Protein AF-0000000067174745 (afdb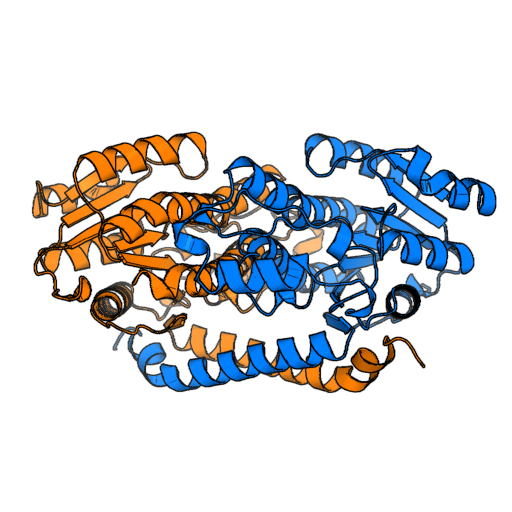_homodimer)

Radius of gyration: 23.48 Å; Cα contacts (8 Å, |Δi|>4): 1191; chains: 2; bounding box: 56×71×50 Å

Organism: Mycolicibacterium smegmatis (strain ATCC 700084 / mc(2)155) (NCBI:txid246196)

Secondary structure (DSSP, 8-state):
---GGG-SS-EEEESSTTSHHHHHHHHHHHHTT-EEEEEESSGGGGHHHHHHHGGGEEEEE--TT-GGGHHHHHHHHHHH---SEEEE-----EES-GGGS-HHHHHHHHIIIIIHHHHHHHHHHHHHHHHT-EEEEEE--GGGT---TT-HHHHHHHHHHHHHHHHHHHHSGGGTEEEEEEEE-SBSSSTGGG-EEPPP-GGGTTSHHHHHHHHHHT--GGG--B-HHHHHHHHHHHTT-SS--SEEEESHHHHHHHHHHHHHHHHHHHHTHHHHHTTB---/---GGG-SS-EEEESSTTSHHHHHHHHHHHHTT-EEEEEESSGGGGHHHHHHHGGGEEEEE--TT-GGGHHHHHHHHHHH---SEEEE-----EES-GGGS-HHHHHHHHIIIIIHHHHHHHHHHHHHHHHT-EEEEEE--GGGT---TT-HHHHHHHHHHHHHHHHHHHHSGGGTEEEEEEEE-SBSSSTGGG-EEPPPPGGGTTSHHHHHHHHHHT--GGG--B-HHHHHHHHHHHTT-SS--SEEEESHHHHHHHHHHHHHHHHHHHHTHHHHHTTB---

Solvent-accessible surface area (backbone atoms only — not comparable to full-atom values): 28075 Å² total; per-residue (Å²): 126,80,54,77,51,66,51,81,62,45,29,34,38,33,32,37,28,64,42,42,53,30,32,38,33,53,49,51,42,45,74,67,58,25,33,37,40,32,22,22,78,48,80,68,63,48,49,69,56,41,71,74,52,41,89,42,49,43,82,41,75,46,54,53,76,38,67,82,51,50,60,62,52,52,51,56,50,51,72,75,36,81,60,41,32,38,33,42,47,41,72,78,48,63,41,37,43,63,71,48,48,50,71,63,57,42,49,43,42,34,30,32,45,24,49,37,45,50,54,54,53,38,68,45,44,60,62,17,47,74,73,60,23,32,38,38,39,37,57,52,27,31,45,31,66,36,56,49,51,24,31,18,53,50,14,16,13,26,12,9,41,49,23,24,47,53,4,46,36,53,47,34,45,89,39,51,32,47,46,28,38,33,18,41,35,56,43,49,39,54,52,76,76,58,50,38,70,47,69,85,52,77,88,40,52,85,35,61,30,28,53,48,49,52,52,57,73,66,55,52,66,84,74,28,50,22,30,38,63,48,46,25,49,53,53,56,54,43,60,54,41,93,76,53,58,55,64,45,51,35,16,57,65,16,48,51,51,35,49,52,38,48,52,50,50,51,52,54,50,62,71,37,47,68,65,7,50,66,23,41,64,77,131,126,80,54,76,53,66,49,80,64,45,30,34,38,33,32,36,28,63,44,40,53,27,33,38,31,54,50,52,43,45,74,68,59,24,33,37,40,32,22,21,79,48,81,68,63,49,49,70,59,40,73,74,51,40,88,41,48,44,83,42,74,46,53,52,77,39,66,83,51,50,59,61,53,52,50,55,51,51,73,74,38,82,62,41,34,38,35,42,48,41,72,79,48,62,40,36,43,63,72,48,48,51,71,64,59,44,49,42,42,32,31,33,45,25,50,37,45,51,52,53,52,37,67,47,43,61,62,16,46,73,72,59,23,31,38,38,37,38,57,52,26,31,45,32,66,36,56,50,50,23,33,20,52,49,13,16,14,26,12,8,42,50,24,24,46,54,4,44,36,55,47,35,45,90,40,52,32,47,46,29,38,35,17,40,34,55,43,46,38,54,53,77,75,59,50,39,69,45,70,85,50,76,86,41,52,84,34,62,29,26,52,48,48,53,52,57,73,67,55,53,65,82,74,28,50,22,29,36,62,48,46,26,49,52,53,56,54,43,61,53,41,94,77,54,59,54,64,45,52,35,15,57,64,15,47,51,50,35,48,52,38,46,52,52,50,49,52,53,50,63,72,36,47,68,66,8,49,65,23,40,64,77,132

InterPro domains:
  IPR002347 Short-chain dehydrogenase/reductase SDR [PF00106] (13-194)
  IPR002347 Short-chain dehydrogenase/reductase SDR [PR00080] (81-92)
  IPR002347 Short-chain dehydrogenase/reductase SDR [PR00080] (134-142)
  IPR002347 Short-chain dehydrogenase/reductase SDR [PR00080] (154-173)
  IPR002347 Short-chain dehydrogenase/reductase SDR [PR00081] (11-28)
  IPR002347 Short-chain dehydrogenase/reductase SDR [PR00081] (81-92)
  IPR002347 Short-chain dehydrogenase/reductase SDR [PR00081] (128-144)
  IPR002347 Short-chain dehydrogenase/reductase SDR [PR00081] (154-173)
  IPR002347 Short-chain dehydrogenase/reductase SDR [PR00081] (175-192)
  IPR036291 NAD(P)-binding domain superfamily [SSF51735] (11-250)
  IPR051911 Short-chain Dehydrogenases/Reductases (SDR) [PTHR43976] (10-280)

Sequence (566 aa):
MTARSDQAVRHWFITGASGGLGHHLAECALRQGDRVTATVRRATALADLCDAYGDRLTVEVLDLAEPHDIAPVIERTLLAGPVDIVVNNAGYVVVGAAEEMTVEQIRDQIDVLLMAPMLITRAFLKPMREQGGGRIIQISSMGGQVAVPTHSAYHAAKWGLEGFTESVSREVAEFGIRLTLVEPGGTRTGFASAMQYTVESEPYRQTAVGQTRRVLENADDTAFAGDPAKIAAVIYDSTRNPDPPLRLTLGDDSYHAIRVGLTERLAALDESRELSASVAFTDMTARSDQAVRHWFITGASGGLGHHLAECALRQGDRVTATVRRATALADLCDAYGDRLTVEVLDLAEPHDIAPVIERTLLAGPVDIVVNNAGYVVVGAAEEMTVEQIRDQIDVLLMAPMLITRAFLKPMREQGGGRIIQISSMGGQVAVPTHSAYHAAKWGLEGFTESVSREVAEFGIRLTLVEPGGTRTGFASAMQYTVESEPYRQTAVGQTRRVLENADDTAFAGDPAKIAAVIYDSTRNPDPPLRLTLGDDSYHAIRVGLTERLAALDESRELSASVAFTD

Foldseek 3Di:
DPQLLPDQEAEEEEEPLLFFLNVLLCVVNLVSPYAYEYEDQDQCSCVVVCVVRPPSYHYHHDDQLDVVRQVVSVVVVPVVHAHAEYELDDAAFEFFAPVLDDPSRLSSRLRNLAVSLLVNVVNNLVSQLVVQEHEYEYEAALLLQDPAGRGVSNSVRRVNNLVSLVVVQVVRVVSLYHYAYEHEYLELTCNLVRHHYGDDDDVCCPPSSVVVVVCSVPDDSVVGDHYSNVVSVVVSVQSSDSDHDRYHYYDPVSVVSNVVSVVVVVVVCVVCVVVVVVPDDDD/DPQLLPDQEAEEEEEPLLFFLNVLLCVVNLVSPYAYEYEDQDQCSCVVVCVVRPPSYHYHHDDQLDVVRQVVSVVVVPVVHAHAEYELDDAAFEFFAPVLDDPSRLSSRLRNLAVSLLVNVVNNLVSQLVVQEHEYEYEAALLLQDPAGRGVSNSVRRVNNLVSLVVVQVVRVVSLYHYAYEHEYLELTCNLVRHHYGDDDDVCCPPSSVVVVVCSVPDDSVVGDHYSNVVSVVVSVQSSDSDHDRYHYHDPVSVVSNVVSVVVVVVVVVVCVVVVVVPDDDD

Structure (mmCIF, N/CA/C/O backbone):
data_AF-0000000067174745-model_v1
#
loop_
_entity.id
_entity.type
_entity.pdbx_description
1 polymer 'Short-chain dehydrogenase/reductase'
#
loop_
_atom_site.group_PDB
_atom_site.id
_atom_site.type_symbol
_atom_site.label_atom_id
_atom_site.label_alt_id
_atom_site.label_comp_id
_atom_site.label_asym_id
_atom_site.label_entity_id
_atom_site.label_seq_id
_atom_site.pdbx_PDB_ins_code
_atom_site.Cartn_x
_atom_site.Cartn_y
_atom_site.Cartn_z
_atom_site.occupancy
_atom_site.B_iso_or_equiv
_atom_site.auth_seq_id
_atom_site.auth_comp_id
_atom_site.auth_asym_id
_atom_site.auth_atom_id
_atom_site.pdbx_PDB_model_num
ATOM 1 N N . MET A 1 1 ? -16.359 31.812 10.977 1 37.66 1 MET A N 1
ATOM 2 C CA . MET A 1 1 ? -15.219 31.219 11.664 1 37.66 1 MET A CA 1
ATOM 3 C C . MET A 1 1 ? -13.992 31.188 10.766 1 37.66 1 MET A C 1
ATOM 5 O O . MET A 1 1 ? -14.07 30.797 9.602 1 37.66 1 MET A O 1
ATOM 9 N N . THR A 1 2 ? -13.062 31.969 11.016 1 46.34 2 THR A N 1
ATOM 10 C CA . THR A 1 2 ? -11.867 32 10.18 1 46.34 2 THR A CA 1
ATOM 11 C C . THR A 1 2 ? -11.383 30.578 9.883 1 46.34 2 THR A C 1
ATOM 13 O O . THR A 1 2 ? -11.305 29.75 10.781 1 46.34 2 THR A O 1
ATOM 16 N N . ALA A 1 3 ? -11.258 30.391 8.695 1 60.31 3 ALA A N 1
ATOM 17 C CA . ALA A 1 3 ? -10.773 29.062 8.297 1 60.31 3 ALA A CA 1
ATOM 18 C C . ALA A 1 3 ? -9.453 28.734 8.984 1 60.31 3 ALA A C 1
ATOM 20 O O . ALA A 1 3 ? -8.641 29.641 9.25 1 60.31 3 ALA A O 1
ATOM 21 N N . ARG A 1 4 ? -9.352 27.734 9.625 1 69.81 4 ARG A N 1
ATOM 22 C CA . ARG A 1 4 ? -8.148 27.266 10.297 1 69.81 4 ARG A CA 1
ATOM 23 C C . ARG A 1 4 ? -6.898 27.625 9.5 1 69.81 4 ARG A C 1
ATOM 25 O O . ARG A 1 4 ? -5.852 27.922 10.07 1 69.81 4 ARG A O 1
ATOM 32 N N . SER A 1 5 ? -7.086 27.75 8.219 1 73.81 5 SER A N 1
ATOM 33 C CA . SER A 1 5 ? -5.98 28.078 7.324 1 73.81 5 SER A CA 1
ATOM 34 C C . SER A 1 5 ? -5.516 29.516 7.52 1 73.81 5 SER A C 1
ATOM 36 O O . SER A 1 5 ? -4.398 29.859 7.145 1 73.81 5 SER A O 1
ATOM 38 N N . ASP A 1 6 ? -6.312 30.234 8.188 1 74.31 6 ASP A N 1
ATOM 39 C CA . ASP A 1 6 ? -6.016 31.656 8.297 1 74.31 6 ASP A CA 1
ATOM 40 C C . ASP A 1 6 ? -5.465 32 9.688 1 74.31 6 ASP A C 1
ATOM 42 O O . ASP A 1 6 ? -5.18 33.156 9.977 1 74.31 6 ASP A O 1
ATOM 46 N N . GLN A 1 7 ? -5.336 30.969 10.422 1 83 7 GLN A N 1
ATOM 47 C CA . GLN A 1 7 ? -4.812 31.234 11.766 1 83 7 GLN A CA 1
ATOM 48 C C . GLN A 1 7 ? -3.41 31.828 11.703 1 83 7 GLN A C 1
ATOM 50 O O . GLN A 1 7 ? -2.586 31.406 10.891 1 83 7 GLN A O 1
ATOM 55 N N . ALA A 1 8 ? -3.182 32.75 12.516 1 85.25 8 ALA A N 1
ATOM 56 C CA . ALA A 1 8 ? -1.903 33.469 12.516 1 85.25 8 ALA A CA 1
ATOM 57 C C . ALA A 1 8 ? -0.772 32.562 12.977 1 85.25 8 ALA A C 1
ATOM 59 O O . ALA A 1 8 ? 0.297 32.531 12.359 1 85.25 8 ALA A O 1
ATOM 60 N N . VAL A 1 9 ? -1.01 31.812 14.039 1 94.75 9 VAL A N 1
ATOM 61 C CA . VAL A 1 9 ? -0.056 30.844 14.578 1 94.75 9 VAL A CA 1
ATOM 62 C C . VAL A 1 9 ? -0.68 29.453 14.594 1 94.75 9 VAL A C 1
ATOM 64 O O . VAL A 1 9 ? -1.768 29.266 15.148 1 94.75 9 VAL A O 1
ATOM 67 N N . ARG A 1 10 ? -0.023 28.625 14 1 96.94 10 ARG A N 1
ATOM 68 C CA . ARG A 1 10 ? -0.522 27.25 13.898 1 96.94 10 ARG A CA 1
ATOM 69 C C . ARG A 1 10 ? 0.447 26.266 14.539 1 96.94 10 ARG A C 1
ATOM 71 O O . ARG A 1 10 ? 1.638 26.547 14.672 1 96.94 10 ARG A O 1
ATOM 78 N N . HIS A 1 11 ? -0.087 25.125 14.961 1 98.06 11 HIS A N 1
ATOM 79 C CA . HIS A 1 11 ? 0.707 24.094 15.602 1 98.06 11 HIS A CA 1
ATOM 80 C C . HIS A 1 11 ? 0.897 22.891 14.68 1 98.06 11 HIS A C 1
ATOM 82 O O . HIS A 1 11 ? -0.079 22.281 14.242 1 98.06 11 HIS A O 1
ATOM 88 N N . TRP A 1 12 ? 2.174 22.578 14.414 1 98.56 12 TRP A N 1
ATOM 89 C CA . TRP A 1 12 ? 2.564 21.469 13.555 1 98.56 12 TRP A CA 1
ATOM 90 C C . TRP A 1 12 ? 3.043 20.281 14.383 1 98.56 12 TRP A C 1
ATOM 92 O O . TRP A 1 12 ? 3.758 20.453 15.375 1 98.56 12 TRP A O 1
ATOM 102 N N . PHE A 1 13 ? 2.611 19.109 14 1 98.81 13 PHE A N 1
ATOM 103 C CA . PHE A 1 13 ? 3.223 17.859 14.422 1 98.81 13 PHE A CA 1
ATOM 104 C C . PHE A 1 13 ? 3.957 17.188 13.258 1 98.81 13 PHE A C 1
ATOM 106 O O . PHE A 1 13 ? 3.348 16.859 12.242 1 98.81 13 PHE A O 1
ATOM 113 N N . ILE A 1 14 ? 5.281 17 13.375 1 98.62 14 ILE A N 1
ATOM 114 C CA . ILE A 1 14 ? 6.098 16.5 12.266 1 98.62 14 ILE A CA 1
ATOM 115 C C . ILE A 1 14 ? 6.895 15.289 12.727 1 98.62 14 ILE A C 1
ATOM 117 O O . ILE A 1 14 ? 7.633 15.352 13.711 1 98.62 14 ILE A O 1
ATOM 121 N N . THR A 1 15 ? 6.746 14.203 11.992 1 97.81 15 THR A N 1
ATOM 122 C CA . THR A 1 15 ? 7.582 13.047 12.289 1 97.81 15 THR A CA 1
ATOM 123 C C . THR A 1 15 ? 8.859 13.07 11.453 1 97.81 15 THR A C 1
ATOM 125 O O . THR A 1 15 ? 8.844 13.523 10.305 1 97.81 15 THR A O 1
ATOM 128 N N . GLY A 1 16 ? 9.945 12.484 12.031 1 94.38 16 GLY A N 1
ATOM 129 C CA . GLY A 1 16 ? 11.203 12.422 11.305 1 94.38 16 GLY A CA 1
ATOM 130 C C . GLY A 1 16 ? 11.789 13.789 11 1 94.38 16 GLY A C 1
ATOM 131 O O . GLY A 1 16 ? 12.148 14.07 9.852 1 94.38 16 GLY A O 1
ATOM 132 N N . ALA A 1 17 ? 11.922 14.625 11.984 1 94.75 17 ALA A N 1
ATOM 133 C CA . ALA A 1 17 ? 12.273 16.031 11.773 1 94.75 17 ALA A CA 1
ATOM 134 C C . ALA A 1 17 ? 13.781 16.219 11.742 1 94.75 17 ALA A C 1
ATOM 136 O O . ALA A 1 17 ? 14.273 17.312 11.453 1 94.75 17 ALA A O 1
ATOM 137 N N . SER A 1 18 ? 14.516 15.195 11.969 1 87.56 18 SER A N 1
ATOM 138 C CA . SER A 1 18 ? 15.969 15.32 12.023 1 87.56 18 SER A CA 1
ATOM 139 C C . SER A 1 18 ? 16.578 15.297 10.633 1 87.56 18 SER A C 1
ATOM 141 O O . SER A 1 18 ? 17.719 15.734 10.438 1 87.56 18 SER A O 1
ATOM 143 N N . GLY A 1 19 ? 15.859 14.758 9.719 1 76.94 19 GLY A N 1
ATOM 144 C CA . GLY A 1 19 ? 16.469 14.547 8.422 1 76.94 19 GLY A CA 1
ATOM 145 C C . GLY A 1 19 ? 15.758 15.266 7.297 1 76.94 19 GLY A C 1
ATOM 146 O O . GLY A 1 19 ? 14.609 15.695 7.453 1 76.94 19 GLY A O 1
ATOM 147 N N . GLY A 1 20 ? 16.531 15.539 6.207 1 82.38 20 GLY A N 1
ATOM 148 C CA . GLY A 1 20 ? 16.219 15.977 4.855 1 82.38 20 GLY A CA 1
ATOM 149 C C . GLY A 1 20 ? 15.047 16.938 4.785 1 82.38 20 GLY A C 1
ATOM 150 O O . GLY A 1 20 ? 15.164 18.094 5.148 1 82.38 20 GLY A O 1
ATOM 151 N N . LEU A 1 21 ? 13.844 16.453 4.484 1 90.81 21 LEU A N 1
ATOM 152 C CA . LEU A 1 21 ? 12.656 17.266 4.23 1 90.81 21 LEU A CA 1
ATOM 153 C C . LEU A 1 21 ? 11.984 17.672 5.535 1 90.81 21 LEU A C 1
ATOM 155 O O . LEU A 1 21 ? 11.484 18.797 5.66 1 90.81 21 LEU A O 1
ATOM 159 N N . GLY A 1 22 ? 12.047 16.812 6.57 1 94.62 22 GLY A N 1
ATOM 160 C CA . GLY A 1 22 ? 11.438 17.109 7.855 1 94.62 22 GLY A CA 1
ATOM 161 C C . GLY A 1 22 ? 12.078 18.281 8.57 1 94.62 22 GLY A C 1
ATOM 162 O O . GLY A 1 22 ? 11.375 19.125 9.148 1 94.62 22 GLY A O 1
ATOM 163 N N . HIS A 1 23 ? 13.359 18.297 8.484 1 95 23 HIS A N 1
ATOM 164 C CA . HIS A 1 23 ? 14.086 19.406 9.102 1 95 23 HIS A CA 1
ATOM 165 C C . HIS A 1 23 ? 13.758 20.719 8.422 1 95 23 HIS A C 1
ATOM 167 O O . HIS A 1 23 ? 13.484 21.719 9.102 1 95 23 HIS A O 1
ATOM 173 N N . HIS A 1 24 ? 13.781 20.734 7.121 1 95.44 24 HIS A N 1
ATOM 174 C CA . HIS A 1 24 ? 13.484 21.938 6.352 1 95.44 24 HIS A CA 1
ATOM 175 C C . HIS A 1 24 ? 12.055 22.406 6.582 1 95.44 24 HIS A C 1
ATOM 177 O O . HIS A 1 24 ? 11.789 23.609 6.66 1 95.44 24 HIS A O 1
ATOM 183 N N . LEU A 1 25 ? 11.172 21.484 6.707 1 97.06 25 LEU A N 1
ATOM 184 C CA . LEU A 1 25 ? 9.766 21.812 6.922 1 97.06 25 LEU A CA 1
ATOM 185 C C . LEU A 1 25 ? 9.555 22.406 8.312 1 97.06 25 LEU A C 1
ATOM 187 O O . LEU A 1 25 ? 8.828 23.391 8.477 1 97.06 25 LEU A O 1
ATOM 191 N N . ALA A 1 26 ? 10.156 21.75 9.328 1 97.75 26 ALA A N 1
ATOM 192 C CA . ALA A 1 26 ? 10.086 22.297 10.68 1 97.75 26 ALA A CA 1
ATOM 193 C C . ALA A 1 26 ? 10.617 23.719 10.727 1 97.75 26 ALA A C 1
ATOM 195 O O . ALA A 1 26 ? 9.977 24.609 11.289 1 97.75 26 ALA A O 1
ATOM 196 N N . GLU A 1 27 ? 11.734 23.938 10.125 1 97.38 27 GLU A N 1
ATOM 197 C CA . GLU A 1 27 ? 12.344 25.266 10.102 1 97.38 27 GLU A CA 1
ATOM 198 C C . GLU A 1 27 ? 11.453 26.266 9.367 1 97.38 27 GLU A C 1
ATOM 200 O O . GLU A 1 27 ? 11.312 27.406 9.805 1 97.38 27 GLU A O 1
ATOM 205 N N . CYS A 1 28 ? 10.93 25.828 8.25 1 97.62 28 CYS A N 1
ATOM 206 C CA . CYS A 1 28 ? 10.047 26.688 7.469 1 97.62 28 CYS A CA 1
ATOM 207 C C . CYS A 1 28 ? 8.859 27.156 8.297 1 97.62 28 CYS A C 1
ATOM 209 O O . CYS A 1 28 ? 8.547 28.344 8.336 1 97.62 28 CYS A O 1
ATOM 211 N N . ALA A 1 29 ? 8.203 26.25 8.992 1 97.94 29 ALA A N 1
ATOM 212 C CA . ALA A 1 29 ? 7.055 26.578 9.836 1 97.94 29 ALA A CA 1
ATOM 213 C C . ALA A 1 29 ? 7.449 27.531 10.961 1 97.94 29 ALA A C 1
ATOM 215 O O . ALA A 1 29 ? 6.746 28.516 11.227 1 97.94 29 ALA A O 1
ATOM 216 N N . LEU A 1 30 ? 8.578 27.281 11.594 1 97.94 30 LEU A N 1
ATOM 217 C CA . LEU A 1 30 ? 9.07 28.094 12.688 1 97.94 30 LEU A CA 1
ATOM 218 C C . LEU A 1 30 ? 9.391 29.516 12.211 1 97.94 30 LEU A C 1
ATOM 220 O O . LEU A 1 30 ? 9.047 30.484 12.875 1 97.94 30 LEU A O 1
ATOM 224 N N . ARG A 1 31 ? 9.992 29.594 11.055 1 97.12 31 ARG A N 1
ATOM 225 C CA . ARG A 1 31 ? 10.344 30.891 10.484 1 97.12 31 ARG A CA 1
ATOM 226 C C . ARG A 1 31 ? 9.094 31.719 10.219 1 97.12 31 ARG A C 1
ATOM 228 O O . ARG A 1 31 ? 9.133 32.938 10.297 1 97.12 31 ARG A O 1
ATOM 235 N N . GLN A 1 32 ? 8 31.094 9.938 1 96.25 32 GLN A N 1
ATOM 236 C CA . GLN A 1 32 ? 6.75 31.781 9.633 1 96.25 32 GLN A CA 1
ATOM 237 C C . GLN A 1 32 ? 5.992 32.125 10.906 1 96.25 32 GLN A C 1
ATOM 239 O O . GLN A 1 32 ? 4.906 32.719 10.844 1 96.25 32 GLN A O 1
ATOM 244 N N . GLY A 1 33 ? 6.508 31.688 12.078 1 96.25 33 GLY A N 1
ATOM 245 C CA . GLY A 1 33 ? 5.914 32.094 13.352 1 96.25 33 GLY A CA 1
ATOM 246 C C . GLY A 1 33 ? 5.062 30.984 13.969 1 96.25 33 GLY A C 1
ATOM 247 O O . GLY A 1 33 ? 4.5 31.172 15.047 1 96.25 33 GLY A O 1
ATOM 248 N N . ASP A 1 34 ? 4.98 29.844 13.312 1 97.56 34 ASP A N 1
ATOM 249 C CA . ASP A 1 34 ? 4.188 28.719 13.82 1 97.56 34 ASP A CA 1
ATOM 250 C C . ASP A 1 34 ? 4.918 28 14.945 1 97.56 34 ASP A C 1
ATOM 252 O O . ASP A 1 34 ? 6.094 28.266 15.203 1 97.56 34 ASP A O 1
ATOM 256 N N . ARG A 1 35 ? 4.195 27.188 15.648 1 97.75 35 ARG A N 1
ATOM 257 C CA . ARG A 1 35 ? 4.746 26.266 16.641 1 97.75 35 ARG A CA 1
ATOM 258 C C . ARG A 1 35 ? 4.906 24.859 16.062 1 97.75 35 ARG A C 1
ATOM 260 O O . ARG A 1 35 ? 4.109 24.438 15.227 1 97.75 35 ARG A O 1
ATOM 267 N N . VAL A 1 36 ? 5.922 24.156 16.562 1 98.38 36 VAL A N 1
ATOM 268 C CA . VAL A 1 36 ? 6.195 22.844 16 1 98.38 36 VAL A CA 1
ATOM 269 C C . VAL A 1 36 ? 6.465 21.844 17.125 1 98.38 36 VAL A C 1
ATOM 271 O O . VAL A 1 36 ? 7.258 22.109 18.031 1 98.38 36 VAL A O 1
ATOM 274 N N . THR A 1 37 ? 5.746 20.781 17.172 1 98.5 37 THR A N 1
ATOM 275 C CA . THR A 1 37 ? 6.176 19.547 17.828 1 98.5 37 THR A CA 1
ATOM 276 C C . THR A 1 37 ? 6.848 18.609 16.844 1 98.5 37 THR A C 1
ATOM 278 O O . THR A 1 37 ? 6.188 18.062 15.953 1 98.5 37 THR A O 1
ATOM 281 N N . ALA A 1 38 ? 8.133 18.438 17.016 1 98.06 38 ALA A N 1
ATOM 282 C CA . ALA A 1 38 ? 8.938 17.625 16.109 1 98.06 38 ALA A CA 1
ATOM 283 C C . ALA A 1 38 ? 9.352 16.312 16.781 1 98.06 38 ALA A C 1
ATOM 285 O O . ALA A 1 38 ? 9.789 16.312 17.938 1 98.06 38 ALA A O 1
ATOM 286 N N . THR A 1 39 ? 9.188 15.234 16.047 1 97.38 39 THR A N 1
ATOM 287 C CA . THR A 1 39 ? 9.641 13.961 16.594 1 97.38 39 THR A CA 1
ATOM 288 C C . THR A 1 39 ? 10.953 13.523 15.953 1 97.38 39 THR A C 1
ATOM 290 O O . THR A 1 39 ? 11.156 13.727 14.758 1 97.38 39 THR A O 1
ATOM 293 N N . VAL A 1 40 ? 11.828 13.016 16.781 1 95.62 40 VAL A N 1
ATOM 294 C CA . VAL A 1 40 ? 13.141 12.539 16.375 1 95.62 40 VAL A CA 1
ATOM 295 C C . VAL A 1 40 ? 13.477 11.25 17.125 1 95.62 40 VAL A C 1
ATOM 297 O O . VAL A 1 40 ? 12.844 10.93 18.141 1 95.62 40 VAL A O 1
ATOM 300 N N . ARG A 1 41 ? 14.469 10.562 16.578 1 89.31 41 ARG A N 1
ATOM 301 C CA . ARG A 1 41 ? 14.93 9.375 17.281 1 89.31 41 ARG A CA 1
ATOM 302 C C . ARG A 1 41 ? 15.906 9.734 18.391 1 89.31 41 ARG A C 1
ATOM 304 O O . ARG A 1 41 ? 16 9.039 19.406 1 89.31 41 ARG A O 1
ATOM 311 N N . ARG A 1 42 ? 16.688 10.852 18.156 1 89 42 ARG A N 1
ATOM 312 C CA . ARG A 1 42 ? 17.641 11.359 19.125 1 89 42 ARG A CA 1
ATOM 313 C C . ARG A 1 42 ? 17.312 12.805 19.516 1 89 42 ARG A C 1
ATOM 315 O O . ARG A 1 42 ? 17.312 13.695 18.656 1 89 42 ARG A O 1
ATOM 322 N N . ALA A 1 43 ? 17.172 12.992 20.703 1 87.44 43 ALA A N 1
ATOM 323 C CA . ALA A 1 43 ? 16.688 14.281 21.188 1 87.44 43 ALA A CA 1
ATOM 324 C C . ALA A 1 43 ? 17.625 15.414 20.766 1 87.44 43 ALA A C 1
ATOM 326 O O . ALA A 1 43 ? 17.172 16.531 20.547 1 87.44 43 ALA A O 1
ATOM 327 N N . THR A 1 44 ? 18.812 15.148 20.562 1 90.69 44 THR A N 1
ATOM 328 C CA . THR A 1 44 ? 19.797 16.188 20.297 1 90.69 44 THR A CA 1
ATOM 329 C C . THR A 1 44 ? 19.859 16.531 18.812 1 90.69 44 THR A C 1
ATOM 331 O O . THR A 1 44 ? 20.531 17.484 18.422 1 90.69 44 THR A O 1
ATOM 334 N N . ALA A 1 45 ? 19.078 15.898 18.047 1 90.94 45 ALA A N 1
ATOM 335 C CA . ALA A 1 45 ? 19.172 16.047 16.594 1 90.94 45 ALA A CA 1
ATOM 336 C C . ALA A 1 45 ? 18.719 17.438 16.156 1 90.94 45 ALA A C 1
ATOM 338 O O . ALA A 1 45 ? 19.094 17.906 15.086 1 90.94 45 ALA A O 1
ATOM 339 N N . LEU A 1 46 ? 17.953 18.156 16.984 1 94.94 46 LEU A N 1
ATOM 340 C CA . LEU A 1 46 ? 17.422 19.453 16.594 1 94.94 46 LEU A CA 1
ATOM 341 C C . LEU A 1 46 ? 17.953 20.562 17.5 1 94.94 46 LEU A C 1
ATOM 343 O O . LEU A 1 46 ? 17.281 21.547 17.734 1 94.94 46 LEU A O 1
ATOM 347 N N . ALA A 1 47 ? 19.141 20.375 18 1 94.12 47 ALA A N 1
ATOM 348 C CA . ALA A 1 47 ? 19.719 21.312 18.953 1 94.12 47 ALA A CA 1
ATOM 349 C C . ALA A 1 47 ? 19.797 22.719 18.344 1 94.12 47 ALA A C 1
ATOM 351 O O . ALA A 1 47 ? 19.531 23.703 19.031 1 94.12 47 ALA A O 1
ATOM 352 N N . ASP A 1 48 ? 20.156 22.797 17.141 1 92.44 48 ASP A N 1
ATOM 353 C CA . ASP A 1 48 ? 20.281 24.078 16.453 1 92.44 48 ASP A CA 1
ATOM 354 C C . ASP A 1 48 ? 18.938 24.797 16.391 1 92.44 48 ASP A C 1
ATOM 356 O O . ASP A 1 48 ? 18.859 26 16.641 1 92.44 48 ASP A O 1
ATOM 360 N N . LEU A 1 49 ? 17.875 24.109 16.031 1 95.19 49 LEU A N 1
ATOM 361 C CA . LEU A 1 49 ? 16.547 24.703 15.961 1 95.19 49 LEU A CA 1
ATOM 362 C C . LEU A 1 49 ? 16.031 25.062 17.359 1 95.19 49 LEU A C 1
ATOM 364 O O . LEU A 1 49 ? 15.344 26.078 17.516 1 95.19 49 LEU A O 1
ATOM 368 N N . CYS A 1 50 ? 16.375 24.266 18.312 1 95.38 50 CYS A N 1
ATOM 369 C CA . CYS A 1 50 ? 15.992 24.562 19.688 1 95.38 50 CYS A CA 1
ATOM 370 C C . CYS A 1 50 ? 16.609 25.875 20.141 1 95.38 50 CYS A C 1
ATOM 372 O O . CYS A 1 50 ? 15.945 26.688 20.781 1 95.38 50 CYS A O 1
ATOM 374 N N . ASP A 1 51 ? 17.812 26.031 19.812 1 96.12 51 ASP A N 1
ATOM 375 C CA . ASP A 1 51 ? 18.531 27.25 20.203 1 96.12 51 ASP A CA 1
ATOM 376 C C . ASP A 1 51 ? 17.922 28.484 19.531 1 96.12 51 ASP A C 1
ATOM 378 O O . ASP A 1 51 ? 17.797 29.531 20.156 1 96.12 51 ASP A O 1
ATOM 382 N N . ALA A 1 52 ? 17.516 28.297 18.359 1 96.38 52 ALA A N 1
ATOM 383 C CA . ALA A 1 52 ? 17.078 29.422 17.531 1 96.38 52 ALA A CA 1
ATOM 384 C C . ALA A 1 52 ? 15.633 29.812 17.875 1 96.38 52 ALA A C 1
ATOM 386 O O . ALA A 1 52 ? 15.273 30.984 17.828 1 96.38 52 ALA A O 1
ATOM 387 N N . TYR A 1 53 ? 14.742 28.797 18.281 1 97.06 53 TYR A N 1
ATOM 388 C CA . TYR A 1 53 ? 13.32 29.109 18.297 1 97.06 53 TYR A CA 1
ATOM 389 C C . TYR A 1 53 ? 12.727 28.844 19.672 1 97.06 53 TYR A C 1
ATOM 391 O O . TYR A 1 53 ? 11.594 29.25 19.953 1 97.06 53 TYR A O 1
ATOM 399 N N . GLY A 1 54 ? 13.422 28.203 20.547 1 95 54 GLY A N 1
ATOM 400 C CA . GLY A 1 54 ? 13.07 28.047 21.953 1 95 54 GLY A CA 1
ATOM 401 C C . GLY A 1 54 ? 11.734 27.359 22.156 1 95 54 GLY A C 1
ATOM 402 O O . GLY A 1 54 ? 11.508 26.281 21.609 1 95 54 GLY A O 1
ATOM 403 N N . ASP A 1 55 ? 10.82 28.047 22.766 1 94.69 55 ASP A N 1
ATOM 404 C CA . ASP A 1 55 ? 9.586 27.469 23.266 1 94.69 55 ASP A CA 1
ATOM 405 C C . ASP A 1 55 ? 8.617 27.172 22.125 1 94.69 55 ASP A C 1
ATOM 407 O O . ASP A 1 55 ? 7.625 26.469 22.312 1 94.69 55 ASP A O 1
ATOM 411 N N . ARG A 1 56 ? 8.922 27.672 20.969 1 97 56 ARG A N 1
ATOM 412 C CA . ARG A 1 56 ? 8.039 27.406 19.844 1 97 56 ARG A CA 1
ATOM 413 C C . ARG A 1 56 ? 8.289 26.016 19.25 1 97 56 ARG A C 1
ATOM 415 O O . ARG A 1 56 ? 7.5 25.531 18.453 1 97 56 ARG A O 1
ATOM 422 N N . LEU A 1 57 ? 9.398 25.438 19.688 1 97.75 57 LEU A N 1
ATOM 423 C CA . LEU A 1 57 ? 9.727 24.078 19.25 1 97.75 57 LEU A CA 1
ATOM 424 C C . LEU A 1 57 ? 9.711 23.109 20.422 1 97.75 57 LEU A C 1
ATOM 426 O O . LEU A 1 57 ? 10.414 23.328 21.422 1 97.75 57 LEU A O 1
ATOM 430 N N . THR A 1 58 ? 8.891 22.094 20.359 1 97.62 58 THR A N 1
ATOM 431 C CA . THR A 1 58 ? 8.914 20.969 21.281 1 97.62 58 THR A CA 1
ATOM 432 C C . THR A 1 58 ? 9.477 19.719 20.578 1 97.62 58 THR A C 1
ATOM 434 O O . THR A 1 58 ? 9.055 19.375 19.484 1 97.62 58 THR A O 1
ATOM 437 N N . VAL A 1 59 ? 10.445 19.094 21.219 1 97.5 59 VAL A N 1
ATOM 438 C CA . VAL A 1 59 ? 11.062 17.906 20.641 1 97.5 59 VAL A CA 1
ATOM 439 C C . VAL A 1 59 ? 10.594 16.672 21.391 1 97.5 59 VAL A C 1
ATOM 441 O O . VAL A 1 59 ? 10.703 16.594 22.625 1 97.5 59 VAL A O 1
ATOM 444 N N . GLU A 1 60 ? 9.992 15.711 20.688 1 97.38 60 GLU A N 1
ATOM 445 C CA . GLU A 1 60 ? 9.555 14.43 21.219 1 97.38 60 GLU A CA 1
ATOM 446 C C . GLU A 1 60 ? 10.383 13.281 20.641 1 97.38 60 GLU A C 1
ATOM 448 O O . GLU A 1 60 ? 10.648 13.242 19.438 1 97.38 60 GLU A O 1
ATOM 453 N N . VAL A 1 61 ? 10.812 12.391 21.5 1 96.81 61 VAL A N 1
ATOM 454 C CA . VAL A 1 61 ? 11.516 11.195 21.047 1 96.81 61 VAL A CA 1
ATOM 455 C C . VAL A 1 61 ? 10.5 10.125 20.656 1 96.81 61 VAL A C 1
ATOM 457 O O . VAL A 1 61 ? 9.664 9.727 21.469 1 96.81 61 VAL A O 1
ATOM 460 N N . LEU A 1 62 ? 10.562 9.688 19.391 1 96 62 LEU A N 1
ATOM 461 C CA . LEU A 1 62 ? 9.625 8.695 18.859 1 96 62 LEU A CA 1
ATOM 462 C C . LEU A 1 62 ? 10.305 7.789 17.844 1 96 62 LEU A C 1
ATOM 464 O O . LEU A 1 62 ? 10.875 8.273 16.859 1 96 62 LEU A O 1
ATOM 468 N N . ASP A 1 63 ? 10.344 6.555 18.156 1 93.75 63 ASP A N 1
ATOM 469 C CA . ASP A 1 63 ? 10.742 5.527 17.203 1 93.75 63 ASP A CA 1
ATOM 470 C C . ASP A 1 63 ? 9.516 4.852 16.578 1 93.75 63 ASP A C 1
ATOM 472 O O . ASP A 1 63 ? 8.82 4.086 17.25 1 93.75 63 ASP A O 1
ATOM 476 N N . LEU A 1 64 ? 9.336 5.078 15.32 1 94.06 64 LEU A N 1
ATOM 477 C CA . LEU A 1 64 ? 8.117 4.625 14.648 1 94.06 64 LEU A CA 1
ATOM 478 C C . LEU A 1 64 ? 8.148 3.119 14.422 1 94.06 64 LEU A C 1
ATOM 480 O O . LEU A 1 64 ? 7.133 2.518 14.07 1 94.06 64 LEU A O 1
ATOM 484 N N . ALA A 1 65 ? 9.289 2.508 14.578 1 90.38 65 ALA A N 1
ATOM 485 C CA . ALA A 1 65 ? 9.359 1.05 14.516 1 90.38 65 ALA A CA 1
ATOM 486 C C . ALA A 1 65 ? 8.773 0.423 15.781 1 90.38 65 ALA A C 1
ATOM 488 O O . ALA A 1 65 ? 8.602 -0.795 15.852 1 90.38 65 ALA A O 1
ATOM 489 N N . GLU A 1 66 ? 8.469 1.293 16.75 1 90.31 66 GLU A N 1
ATOM 490 C CA . GLU A 1 66 ? 7.824 0.88 17.984 1 90.31 66 GLU A CA 1
ATOM 491 C C . GLU A 1 66 ? 6.422 1.465 18.109 1 90.31 66 GLU A C 1
ATOM 493 O O . GLU A 1 66 ? 6.215 2.463 18.797 1 90.31 66 GLU A O 1
ATOM 498 N N . PRO A 1 67 ? 5.492 0.748 17.641 1 87.25 67 PRO A N 1
ATOM 499 C CA . PRO A 1 67 ? 4.137 1.293 17.547 1 87.25 67 PRO A CA 1
ATOM 500 C C . PRO A 1 67 ? 3.578 1.72 18.891 1 87.25 67 PRO A C 1
ATOM 502 O O . PRO A 1 67 ? 2.764 2.643 18.969 1 87.25 67 PRO A O 1
ATOM 505 N N . HIS A 1 68 ? 4 1.075 19.906 1 89.75 68 HIS A N 1
ATOM 506 C CA . HIS A 1 68 ? 3.465 1.358 21.234 1 89.75 68 HIS A CA 1
ATOM 507 C C . HIS A 1 68 ? 3.887 2.744 21.703 1 89.75 68 HIS A C 1
ATOM 509 O O . HIS A 1 68 ? 3.316 3.275 22.672 1 89.75 68 HIS A O 1
ATOM 515 N N . ASP A 1 69 ? 4.883 3.363 21.078 1 92.81 69 ASP A N 1
ATOM 516 C CA . ASP A 1 69 ? 5.395 4.672 21.469 1 92.81 69 ASP A CA 1
ATOM 517 C C . ASP A 1 69 ? 4.574 5.797 20.844 1 92.81 69 ASP A C 1
ATOM 519 O O . ASP A 1 69 ? 4.676 6.953 21.266 1 92.81 69 ASP A O 1
ATOM 523 N N . ILE A 1 70 ? 3.738 5.504 19.922 1 96.44 70 ILE A N 1
ATOM 524 C CA . ILE A 1 70 ? 3.07 6.52 19.109 1 96.44 70 ILE A CA 1
ATOM 525 C C . ILE A 1 70 ? 1.979 7.199 19.938 1 96.44 70 ILE A C 1
ATOM 527 O O . ILE A 1 70 ? 1.953 8.43 20.047 1 96.44 70 ILE A O 1
ATOM 531 N N . ALA A 1 71 ? 1.178 6.441 20.594 1 96.31 71 ALA A N 1
ATOM 532 C CA . ALA A 1 71 ? 0.01 6.969 21.297 1 96.31 71 ALA A CA 1
ATOM 533 C C . ALA A 1 71 ? 0.426 7.918 22.422 1 96.31 71 ALA A C 1
ATOM 535 O O . ALA A 1 71 ? -0.104 9.023 22.531 1 96.31 71 ALA A O 1
ATOM 536 N N . PRO A 1 72 ? 1.419 7.605 23.266 1 97.25 72 PRO A N 1
ATOM 537 C CA . PRO A 1 72 ? 1.835 8.516 24.328 1 97.25 72 PRO A CA 1
ATOM 538 C C . PRO A 1 72 ? 2.357 9.844 23.812 1 97.25 72 PRO A C 1
ATOM 540 O O . PRO A 1 72 ? 2.104 10.891 24.406 1 97.25 72 PRO A O 1
ATOM 543 N N . VAL A 1 73 ? 3.055 9.805 22.719 1 98 73 VAL A N 1
ATOM 544 C CA . VAL A 1 73 ? 3.605 11.031 22.156 1 98 73 VAL A CA 1
ATOM 545 C C . VAL A 1 73 ? 2.475 11.922 21.641 1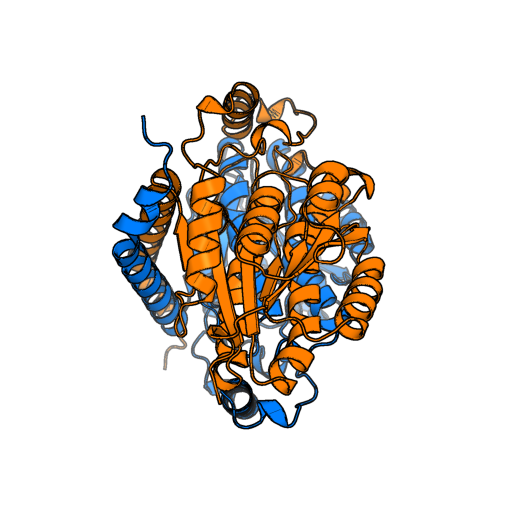 98 73 VAL A C 1
ATOM 547 O O . VAL A 1 73 ? 2.479 13.133 21.859 1 98 73 VAL A O 1
ATOM 550 N N . ILE A 1 74 ? 1.518 11.336 21 1 98.12 74 ILE A N 1
ATOM 551 C CA . ILE A 1 74 ? 0.378 12.086 20.469 1 98.12 74 ILE A CA 1
ATOM 552 C C . ILE A 1 74 ? -0.427 12.672 21.641 1 98.12 74 ILE A C 1
ATOM 554 O O . ILE A 1 74 ? -0.838 13.828 21.594 1 98.12 74 ILE A O 1
ATOM 558 N N . GLU A 1 75 ? -0.597 11.875 22.672 1 97.56 75 GLU A N 1
ATOM 559 C CA . GLU A 1 75 ? -1.324 12.344 23.844 1 97.56 75 GLU A CA 1
ATOM 560 C C . GLU A 1 75 ? -0.635 13.547 24.469 1 97.56 75 GLU A C 1
ATOM 562 O O . GLU A 1 75 ? -1.287 14.539 24.797 1 97.56 75 GLU A O 1
ATOM 567 N N . ARG A 1 76 ? 0.663 13.5 24.656 1 97.69 76 ARG A N 1
ATOM 568 C CA . ARG A 1 76 ? 1.415 14.625 25.203 1 97.69 76 ARG A CA 1
ATOM 569 C C . ARG A 1 76 ? 1.302 15.852 24.312 1 97.69 76 ARG A C 1
ATOM 571 O O . ARG A 1 76 ? 1.188 16.984 24.812 1 97.69 76 ARG A O 1
ATOM 578 N N . THR A 1 77 ? 1.342 15.594 23.016 1 98.25 77 THR A N 1
ATOM 579 C CA . THR A 1 77 ? 1.233 16.688 22.062 1 98.25 77 THR A CA 1
ATOM 580 C C . THR A 1 77 ? -0.12 17.391 22.188 1 98.25 77 THR A C 1
ATOM 582 O O . THR A 1 77 ? -0.19 18.609 22.234 1 98.25 77 THR A O 1
ATOM 585 N N . LEU A 1 78 ? -1.182 16.625 22.312 1 97.69 78 LEU A N 1
ATOM 586 C CA . LEU A 1 78 ? -2.537 17.172 22.359 1 97.69 78 LEU A CA 1
ATOM 587 C C . LEU A 1 78 ? -2.809 17.828 23.703 1 97.69 78 LEU A C 1
ATOM 589 O O . LEU A 1 78 ? -3.58 18.781 23.781 1 97.69 78 LEU A O 1
ATOM 593 N N . LEU A 1 79 ? -2.172 17.328 24.734 1 96.5 79 LEU A N 1
ATOM 594 C CA . LEU A 1 79 ? -2.291 17.969 26.047 1 96.5 79 LEU A CA 1
ATOM 595 C C . LEU A 1 79 ? -1.692 19.359 26.031 1 96.5 79 LEU A C 1
ATOM 597 O O . LEU A 1 79 ? -2.172 20.25 26.734 1 96.5 79 LEU A O 1
ATOM 601 N N . ALA A 1 80 ? -0.673 19.531 25.203 1 95.44 80 ALA A N 1
ATOM 602 C CA . ALA A 1 80 ? -0.021 20.828 25.109 1 95.44 80 ALA A CA 1
ATOM 603 C C . ALA A 1 80 ? -0.882 21.812 24.328 1 95.44 80 ALA A C 1
ATOM 605 O O . ALA A 1 80 ? -0.683 23.031 24.406 1 95.44 80 ALA A O 1
ATOM 606 N N . GLY A 1 81 ? -1.792 21.328 23.484 1 95.25 81 GLY A N 1
ATOM 607 C CA . GLY A 1 81 ? -2.711 22.172 22.734 1 95.25 81 GLY A CA 1
ATOM 608 C C . GLY A 1 81 ? -3.174 21.531 21.438 1 95.25 81 GLY A C 1
ATOM 609 O O . GLY A 1 81 ? -2.648 20.5 21.016 1 95.25 81 GLY A O 1
ATOM 610 N N . PRO A 1 82 ? -4.16 22.156 20.828 1 96.44 82 PRO A N 1
ATOM 611 C CA . PRO A 1 82 ? -4.664 21.625 19.562 1 96.44 82 PRO A CA 1
ATOM 612 C C . PRO A 1 82 ? -3.604 21.625 18.453 1 96.44 82 PRO A C 1
ATOM 614 O O . PRO A 1 82 ? -2.721 22.484 18.453 1 96.44 82 PRO A O 1
ATOM 617 N N . VAL A 1 83 ? -3.686 20.656 17.562 1 98.19 83 VAL A N 1
ATOM 618 C CA . VAL A 1 83 ? -2.762 20.531 16.438 1 98.19 83 VAL A CA 1
ATOM 619 C C . VAL A 1 83 ? -3.49 20.844 15.133 1 98.19 83 VAL A C 1
ATOM 621 O O . VAL A 1 83 ? -4.535 20.25 14.844 1 98.19 83 VAL A O 1
ATOM 624 N N . ASP A 1 84 ? -2.914 21.719 14.336 1 98.06 84 ASP A N 1
ATOM 625 C CA . ASP A 1 84 ? -3.551 22.172 13.109 1 98.06 84 ASP A CA 1
ATOM 626 C C . ASP A 1 84 ? -3.057 21.375 11.898 1 98.06 84 ASP A C 1
ATOM 628 O O . ASP A 1 84 ? -3.797 21.188 10.938 1 98.06 84 ASP A O 1
ATOM 632 N N . ILE A 1 85 ? -1.79 21.031 11.93 1 98.56 85 ILE A N 1
ATOM 633 C CA . ILE A 1 85 ? -1.146 20.375 10.789 1 98.56 85 ILE A CA 1
ATOM 634 C C . ILE A 1 85 ? -0.351 19.156 11.273 1 98.56 85 ILE A C 1
ATOM 636 O O . ILE A 1 85 ? 0.455 19.266 12.203 1 98.56 85 ILE A O 1
ATOM 640 N N . VAL A 1 86 ? -0.574 18.047 10.727 1 98.81 86 VAL A N 1
ATOM 641 C CA . VAL A 1 86 ? 0.189 16.828 10.969 1 98.81 86 VAL A CA 1
ATOM 642 C C . VAL A 1 86 ? 0.962 16.438 9.711 1 98.81 86 VAL A C 1
ATOM 644 O O . VAL A 1 86 ? 0.396 16.391 8.617 1 98.81 86 VAL A O 1
ATOM 647 N N . VAL A 1 87 ? 2.254 16.219 9.852 1 98.75 87 VAL A N 1
ATOM 648 C CA . VAL A 1 87 ? 3.098 15.789 8.742 1 98.75 87 VAL A CA 1
ATOM 649 C C . VAL A 1 87 ? 3.715 14.43 9.055 1 98.75 87 VAL A C 1
ATOM 651 O O . VAL A 1 87 ? 4.582 14.32 9.922 1 98.75 87 VAL A O 1
ATOM 654 N N . ASN A 1 88 ? 3.232 13.461 8.375 1 98.38 88 ASN A N 1
ATOM 655 C CA . ASN A 1 88 ? 3.908 12.164 8.383 1 98.38 88 ASN A CA 1
ATOM 656 C C . ASN A 1 88 ? 5.059 12.133 7.379 1 98.38 88 ASN A C 1
ATOM 658 O O . ASN A 1 88 ? 4.844 11.906 6.184 1 98.38 88 ASN A O 1
ATOM 662 N N . ASN A 1 89 ? 6.273 12.258 7.902 1 96.69 89 ASN A N 1
ATOM 663 C CA . ASN A 1 89 ? 7.434 12.484 7.047 1 96.69 89 ASN A CA 1
ATOM 664 C C . ASN A 1 89 ? 8.5 11.414 7.258 1 96.69 89 ASN A C 1
ATOM 666 O O . ASN A 1 89 ? 9.289 11.133 6.355 1 96.69 89 ASN A O 1
ATOM 670 N N . ALA A 1 90 ? 8.516 10.805 8.43 1 91.81 90 ALA A N 1
ATOM 671 C CA . ALA A 1 90 ? 9.562 9.828 8.75 1 91.81 90 ALA A CA 1
ATOM 672 C C . ALA A 1 90 ? 9.594 8.703 7.727 1 91.81 90 ALA A C 1
ATOM 674 O O . ALA A 1 90 ? 8.539 8.211 7.297 1 91.81 90 ALA A O 1
ATOM 675 N N . GLY A 1 91 ? 10.812 8.367 7.336 1 88.75 91 GLY A N 1
ATOM 676 C CA . GLY A 1 91 ? 10.922 7.273 6.387 1 88.75 91 GLY A CA 1
ATOM 677 C C . GLY A 1 91 ? 12.359 6.941 6.023 1 88.75 91 GLY A C 1
ATOM 678 O O . GLY A 1 91 ? 13.281 7.695 6.355 1 88.75 91 GLY A O 1
ATOM 679 N N . TYR A 1 92 ? 12.547 5.824 5.461 1 90.62 92 TYR A N 1
ATOM 680 C CA . TYR A 1 92 ? 13.812 5.32 4.938 1 90.62 92 TYR A CA 1
ATOM 681 C C . TYR A 1 92 ? 13.578 4.219 3.914 1 90.62 92 TYR A C 1
ATOM 683 O O . TYR A 1 92 ? 12.438 3.881 3.605 1 90.62 92 TYR A O 1
ATOM 691 N N . VAL A 1 93 ? 14.672 3.818 3.332 1 92.31 93 VAL A N 1
ATOM 692 C CA . VAL A 1 93 ? 14.547 2.77 2.326 1 92.31 93 VAL A CA 1
ATOM 693 C C . VAL A 1 93 ? 15.648 1.735 2.51 1 92.31 93 VAL A C 1
ATOM 695 O O . VAL A 1 93 ? 16.781 2.08 2.873 1 92.31 93 VAL A O 1
ATOM 698 N N . VAL A 1 94 ? 15.297 0.501 2.383 1 95.5 94 VAL A N 1
ATOM 699 C CA . VAL A 1 94 ? 16.234 -0.605 2.24 1 95.5 94 VAL A CA 1
ATOM 700 C C . VAL A 1 94 ? 16.297 -1.051 0.781 1 95.5 94 VAL A C 1
ATOM 702 O O . VAL A 1 94 ? 15.281 -1.454 0.208 1 95.5 94 VAL A O 1
ATOM 705 N N . VAL A 1 95 ? 17.484 -0.991 0.229 1 96.56 95 VAL A N 1
ATOM 706 C CA . VAL A 1 95 ? 17.688 -1.286 -1.186 1 96.56 95 VAL A CA 1
ATOM 707 C C . VAL A 1 95 ? 18.125 -2.738 -1.353 1 96.56 95 VAL A C 1
ATOM 709 O O . VAL A 1 95 ? 19.109 -3.17 -0.733 1 96.56 95 VAL A O 1
ATOM 712 N N . GLY A 1 96 ? 17.5 -3.473 -2.164 1 97.75 96 GLY A N 1
ATOM 713 C CA . GLY A 1 96 ? 17.812 -4.859 -2.477 1 97.75 96 GLY A CA 1
ATOM 714 C C . GLY A 1 96 ? 16.609 -5.633 -3.002 1 97.75 96 GLY A C 1
ATOM 715 O O . GLY A 1 96 ? 15.484 -5.133 -2.973 1 97.75 96 GLY A O 1
ATOM 716 N N . ALA A 1 97 ? 16.891 -6.809 -3.523 1 98.56 97 ALA A N 1
ATOM 717 C CA . ALA A 1 97 ? 15.797 -7.672 -3.963 1 98.56 97 ALA A CA 1
ATOM 718 C C . ALA A 1 97 ? 14.914 -8.086 -2.787 1 98.56 97 ALA A C 1
ATOM 720 O O . ALA A 1 97 ? 15.391 -8.195 -1.655 1 98.56 97 ALA A O 1
ATOM 721 N N . ALA A 1 98 ? 13.672 -8.32 -3.084 1 98.62 98 ALA A N 1
ATOM 722 C CA . ALA A 1 98 ? 12.773 -8.852 -2.064 1 98.62 98 ALA A CA 1
ATOM 723 C C . ALA A 1 98 ? 13.336 -10.125 -1.439 1 98.62 98 ALA A C 1
ATOM 725 O O . ALA A 1 98 ? 13.242 -10.32 -0.225 1 98.62 98 ALA A O 1
ATOM 726 N N . GLU A 1 99 ? 13.891 -10.969 -2.236 1 98.38 99 GLU A N 1
ATOM 727 C CA . GLU A 1 99 ? 14.484 -12.219 -1.771 1 98.38 99 GLU A CA 1
ATOM 728 C C . GLU A 1 99 ? 15.641 -11.953 -0.807 1 98.38 99 GLU A C 1
ATOM 730 O O . GLU A 1 99 ? 15.906 -12.766 0.084 1 98.38 99 GLU A O 1
ATOM 735 N N . GLU A 1 100 ? 16.297 -10.812 -0.962 1 98.38 100 GLU A N 1
ATOM 736 C CA . GLU A 1 100 ? 17.469 -10.477 -0.159 1 98.38 100 GLU A CA 1
ATOM 737 C C . GLU A 1 100 ? 17.062 -9.875 1.184 1 98.38 100 GLU A C 1
ATOM 739 O O . GLU A 1 100 ? 17.875 -9.805 2.109 1 98.38 100 GLU A O 1
ATOM 744 N N . MET A 1 101 ? 15.898 -9.398 1.307 1 98 101 MET A N 1
ATOM 745 C CA . MET A 1 101 ? 15.461 -8.719 2.523 1 98 101 MET A CA 1
ATOM 746 C C . MET A 1 101 ? 15.086 -9.734 3.602 1 98 101 MET A C 1
ATOM 748 O O . MET A 1 101 ? 14.461 -10.75 3.311 1 98 101 MET A O 1
ATOM 752 N N . THR A 1 102 ? 15.531 -9.445 4.84 1 96.81 102 THR A N 1
ATOM 753 C CA . THR A 1 102 ? 15.039 -10.242 5.965 1 96.81 102 THR A CA 1
ATOM 754 C C . THR A 1 102 ? 13.586 -9.906 6.266 1 96.81 102 THR A C 1
ATOM 756 O O . THR A 1 102 ? 13.086 -8.852 5.875 1 96.81 102 THR A O 1
ATOM 759 N N . VAL A 1 103 ? 12.922 -10.805 6.941 1 96.31 103 VAL A N 1
ATOM 760 C CA . VAL A 1 103 ? 11.539 -10.562 7.352 1 96.31 103 VAL A CA 1
ATOM 761 C C . VAL A 1 103 ? 11.469 -9.305 8.219 1 96.31 103 VAL A C 1
ATOM 763 O O . VAL A 1 103 ? 10.531 -8.516 8.094 1 96.31 103 VAL A O 1
ATOM 766 N N . GLU A 1 104 ? 12.43 -9.117 9.016 1 95.81 104 GLU A N 1
ATOM 767 C CA . GLU A 1 104 ? 12.477 -7.949 9.891 1 95.81 104 GLU A CA 1
ATOM 768 C C . GLU A 1 104 ? 12.602 -6.656 9.094 1 95.81 104 GLU A C 1
ATOM 770 O O . GLU A 1 104 ? 11.953 -5.656 9.414 1 95.81 104 GLU A O 1
ATOM 775 N N . GLN A 1 105 ? 13.445 -6.652 8.094 1 96.56 105 GLN A N 1
ATOM 776 C CA . GLN A 1 105 ? 13.609 -5.477 7.238 1 96.56 105 GLN A CA 1
ATOM 777 C C . GLN A 1 105 ? 12.297 -5.113 6.551 1 96.56 105 GLN A C 1
ATOM 779 O O . GLN A 1 105 ? 11.961 -3.934 6.434 1 96.56 105 GLN A O 1
ATOM 784 N N . ILE A 1 106 ? 11.594 -6.117 6.094 1 97.38 106 ILE A N 1
ATOM 785 C CA . ILE A 1 106 ? 10.312 -5.906 5.438 1 97.38 106 ILE A CA 1
ATOM 786 C C . ILE A 1 106 ? 9.305 -5.344 6.438 1 97.38 106 ILE A C 1
ATOM 788 O O . ILE A 1 106 ? 8.672 -4.316 6.184 1 97.38 106 ILE A O 1
ATOM 792 N N . ARG A 1 107 ? 9.211 -5.957 7.586 1 95.75 107 ARG A N 1
ATOM 793 C CA . ARG A 1 107 ? 8.258 -5.547 8.617 1 95.75 107 ARG A CA 1
ATOM 794 C C . ARG A 1 107 ? 8.555 -4.129 9.094 1 95.75 107 ARG A C 1
ATOM 796 O O . ARG A 1 107 ? 7.637 -3.322 9.266 1 95.75 107 ARG A O 1
ATOM 803 N N . ASP A 1 108 ? 9.789 -3.852 9.305 1 95.94 108 ASP A N 1
ATOM 804 C CA . ASP A 1 108 ? 10.18 -2.535 9.797 1 95.94 108 ASP A CA 1
ATOM 805 C C . ASP A 1 108 ? 9.805 -1.441 8.805 1 95.94 108 ASP A C 1
ATOM 807 O O . ASP A 1 108 ? 9.336 -0.368 9.195 1 95.94 108 ASP A O 1
ATOM 811 N N . GLN A 1 109 ? 10.031 -1.683 7.551 1 97.06 109 GLN A N 1
ATOM 812 C CA . GLN A 1 109 ? 9.68 -0.69 6.543 1 97.06 109 GLN A CA 1
ATOM 813 C C . GLN A 1 109 ? 8.172 -0.456 6.508 1 97.06 109 GLN A C 1
ATOM 815 O O . GLN A 1 109 ? 7.715 0.686 6.41 1 97.06 109 GLN A O 1
ATOM 820 N N . ILE A 1 110 ? 7.395 -1.533 6.598 1 97.5 110 ILE A N 1
ATOM 821 C CA . ILE A 1 110 ? 5.941 -1.405 6.574 1 97.5 110 ILE A CA 1
ATOM 822 C C . ILE A 1 110 ? 5.465 -0.677 7.828 1 97.5 110 ILE A C 1
ATOM 824 O O . ILE A 1 110 ? 4.57 0.167 7.766 1 97.5 110 ILE A O 1
ATOM 828 N N . ASP A 1 111 ? 6.066 -0.971 8.922 1 96.62 111 ASP A N 1
ATOM 829 C CA . ASP A 1 111 ? 5.688 -0.34 10.18 1 96.62 111 ASP A CA 1
ATOM 830 C C . ASP A 1 111 ? 5.973 1.16 10.156 1 96.62 111 ASP A C 1
ATOM 832 O O . ASP A 1 111 ? 5.117 1.968 10.516 1 96.62 111 ASP A O 1
ATOM 836 N N . VAL A 1 112 ? 7.098 1.517 9.672 1 96.56 112 VAL A N 1
ATOM 837 C CA . VAL A 1 112 ? 7.555 2.9 9.742 1 96.56 112 VAL A CA 1
ATOM 838 C C . VAL A 1 112 ? 6.891 3.723 8.641 1 96.56 112 VAL A C 1
ATOM 840 O O . VAL A 1 112 ? 6.449 4.848 8.875 1 96.56 112 VAL A O 1
ATOM 843 N N . LEU A 1 113 ? 6.77 3.131 7.461 1 97.38 113 LEU A N 1
ATOM 844 C CA . LEU A 1 113 ? 6.398 3.918 6.289 1 97.38 113 LEU A CA 1
ATOM 845 C C . LEU A 1 113 ? 4.891 3.873 6.059 1 97.38 113 LEU A C 1
ATOM 847 O O . LEU A 1 113 ? 4.344 4.703 5.332 1 97.38 113 LEU A O 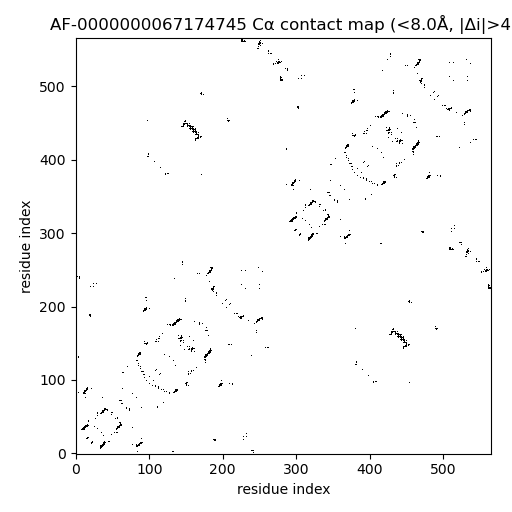1
ATOM 851 N N . LEU A 1 114 ? 4.242 2.906 6.66 1 98.25 114 LEU A N 1
ATOM 852 C CA . LEU A 1 114 ? 2.822 2.75 6.375 1 98.25 114 LEU A CA 1
ATOM 853 C C . LEU A 1 114 ? 2.01 2.703 7.664 1 98.25 114 LEU A C 1
ATOM 855 O O . LEU A 1 114 ? 1.187 3.586 7.918 1 98.25 114 LEU A O 1
ATOM 859 N N . MET A 1 115 ? 2.312 1.778 8.547 1 97.81 115 MET A N 1
ATOM 860 C CA . MET A 1 115 ? 1.513 1.581 9.75 1 97.81 115 MET A CA 1
ATOM 861 C C . MET A 1 115 ? 1.545 2.824 10.633 1 97.81 115 MET A C 1
ATOM 863 O O . MET A 1 115 ? 0.501 3.293 11.086 1 97.81 115 MET A O 1
ATOM 867 N N . ALA A 1 116 ? 2.709 3.34 10.852 1 98.06 116 ALA A N 1
ATOM 868 C CA . ALA A 1 116 ? 2.855 4.488 11.742 1 98.06 116 ALA A CA 1
ATOM 869 C C . ALA A 1 116 ? 2.076 5.691 11.219 1 98.06 116 ALA A C 1
ATOM 871 O O . ALA A 1 116 ? 1.248 6.262 11.93 1 98.06 116 ALA A O 1
ATOM 872 N N . PRO A 1 117 ? 2.268 6.051 9.938 1 98.31 117 PRO A N 1
ATOM 873 C CA . PRO A 1 117 ? 1.472 7.18 9.453 1 98.31 117 PRO A CA 1
ATOM 874 C C . PRO A 1 117 ? -0.031 6.914 9.523 1 98.31 117 PRO A C 1
ATOM 876 O O . PRO A 1 117 ? -0.813 7.844 9.742 1 98.31 117 PRO A O 1
ATOM 879 N N . MET A 1 118 ? -0.461 5.688 9.32 1 98.5 118 MET A N 1
ATOM 880 C CA . MET A 1 118 ? -1.881 5.359 9.422 1 98.5 118 MET A CA 1
ATOM 881 C C . MET A 1 118 ? -2.391 5.578 10.836 1 98.5 118 MET A C 1
ATOM 883 O O . MET A 1 118 ? -3.445 6.184 11.039 1 98.5 118 MET A O 1
ATOM 887 N N . LEU A 1 119 ? -1.642 5.105 11.789 1 98.06 119 LEU A N 1
ATOM 888 C CA . LEU A 1 119 ? -2.051 5.199 13.188 1 98.06 119 LEU A CA 1
ATOM 889 C C . LEU A 1 119 ? -2.012 6.648 13.672 1 98.06 119 LEU A C 1
ATOM 891 O O . LEU A 1 119 ? -2.896 7.082 14.414 1 98.06 119 LEU A O 1
ATOM 895 N N . ILE A 1 120 ? -0.985 7.371 13.258 1 98.69 120 ILE A N 1
ATOM 896 C CA . ILE A 1 120 ? -0.875 8.781 13.633 1 98.69 120 ILE A CA 1
ATOM 897 C C . ILE A 1 120 ? -2.037 9.562 13.023 1 98.69 120 ILE A C 1
ATOM 899 O O . ILE A 1 120 ? -2.693 10.344 13.719 1 98.69 120 ILE A O 1
ATOM 903 N N . THR A 1 121 ? -2.297 9.336 11.734 1 98.75 121 THR A N 1
ATOM 904 C CA . THR A 1 121 ? -3.42 9.984 11.062 1 98.75 121 THR A CA 1
ATOM 905 C C . THR A 1 121 ? -4.727 9.703 11.805 1 98.75 121 THR A C 1
ATOM 907 O O . THR A 1 121 ? -5.465 10.625 12.148 1 98.75 121 THR A O 1
ATOM 910 N N . ARG A 1 122 ? -4.969 8.453 12.086 1 98.44 122 ARG A N 1
ATOM 911 C CA . ARG A 1 122 ? -6.18 8.047 12.789 1 98.44 122 ARG A CA 1
ATOM 912 C C . ARG A 1 122 ? -6.312 8.781 14.117 1 98.44 122 ARG A C 1
ATOM 914 O O . ARG A 1 122 ? -7.398 9.242 14.477 1 98.44 122 ARG A O 1
ATOM 921 N N . ALA A 1 123 ? -5.266 8.898 14.852 1 98.06 123 ALA A N 1
ATOM 922 C CA . ALA A 1 123 ? -5.27 9.453 16.203 1 98.06 123 ALA A CA 1
ATOM 923 C C . ALA A 1 123 ? -5.621 10.938 16.188 1 98.06 123 ALA A C 1
ATOM 925 O O . ALA A 1 123 ? -6.152 11.461 17.172 1 98.06 123 ALA A O 1
ATOM 926 N N . PHE A 1 124 ? -5.359 11.625 15.094 1 98.69 124 PHE A N 1
ATOM 927 C CA . PHE A 1 124 ? -5.57 13.07 15.055 1 98.69 124 PHE A CA 1
ATOM 928 C C . PHE A 1 124 ? -6.934 13.398 14.461 1 98.69 124 PHE A C 1
ATOM 930 O O . PHE A 1 124 ? -7.359 14.562 14.484 1 98.69 124 PHE A O 1
ATOM 937 N N . LEU A 1 125 ? -7.695 12.391 13.945 1 98.62 125 LEU A N 1
ATOM 938 C CA . LEU A 1 125 ? -8.945 12.664 13.25 1 98.62 125 LEU A CA 1
ATOM 939 C C . LEU A 1 125 ? -9.992 13.227 14.219 1 98.62 125 LEU A C 1
ATOM 941 O O . LEU A 1 125 ? -10.594 14.273 13.945 1 98.62 125 LEU A O 1
ATOM 945 N N . LYS A 1 126 ? -10.141 12.602 15.32 1 98.31 126 LYS A N 1
ATOM 946 C CA . LYS A 1 126 ? -11.164 13.062 16.25 1 98.31 126 LYS A CA 1
ATOM 947 C C . LYS A 1 126 ? -10.836 14.453 16.797 1 98.31 126 LYS A C 1
ATOM 949 O O . LYS A 1 126 ? -11.672 15.359 16.734 1 98.31 126 LYS A O 1
ATOM 954 N N . PRO A 1 127 ? -9.594 14.688 17.312 1 98.31 127 PRO A N 1
ATOM 955 C CA . PRO A 1 127 ? -9.266 16.031 17.781 1 98.31 127 PRO A CA 1
ATOM 956 C C . PRO A 1 127 ? -9.461 17.094 16.688 1 98.31 127 PRO A C 1
ATOM 958 O O . PRO A 1 127 ? -9.969 18.188 16.984 1 98.31 127 PRO A O 1
ATOM 961 N N . MET A 1 128 ? -9.109 16.797 15.461 1 98.06 128 MET A N 1
ATOM 962 C CA . MET A 1 128 ? -9.25 17.75 14.367 1 98.06 128 MET A CA 1
ATOM 963 C C . MET A 1 128 ? -10.719 17.984 14.031 1 98.06 128 MET A C 1
ATOM 965 O O . MET A 1 128 ? -11.125 19.109 13.766 1 98.06 128 MET A O 1
ATOM 969 N N . ARG A 1 129 ? -11.469 16.891 14.031 1 97.69 129 ARG A N 1
ATOM 970 C CA . ARG A 1 129 ? -12.906 17.031 13.805 1 97.69 129 ARG A CA 1
ATOM 971 C C . ARG A 1 129 ? -13.547 17.922 14.867 1 97.69 129 ARG A C 1
ATOM 973 O O . ARG A 1 129 ? -14.336 18.812 14.547 1 97.69 129 ARG A O 1
ATOM 980 N N . GLU A 1 130 ? -13.133 17.719 16.078 1 97.12 130 GLU A N 1
ATOM 981 C CA . GLU A 1 130 ? -13.734 18.453 17.188 1 97.12 130 GLU A CA 1
ATOM 982 C C . GLU A 1 130 ? -13.328 19.922 17.188 1 97.12 130 GLU A C 1
ATOM 984 O O . GLU A 1 130 ? -14.094 20.781 17.625 1 97.12 130 GLU A O 1
ATOM 989 N N . GLN A 1 131 ? -12.188 20.234 16.641 1 95.56 131 GLN A N 1
ATOM 990 C CA . GLN A 1 131 ? -11.75 21.625 16.625 1 95.56 131 GLN A CA 1
ATOM 991 C C . GLN A 1 131 ? -12.195 22.328 15.344 1 95.56 131 GLN A C 1
ATOM 993 O O . GLN A 1 131 ? -11.898 23.5 15.133 1 95.56 131 GLN A O 1
ATOM 998 N N . GLY A 1 132 ? -12.812 21.562 14.43 1 95 132 GLY A N 1
ATOM 999 C CA . GLY A 1 132 ? -13.43 22.172 13.266 1 95 132 GLY A CA 1
ATOM 1000 C C . GLY A 1 132 ? -12.594 22.047 12.008 1 95 132 GLY A C 1
ATOM 1001 O O . GLY A 1 132 ? -12.844 22.734 11.016 1 95 132 GLY A O 1
ATOM 1002 N N . GLY A 1 133 ? -11.523 21.219 12.094 1 96.38 133 GLY A N 1
ATOM 1003 C CA . GLY A 1 133 ? -10.734 21 10.898 1 96.38 133 GLY A CA 1
ATOM 1004 C C . GLY A 1 133 ? -9.266 20.734 11.188 1 96.38 133 GLY A C 1
ATOM 1005 O O . GLY A 1 133 ? -8.859 20.688 12.352 1 96.38 133 GLY A O 1
ATOM 1006 N N . GLY A 1 134 ? -8.516 20.547 10.078 1 97.31 134 GLY A N 1
ATOM 1007 C CA . GLY A 1 134 ? -7.09 20.297 10.148 1 97.31 134 GLY A CA 1
ATOM 1008 C C . GLY A 1 134 ? -6.492 19.875 8.82 1 97.31 134 GLY A C 1
ATOM 1009 O O . GLY A 1 134 ? -7.215 19.703 7.84 1 97.31 134 GLY A O 1
ATOM 1010 N N . ARG A 1 135 ? -5.148 19.859 8.805 1 98.19 135 ARG A N 1
ATOM 1011 C CA . ARG A 1 135 ? -4.391 19.453 7.629 1 98.19 135 ARG A CA 1
ATOM 1012 C C . ARG A 1 135 ? -3.482 18.266 7.953 1 98.19 135 ARG A C 1
ATOM 1014 O O . ARG A 1 135 ? -2.814 18.25 8.992 1 98.19 135 ARG A O 1
ATOM 1021 N N . ILE A 1 136 ? -3.564 17.281 7.129 1 98.69 136 ILE A N 1
ATOM 1022 C CA . ILE A 1 136 ? -2.66 16.141 7.254 1 98.69 136 ILE A CA 1
ATOM 1023 C C . ILE A 1 136 ? -1.848 15.984 5.973 1 98.69 136 ILE A C 1
ATOM 1025 O O . ILE A 1 136 ? -2.414 15.875 4.879 1 98.69 136 ILE A O 1
ATOM 1029 N N . ILE A 1 137 ? -0.561 16.047 6.117 1 98.75 137 ILE A N 1
ATOM 1030 C CA . ILE A 1 137 ? 0.375 15.906 5.008 1 98.75 137 ILE A CA 1
ATOM 1031 C C . ILE A 1 137 ? 1.092 14.562 5.105 1 98.75 137 ILE A C 1
ATOM 1033 O O . ILE A 1 137 ? 1.695 14.25 6.133 1 98.75 137 ILE A O 1
ATOM 1037 N N . GLN A 1 138 ? 0.951 13.75 4.078 1 98.5 138 GLN A N 1
ATOM 1038 C CA . GLN A 1 138 ? 1.678 12.492 3.941 1 98.5 138 GLN A CA 1
ATOM 1039 C C . GLN A 1 138 ? 2.848 12.633 2.971 1 98.5 138 GLN A C 1
ATOM 1041 O O . GLN A 1 138 ? 2.648 12.938 1.793 1 98.5 138 GLN A O 1
ATOM 1046 N N . ILE A 1 139 ? 4.023 12.422 3.463 1 97 139 ILE A N 1
ATOM 1047 C CA . ILE A 1 139 ? 5.16 12.422 2.549 1 97 139 ILE A CA 1
ATOM 1048 C C . ILE A 1 139 ? 5.285 11.055 1.884 1 97 139 ILE A C 1
ATOM 1050 O O . ILE A 1 139 ? 5.84 10.117 2.471 1 97 139 ILE A O 1
ATOM 1054 N N . SER A 1 140 ? 4.801 11.031 0.736 1 95.62 140 SER A N 1
ATOM 1055 C CA . SER A 1 140 ? 4.938 9.859 -0.118 1 95.62 140 SER A CA 1
ATOM 1056 C C . SER A 1 140 ? 6.184 9.953 -0.992 1 95.62 140 SER A C 1
ATOM 1058 O O . SER A 1 140 ? 7.289 10.148 -0.485 1 95.62 140 SER A O 1
ATOM 1060 N N . SER A 1 141 ? 6.113 9.641 -2.215 1 89.5 141 SER A N 1
ATOM 1061 C CA . SER A 1 141 ? 7.184 9.625 -3.209 1 89.5 141 SER A CA 1
ATOM 1062 C C . SER A 1 141 ? 6.629 9.398 -4.613 1 89.5 141 SER A C 1
ATOM 1064 O O . SER A 1 141 ? 5.473 9.008 -4.773 1 89.5 141 SER A O 1
ATOM 1066 N N . MET A 1 142 ? 7.461 9.797 -5.578 1 86.44 142 MET A N 1
ATOM 1067 C CA . MET A 1 142 ? 7.145 9.242 -6.887 1 86.44 142 MET A CA 1
ATOM 1068 C C . MET A 1 142 ? 7.012 7.723 -6.82 1 86.44 142 MET A C 1
ATOM 1070 O O . MET A 1 142 ? 6.219 7.129 -7.551 1 86.44 142 MET A O 1
ATOM 1074 N N . GLY A 1 143 ? 7.672 7.137 -5.871 1 90.12 143 GLY A N 1
ATOM 1075 C CA . GLY A 1 143 ? 7.637 5.703 -5.637 1 90.12 143 GLY A CA 1
ATOM 1076 C C . GLY A 1 143 ? 6.324 5.227 -5.043 1 90.12 143 GLY A C 1
ATOM 1077 O O . GLY A 1 143 ? 6.164 4.039 -4.75 1 90.12 143 GLY A O 1
ATOM 1078 N N . GLY A 1 144 ? 5.43 6.051 -4.848 1 92.62 144 GLY A N 1
ATOM 1079 C CA . GLY A 1 144 ? 4.07 5.707 -4.453 1 92.62 144 GLY A CA 1
ATOM 1080 C C . GLY A 1 144 ? 3.139 5.516 -5.633 1 92.62 144 GLY A C 1
ATOM 1081 O O . GLY A 1 144 ? 1.984 5.117 -5.461 1 92.62 144 GLY A O 1
ATOM 1082 N N . GLN A 1 145 ? 3.709 5.777 -6.863 1 91 145 GLN A N 1
ATOM 1083 C CA . GLN A 1 145 ? 2.902 5.691 -8.078 1 91 145 GLN A CA 1
ATOM 1084 C C . GLN A 1 145 ? 3.592 4.84 -9.141 1 91 145 GLN A C 1
ATOM 1086 O O . GLN A 1 145 ? 2.949 4.371 -10.078 1 91 145 GLN A O 1
ATOM 1091 N N . VAL A 1 146 ? 4.895 4.707 -8.992 1 92.44 146 VAL A N 1
ATOM 1092 C CA . VAL A 1 146 ? 5.691 3.865 -9.875 1 92.44 146 VAL A CA 1
ATOM 1093 C C . VAL A 1 146 ? 6.641 3.002 -9.047 1 92.44 146 VAL A C 1
ATOM 1095 O O . VAL A 1 146 ? 7.086 3.408 -7.969 1 92.44 146 VAL A O 1
ATOM 1098 N N . ALA A 1 147 ? 6.949 1.828 -9.57 1 94.44 147 ALA A N 1
ATOM 1099 C CA . ALA A 1 147 ? 7.805 0.928 -8.805 1 94.44 147 ALA A CA 1
ATOM 1100 C C . ALA A 1 147 ? 9.031 0.521 -9.609 1 94.44 147 ALA A C 1
ATOM 1102 O O . ALA A 1 147 ? 8.945 0.287 -10.812 1 94.44 147 ALA A O 1
ATOM 1103 N N . VAL A 1 148 ? 10.156 0.498 -8.977 1 93.75 148 VAL A N 1
ATOM 1104 C CA . VAL A 1 148 ? 11.422 0.067 -9.562 1 93.75 148 VAL A CA 1
ATOM 1105 C C . VAL A 1 148 ? 11.945 -1.162 -8.828 1 93.75 148 VAL A C 1
ATOM 1107 O O . VAL A 1 148 ? 11.555 -1.423 -7.688 1 93.75 148 VAL A O 1
ATOM 1110 N N . PRO A 1 149 ? 12.812 -1.857 -9.508 1 96.62 149 PRO A N 1
ATOM 1111 C CA . PRO A 1 149 ? 13.406 -2.965 -8.758 1 96.62 149 PRO A CA 1
ATOM 1112 C C . PRO A 1 149 ? 14.242 -2.492 -7.57 1 96.62 149 PRO A C 1
ATOM 1114 O O . PRO A 1 149 ? 14.742 -1.363 -7.57 1 96.62 149 PRO A O 1
ATOM 1117 N N . THR A 1 150 ? 14.352 -3.273 -6.488 1 96.25 150 THR A N 1
ATOM 1118 C CA . THR A 1 150 ? 15.195 -3.107 -5.309 1 96.25 150 THR A CA 1
ATOM 1119 C C . THR A 1 150 ? 14.438 -2.381 -4.203 1 96.25 150 THR A C 1
ATOM 1121 O O . THR A 1 150 ? 14.953 -2.215 -3.096 1 96.25 150 THR A O 1
ATOM 1124 N N . HIS A 1 151 ? 13.211 -1.9 -4.461 1 97.06 151 HIS A N 1
ATOM 1125 C CA . HIS A 1 151 ? 12.508 -1.087 -3.477 1 97.06 151 HIS A CA 1
ATOM 1126 C C . HIS A 1 151 ? 11.148 -1.693 -3.133 1 97.06 151 HIS A C 1
ATOM 1128 O O . HIS A 1 151 ? 10.195 -0.968 -2.836 1 97.06 151 HIS A O 1
ATOM 1134 N N . SER A 1 152 ? 11.055 -2.98 -3.221 1 98.25 152 SER A N 1
ATOM 1135 C CA . SER A 1 152 ? 9.766 -3.664 -3.176 1 98.25 152 SER A CA 1
ATOM 1136 C C . SER A 1 152 ? 8.992 -3.299 -1.916 1 98.25 152 SER A C 1
ATOM 1138 O O . SER A 1 152 ? 7.844 -2.861 -1.994 1 98.25 152 SER A O 1
ATOM 1140 N N . ALA A 1 153 ? 9.609 -3.424 -0.707 1 98.12 153 ALA A N 1
ATOM 1141 C CA . ALA A 1 153 ? 8.922 -3.125 0.546 1 98.12 153 ALA A CA 1
ATOM 1142 C C . ALA A 1 153 ? 8.617 -1.632 0.665 1 98.12 153 ALA A C 1
ATOM 1144 O O . ALA A 1 153 ? 7.578 -1.242 1.193 1 98.12 153 ALA A O 1
ATOM 1145 N N . TYR A 1 154 ? 9.484 -0.816 0.184 1 97.56 154 TYR A N 1
ATOM 1146 C CA . TYR A 1 154 ? 9.281 0.628 0.153 1 97.56 154 TYR A CA 1
ATOM 1147 C C . TYR A 1 154 ? 8.062 0.991 -0.686 1 97.56 154 TYR A C 1
ATOM 1149 O O . TYR A 1 154 ? 7.215 1.776 -0.254 1 97.56 154 TYR A O 1
ATOM 1157 N N . HIS A 1 155 ? 7.992 0.415 -1.891 1 98.25 155 HIS A N 1
ATOM 1158 C CA . HIS A 1 155 ? 6.859 0.667 -2.771 1 98.25 155 HIS A CA 1
ATOM 1159 C C . HIS A 1 155 ? 5.559 0.164 -2.154 1 98.25 155 HIS A C 1
ATOM 1161 O O . HIS A 1 155 ? 4.516 0.813 -2.273 1 98.25 155 HIS A O 1
ATOM 1167 N N . ALA A 1 156 ? 5.629 -0.996 -1.507 1 98.69 156 ALA A N 1
ATOM 1168 C CA . ALA A 1 156 ? 4.445 -1.489 -0.806 1 98.69 156 ALA A CA 1
ATOM 1169 C C . ALA A 1 156 ? 3.918 -0.448 0.177 1 98.69 156 ALA A C 1
ATOM 1171 O O . ALA A 1 156 ? 2.721 -0.153 0.194 1 98.69 156 ALA A O 1
ATOM 1172 N N . ALA A 1 157 ? 4.793 0.104 0.899 1 98.31 157 ALA A N 1
ATOM 1173 C CA . ALA A 1 157 ? 4.414 1.054 1.942 1 98.31 157 ALA A CA 1
ATOM 1174 C C . ALA A 1 157 ? 3.9 2.357 1.336 1 98.31 157 ALA A C 1
ATOM 1176 O O . ALA A 1 157 ? 2.852 2.867 1.737 1 98.31 157 ALA A O 1
ATOM 1177 N N . LYS A 1 158 ? 4.625 2.9 0.372 1 98.38 158 LYS A N 1
ATOM 1178 C CA . LYS A 1 158 ? 4.273 4.207 -0.178 1 98.38 158 LYS A CA 1
ATOM 1179 C C . LYS A 1 158 ? 3.002 4.125 -1.018 1 98.38 158 LYS A C 1
ATOM 1181 O O . LYS A 1 158 ? 2.17 5.035 -0.98 1 98.38 158 LYS A O 1
ATOM 1186 N N . TRP A 1 159 ? 2.84 3.045 -1.799 1 98.5 159 TRP A N 1
ATOM 1187 C CA . TRP A 1 159 ? 1.573 2.834 -2.49 1 98.5 159 TRP A CA 1
ATOM 1188 C C . TRP A 1 159 ? 0.429 2.668 -1.496 1 98.5 159 TRP A C 1
ATOM 1190 O O . TRP A 1 159 ? -0.652 3.23 -1.685 1 98.5 159 TRP A O 1
ATOM 1200 N N . GLY A 1 160 ? 0.72 1.865 -0.48 1 98.69 160 GLY A N 1
ATOM 1201 C CA . GLY A 1 160 ? -0.277 1.708 0.566 1 98.69 160 GLY A CA 1
ATOM 1202 C C . GLY A 1 160 ? -0.701 3.025 1.189 1 98.69 160 GLY A C 1
ATOM 1203 O O . GLY A 1 160 ? -1.891 3.254 1.42 1 98.69 160 GLY A O 1
ATOM 1204 N N . LEU A 1 161 ? 0.273 3.867 1.416 1 98.62 161 LEU A N 1
ATOM 1205 C CA . LEU A 1 161 ? -0.001 5.184 1.985 1 98.62 161 LEU A CA 1
ATOM 1206 C C . LEU A 1 161 ? -0.886 6.004 1.054 1 98.62 161 LEU A C 1
ATOM 1208 O O . LEU A 1 161 ? -1.774 6.727 1.512 1 98.62 161 LEU A O 1
ATOM 1212 N N . GLU A 1 162 ? -0.669 5.898 -0.238 1 98.44 162 GLU A N 1
ATOM 1213 C CA . GLU A 1 162 ? -1.489 6.598 -1.222 1 98.44 162 GLU A CA 1
ATOM 1214 C C . GLU A 1 162 ? -2.939 6.125 -1.167 1 98.44 162 GLU A C 1
ATOM 1216 O O . GLU A 1 162 ? -3.861 6.941 -1.104 1 98.44 162 GLU A O 1
ATOM 1221 N N . GLY A 1 163 ? -3.135 4.832 -1.148 1 98.5 163 GLY A N 1
ATOM 1222 C CA . GLY A 1 163 ? -4.48 4.285 -1.085 1 98.5 163 GLY A CA 1
ATOM 1223 C C . GLY A 1 163 ? -5.215 4.652 0.19 1 98.5 163 GLY A C 1
ATOM 1224 O O . GLY A 1 163 ? -6.383 5.043 0.148 1 98.5 163 GLY A O 1
ATOM 1225 N N . PHE A 1 164 ? -4.496 4.57 1.312 1 98.81 164 PHE A N 1
ATOM 1226 C CA . PHE A 1 164 ? -5.043 4.953 2.609 1 98.81 164 PHE A CA 1
ATOM 1227 C C . PHE A 1 164 ? -5.504 6.406 2.592 1 98.81 164 PHE A C 1
ATOM 1229 O O . PHE A 1 164 ? -6.625 6.715 3.002 1 98.81 164 PHE A O 1
ATOM 1236 N N . THR A 1 165 ? -4.672 7.219 2.064 1 98.75 165 THR A N 1
ATOM 1237 C CA . THR A 1 165 ? -4.891 8.656 2.111 1 98.75 165 THR A CA 1
ATOM 1238 C C . THR A 1 165 ? -6.047 9.062 1.203 1 98.75 165 THR A C 1
ATOM 1240 O O . THR A 1 165 ? -6.871 9.898 1.572 1 98.75 165 THR A O 1
ATOM 1243 N N . GLU A 1 166 ? -6.098 8.484 0.042 1 98.12 166 GLU A N 1
ATOM 1244 C CA . GLU A 1 166 ? -7.207 8.766 -0.867 1 98.12 166 GLU A CA 1
ATOM 1245 C C . GLU A 1 166 ? -8.547 8.406 -0.233 1 98.12 166 GLU A C 1
ATOM 1247 O O . GLU A 1 166 ? -9.516 9.156 -0.347 1 98.12 166 GLU A O 1
ATOM 1252 N N . SER A 1 167 ? -8.594 7.301 0.448 1 98.44 167 SER A N 1
ATOM 1253 C CA . SER A 1 167 ? -9.82 6.859 1.111 1 98.44 167 SER A CA 1
ATOM 1254 C C . SER A 1 167 ? -10.18 7.785 2.268 1 98.44 167 SER A C 1
ATOM 1256 O O . SER A 1 167 ? -11.289 8.328 2.312 1 98.44 167 SER A O 1
ATOM 1258 N N . VAL A 1 168 ? -9.266 8.086 3.105 1 98.75 168 VAL A N 1
ATOM 1259 C CA . VAL A 1 168 ? -9.508 8.875 4.312 1 98.75 168 VAL A CA 1
ATOM 1260 C C . VAL A 1 168 ? -9.891 10.305 3.928 1 98.75 168 VAL A C 1
ATOM 1262 O O . VAL A 1 168 ? -10.734 10.922 4.578 1 98.75 168 VAL A O 1
ATOM 1265 N N . SER A 1 169 ? -9.242 10.836 2.893 1 98.56 169 SER A N 1
ATOM 1266 C CA . SER A 1 169 ? -9.555 12.195 2.463 1 98.56 169 SER A CA 1
ATOM 1267 C C . SER A 1 169 ? -11.039 12.352 2.139 1 98.56 169 SER A C 1
ATOM 1269 O O . SER A 1 169 ? -11.625 13.398 2.396 1 98.56 169 SER A O 1
ATOM 1271 N N . ARG A 1 170 ? -11.617 11.312 1.623 1 97.62 170 ARG A N 1
ATOM 1272 C CA . ARG A 1 170 ? -13.039 11.328 1.289 1 97.62 170 ARG A CA 1
ATOM 1273 C C . ARG A 1 170 ? -13.898 11.156 2.537 1 97.62 170 ARG A C 1
ATOM 1275 O O . ARG A 1 170 ? -15 11.703 2.621 1 97.62 170 ARG A O 1
ATOM 1282 N N . GLU A 1 171 ? -13.383 10.469 3.512 1 98.44 171 GLU A N 1
ATOM 1283 C CA . GLU A 1 171 ? -14.133 10.195 4.734 1 98.44 171 GLU A CA 1
ATOM 1284 C C . GLU A 1 171 ? -14.312 11.461 5.57 1 98.44 171 GLU A C 1
ATOM 1286 O O . GLU A 1 171 ? -15.336 11.633 6.23 1 98.44 171 GLU A O 1
ATOM 1291 N N . VAL A 1 172 ? -13.312 12.367 5.488 1 98.31 172 VAL A N 1
ATOM 1292 C CA . VAL A 1 172 ? -13.266 13.398 6.516 1 98.31 172 VAL A CA 1
ATOM 1293 C C . VAL A 1 172 ? -13.469 14.773 5.879 1 98.31 172 VAL A C 1
ATOM 1295 O O . VAL A 1 172 ? -13.336 15.805 6.551 1 98.31 172 VAL A O 1
ATOM 1298 N N . ALA A 1 173 ? -13.781 14.781 4.602 1 96.62 173 ALA A N 1
ATOM 1299 C CA . ALA A 1 173 ? -13.891 16.031 3.854 1 96.62 173 ALA A CA 1
ATOM 1300 C C . ALA A 1 173 ? -14.922 16.953 4.496 1 96.62 173 ALA A C 1
ATOM 1302 O O . ALA A 1 173 ? -14.703 18.172 4.574 1 96.62 173 ALA A O 1
ATOM 1303 N N . GLU A 1 174 ? -15.961 16.438 5.031 1 96.06 174 GLU A N 1
ATOM 1304 C CA . GLU A 1 174 ? -17.062 17.234 5.562 1 96.06 174 GLU A CA 1
ATOM 1305 C C . GLU A 1 174 ? -16.703 17.844 6.914 1 96.06 174 GLU A C 1
ATOM 1307 O O . GLU A 1 174 ? -17.406 18.734 7.406 1 96.06 174 GLU A O 1
ATOM 1312 N N . PHE A 1 175 ? -15.633 17.422 7.48 1 97.06 175 PHE A N 1
ATOM 1313 C CA . PHE A 1 175 ? -15.227 17.922 8.789 1 97.06 175 PHE A CA 1
ATOM 1314 C C . PHE A 1 175 ? -14.203 19.047 8.641 1 97.06 175 PHE A C 1
ATOM 1316 O O . PHE A 1 175 ? -13.648 19.516 9.641 1 97.06 175 PHE A O 1
ATOM 1323 N N . GLY A 1 176 ? -13.906 19.391 7.359 1 96.06 176 GLY A N 1
ATOM 1324 C CA . GLY A 1 176 ? -12.898 20.422 7.145 1 96.06 176 GLY A CA 1
ATOM 1325 C C . GLY A 1 176 ? -11.477 19.922 7.297 1 96.06 176 GLY A C 1
ATOM 1326 O O . GLY A 1 176 ? -10.539 20.719 7.426 1 96.06 176 GLY A O 1
ATOM 1327 N N . ILE A 1 177 ? -11.305 18.609 7.379 1 97.81 177 ILE A N 1
ATOM 1328 C CA . ILE A 1 177 ? -9.984 18 7.414 1 97.81 177 ILE A CA 1
ATOM 1329 C C . ILE A 1 177 ? -9.539 17.656 5.992 1 97.81 177 ILE A C 1
ATOM 1331 O O . ILE A 1 177 ? -10.258 16.984 5.254 1 97.81 177 ILE A O 1
ATOM 1335 N N . ARG A 1 178 ? -8.406 18.203 5.582 1 98.12 178 ARG A N 1
ATOM 1336 C CA . ARG A 1 178 ? -7.895 17.969 4.234 1 98.12 178 ARG A CA 1
ATOM 1337 C C . ARG A 1 178 ? -6.57 17.219 4.27 1 98.12 178 ARG A C 1
ATOM 1339 O O . ARG A 1 178 ? -5.715 17.5 5.117 1 98.12 178 ARG A O 1
ATOM 1346 N N . LEU A 1 179 ? -6.43 16.25 3.449 1 98.56 179 LEU A N 1
ATOM 1347 C CA . LEU A 1 179 ? -5.191 15.492 3.322 1 98.56 179 LEU A CA 1
ATOM 1348 C C . LEU A 1 179 ? -4.492 15.805 2.004 1 98.56 179 LEU A C 1
ATOM 1350 O O . LEU A 1 179 ? -5.152 16.047 0.991 1 98.56 179 LEU A O 1
ATOM 1354 N N . THR A 1 180 ? -3.16 15.812 2.031 1 98.38 180 THR A N 1
ATOM 1355 C CA . THR A 1 180 ? -2.334 15.961 0.838 1 98.38 180 THR A CA 1
ATOM 1356 C C . THR A 1 180 ? -1.218 14.914 0.819 1 98.38 180 THR A C 1
ATOM 1358 O O . THR A 1 180 ? -0.565 14.68 1.838 1 98.38 180 THR A O 1
ATOM 1361 N N . LEU A 1 181 ? -1.133 14.242 -0.289 1 98.31 181 LEU A N 1
ATOM 1362 C CA . LEU A 1 181 ? 0.011 13.398 -0.606 1 98.31 181 LEU A CA 1
ATOM 1363 C C . LEU A 1 181 ? 1.099 14.195 -1.317 1 98.31 181 LEU A C 1
ATOM 1365 O O . LEU A 1 181 ? 0.865 14.75 -2.396 1 98.31 181 LEU A O 1
ATOM 1369 N N . VAL A 1 182 ? 2.252 14.305 -0.678 1 97.69 182 VAL A N 1
ATOM 1370 C CA . VAL A 1 182 ? 3.402 14.906 -1.344 1 97.69 182 VAL A CA 1
ATOM 1371 C C . VAL A 1 182 ? 4.234 13.812 -2.02 1 97.69 182 VAL A C 1
ATOM 1373 O O . VAL A 1 182 ? 4.625 12.836 -1.379 1 97.69 182 VAL A O 1
ATOM 1376 N N . GLU A 1 183 ? 4.465 13.984 -3.277 1 96.94 183 GLU A N 1
ATOM 1377 C CA . GLU A 1 183 ? 5.191 13 -4.07 1 96.94 183 GLU A CA 1
ATOM 1378 C C . GLU A 1 183 ? 6.477 13.586 -4.645 1 96.94 183 GLU A C 1
ATOM 1380 O O . GLU A 1 183 ? 6.547 13.906 -5.832 1 96.94 183 GLU A O 1
ATOM 1385 N N . PRO A 1 184 ? 7.492 13.617 -3.83 1 93.19 184 PRO A N 1
ATOM 1386 C CA . PRO A 1 184 ? 8.766 14.156 -4.309 1 93.19 184 PRO A CA 1
ATOM 1387 C C . PRO A 1 184 ? 9.539 13.164 -5.168 1 93.19 184 PRO A C 1
ATOM 1389 O O . PRO A 1 184 ? 9.375 11.945 -5.02 1 93.19 184 PRO A O 1
ATOM 1392 N N . GLY A 1 185 ? 10.352 13.695 -6.086 1 89.62 185 GLY A N 1
ATOM 1393 C CA . GLY A 1 185 ? 11.383 12.914 -6.758 1 89.62 185 GLY A CA 1
ATOM 1394 C C . GLY A 1 185 ? 12.711 12.922 -6.023 1 89.62 185 GLY A C 1
ATOM 1395 O O . GLY A 1 185 ? 12.742 12.906 -4.793 1 89.62 185 GLY A O 1
ATOM 1396 N N . GLY A 1 186 ? 13.789 12.734 -6.812 1 80.44 186 GLY A N 1
ATOM 1397 C CA . GLY A 1 186 ? 15.109 12.844 -6.219 1 80.44 186 GLY A CA 1
ATOM 1398 C C . GLY A 1 186 ? 15.367 14.195 -5.578 1 80.44 186 GLY A C 1
ATOM 1399 O O . GLY A 1 186 ? 15.43 15.211 -6.27 1 80.44 186 GLY A O 1
ATOM 1400 N N . THR A 1 187 ? 15.398 14.18 -4.258 1 76.75 187 THR A N 1
ATOM 1401 C CA . THR A 1 187 ? 15.617 15.391 -3.469 1 76.75 187 THR A CA 1
ATOM 1402 C C . THR A 1 187 ? 16.938 15.305 -2.709 1 76.75 187 THR A C 1
ATOM 1404 O O . THR A 1 187 ? 17.297 14.25 -2.184 1 76.75 187 THR A O 1
ATOM 1407 N N . ARG A 1 188 ? 17.594 16.359 -2.795 1 72.69 188 ARG A N 1
ATOM 1408 C CA . ARG A 1 188 ? 18.875 16.375 -2.105 1 72.69 188 ARG A CA 1
ATOM 1409 C C . ARG A 1 188 ? 18.688 16.484 -0.597 1 72.69 188 ARG A C 1
ATOM 1411 O O . ARG A 1 188 ? 18.781 17.578 -0.036 1 72.69 188 ARG A O 1
ATOM 1418 N N . THR A 1 189 ? 18.281 15.469 0.053 1 69.62 189 THR A N 1
ATOM 1419 C CA . THR A 1 189 ? 18 15.438 1.485 1 69.62 189 THR A CA 1
ATOM 1420 C C . THR A 1 189 ? 19.016 14.547 2.209 1 69.62 189 THR A C 1
ATOM 1422 O O . THR A 1 189 ? 18.938 14.375 3.426 1 69.62 189 THR A O 1
ATOM 1425 N N . GLY A 1 190 ? 19.953 14.117 1.46 1 64.75 190 GLY A N 1
ATOM 1426 C CA . GLY A 1 190 ? 20.812 13.078 2.025 1 64.75 190 GLY A CA 1
ATOM 1427 C C . GLY A 1 190 ? 20.156 11.711 2.025 1 64.75 190 GLY A C 1
ATOM 1428 O O . GLY A 1 190 ? 20.688 10.758 2.609 1 64.75 190 GLY A O 1
ATOM 1429 N N . PHE A 1 191 ? 19.031 11.703 1.406 1 64.75 191 PHE A N 1
ATOM 1430 C CA . PHE A 1 191 ? 18.266 10.469 1.348 1 64.75 191 PHE A CA 1
ATOM 1431 C C . PHE A 1 191 ? 19.094 9.344 0.738 1 64.75 191 PHE A C 1
ATOM 1433 O O . PHE A 1 191 ? 19.094 8.219 1.244 1 64.75 191 PHE A O 1
ATOM 1440 N N . ALA A 1 192 ? 19.859 9.734 -0.142 1 62.94 192 ALA A N 1
ATOM 1441 C CA . ALA A 1 192 ? 20.688 8.734 -0.811 1 62.94 192 ALA A CA 1
ATOM 1442 C C . ALA A 1 192 ? 21.75 8.195 0.133 1 62.94 192 ALA A C 1
ATOM 1444 O O . ALA A 1 192 ? 22.047 6.996 0.118 1 62.94 192 ALA A O 1
ATOM 1445 N N . SER A 1 193 ? 22.125 9.117 0.937 1 63.91 193 SER A N 1
ATOM 1446 C CA . SER A 1 193 ? 23.188 8.703 1.848 1 63.91 193 SER A CA 1
ATOM 1447 C C . SER A 1 193 ? 22.625 7.891 3.01 1 63.91 193 SER A C 1
ATOM 1449 O O . SER A 1 193 ? 23.375 7.191 3.697 1 63.91 193 SER A O 1
ATOM 1451 N N . ALA A 1 194 ? 21.359 7.98 3.064 1 73.06 194 ALA A N 1
ATOM 1452 C CA . ALA A 1 194 ? 20.766 7.312 4.215 1 73.06 194 ALA A CA 1
ATOM 1453 C C . ALA A 1 194 ? 20.141 5.98 3.814 1 73.06 194 ALA A C 1
ATOM 1455 O O . ALA A 1 194 ? 19.578 5.27 4.652 1 73.06 194 ALA A O 1
ATOM 1456 N N . MET A 1 195 ? 20.422 5.652 2.629 1 84.81 195 MET A N 1
ATOM 1457 C CA . MET A 1 195 ? 19.859 4.387 2.162 1 84.81 195 MET A CA 1
ATOM 1458 C C . MET A 1 195 ? 20.562 3.205 2.82 1 84.81 195 MET A C 1
ATOM 1460 O O . MET A 1 195 ? 21.781 3.223 2.99 1 84.81 195 MET A O 1
ATOM 1464 N N . GLN A 1 196 ? 19.766 2.287 3.225 1 92.69 196 GLN A N 1
ATOM 1465 C CA . GLN A 1 196 ? 20.281 1.007 3.695 1 92.69 196 GLN A CA 1
ATOM 1466 C C . GLN A 1 196 ? 20.266 -0.039 2.586 1 92.69 196 GLN A C 1
ATOM 1468 O O . GLN A 1 196 ? 19.438 0.033 1.678 1 92.69 196 GLN A O 1
ATOM 1473 N N . TYR A 1 197 ? 21.234 -0.923 2.664 1 95.5 197 TYR A N 1
ATOM 1474 C CA . TYR A 1 197 ? 21.312 -1.941 1.623 1 95.5 197 TYR A CA 1
ATOM 1475 C C . TYR A 1 197 ? 21.234 -3.342 2.221 1 95.5 197 TYR A C 1
ATOM 1477 O O . TYR A 1 197 ? 21.766 -3.592 3.305 1 95.5 197 TYR A O 1
ATOM 1485 N N . THR A 1 198 ? 20.625 -4.223 1.474 1 97.38 198 THR A N 1
ATOM 1486 C CA . THR A 1 198 ? 20.703 -5.641 1.809 1 97.38 198 THR A CA 1
ATOM 1487 C C . THR A 1 198 ? 22.078 -6.203 1.458 1 97.38 198 THR A C 1
ATOM 1489 O O . THR A 1 198 ? 22.859 -5.547 0.772 1 97.38 198 THR A O 1
ATOM 1492 N N . VAL A 1 199 ? 22.312 -7.41 2.023 1 96.44 199 VAL A N 1
ATOM 1493 C CA . VAL A 1 199 ? 23.469 -8.148 1.557 1 96.44 199 VAL A CA 1
ATOM 1494 C C . VAL A 1 199 ? 23.234 -8.664 0.14 1 96.44 199 VAL A C 1
ATOM 1496 O O . VAL A 1 199 ? 22.25 -9.367 -0.111 1 96.44 199 VAL A O 1
ATOM 1499 N N . GLU A 1 200 ? 24.109 -8.305 -0.708 1 96.31 200 GLU A N 1
ATOM 1500 C CA . GLU A 1 200 ? 23.953 -8.695 -2.109 1 96.31 200 GLU A CA 1
ATOM 1501 C C . GLU A 1 200 ? 24.062 -10.203 -2.279 1 96.31 200 GLU A C 1
ATOM 1503 O O . GLU A 1 200 ? 24.953 -10.836 -1.712 1 96.31 200 GLU A O 1
ATOM 1508 N N . SER A 1 201 ? 23.156 -10.773 -3.045 1 97.06 201 SER A N 1
ATOM 1509 C CA . SER A 1 201 ? 23.234 -12.195 -3.365 1 97.06 201 SER A CA 1
ATOM 1510 C C . SER A 1 201 ? 23.734 -12.422 -4.789 1 97.06 201 SER A C 1
ATOM 1512 O O . SER A 1 201 ? 23.469 -11.609 -5.68 1 97.06 201 SER A O 1
ATOM 1514 N N . GLU A 1 202 ? 24.344 -13.5 -5.027 1 97.25 202 GLU A N 1
ATOM 1515 C CA . GLU A 1 202 ? 25 -13.797 -6.297 1 97.25 202 GLU A CA 1
ATOM 1516 C C . GLU A 1 202 ? 23.984 -13.836 -7.441 1 97.25 202 GLU A C 1
ATOM 1518 O O . GLU A 1 202 ? 24.219 -13.25 -8.5 1 97.25 202 GLU A O 1
ATOM 1523 N N . PRO A 1 203 ? 22.891 -14.43 -7.242 1 97.81 203 PRO A N 1
ATOM 1524 C CA . PRO A 1 203 ? 21.969 -14.555 -8.383 1 97.81 203 PRO A CA 1
ATOM 1525 C C . PRO A 1 203 ? 21.484 -13.203 -8.891 1 97.81 203 PRO A C 1
ATOM 1527 O O . PRO A 1 203 ? 21.141 -13.07 -10.07 1 97.81 203 PRO A O 1
ATOM 1530 N N . TYR A 1 204 ? 21.484 -12.195 -8.078 1 98 204 TYR A N 1
ATOM 1531 C CA . TYR A 1 204 ? 20.875 -10.93 -8.453 1 98 204 TYR A CA 1
ATOM 1532 C C . TYR A 1 204 ? 21.922 -9.945 -8.961 1 98 204 TYR A C 1
ATOM 1534 O O . TYR A 1 204 ? 21.578 -8.867 -9.453 1 98 204 TYR A O 1
ATOM 1542 N N . ARG A 1 205 ? 23.156 -10.266 -8.891 1 96.75 205 ARG A N 1
ATOM 1543 C CA . ARG A 1 205 ? 24.25 -9.352 -9.18 1 96.75 205 ARG A CA 1
ATOM 1544 C C . ARG A 1 205 ? 24.188 -8.859 -10.617 1 96.75 205 ARG A C 1
ATOM 1546 O O . ARG A 1 205 ? 24.531 -7.707 -10.898 1 96.75 205 ARG A O 1
ATOM 1553 N N . GLN A 1 206 ? 23.734 -9.711 -11.531 1 96 206 GLN A N 1
ATOM 1554 C CA . GLN A 1 206 ? 23.75 -9.336 -12.938 1 96 206 GLN A CA 1
ATOM 1555 C C . GLN A 1 206 ? 22.344 -9.094 -13.469 1 96 206 GLN A C 1
ATOM 1557 O O . GLN A 1 206 ? 22.109 -9.109 -14.68 1 96 206 GLN A O 1
ATOM 1562 N N . THR A 1 207 ? 21.453 -8.938 -12.617 1 96.88 207 THR A N 1
ATOM 1563 C CA . THR A 1 207 ? 20.062 -8.664 -12.969 1 96.88 207 THR A CA 1
ATOM 1564 C C . THR A 1 207 ? 19.75 -7.176 -12.836 1 96.88 207 THR A C 1
ATOM 1566 O O . THR A 1 207 ? 20.641 -6.375 -12.547 1 96.88 207 THR A O 1
ATOM 1569 N N . ALA A 1 208 ? 18.516 -6.84 -13.102 1 96.56 208 ALA A N 1
ATOM 1570 C CA . ALA A 1 208 ? 18.062 -5.469 -12.914 1 96.56 208 ALA A CA 1
ATOM 1571 C C . ALA A 1 208 ? 18.328 -4.984 -11.492 1 96.56 208 ALA A C 1
ATOM 1573 O O . ALA A 1 208 ? 18.609 -3.803 -11.273 1 96.56 208 ALA A O 1
ATOM 1574 N N . VAL A 1 209 ? 18.312 -5.914 -10.547 1 97.62 209 VAL A N 1
ATOM 1575 C CA . VAL A 1 209 ? 18.578 -5.582 -9.148 1 97.62 209 VAL A CA 1
ATOM 1576 C C . VAL A 1 209 ? 20.016 -5.102 -8.984 1 97.62 209 VAL A C 1
ATOM 1578 O O . VAL A 1 209 ? 20.266 -4.035 -8.422 1 97.62 209 VAL A O 1
ATOM 1581 N N . GLY A 1 210 ? 20.922 -5.922 -9.5 1 96.94 210 GLY A N 1
ATOM 1582 C CA . GLY A 1 210 ? 22.328 -5.551 -9.398 1 96.94 210 GLY A CA 1
ATOM 1583 C C . GLY A 1 210 ? 22.656 -4.25 -10.109 1 96.94 210 GLY A C 1
ATOM 1584 O O . GLY A 1 210 ? 23.438 -3.439 -9.602 1 96.94 210 GLY A O 1
ATOM 1585 N N . GLN A 1 211 ? 22.078 -4.059 -11.242 1 96.12 211 GLN A N 1
ATOM 1586 C CA . GLN A 1 211 ? 22.297 -2.836 -12.008 1 96.12 211 GLN A CA 1
ATOM 1587 C C . GLN A 1 211 ? 21.781 -1.613 -11.242 1 96.12 211 GLN A C 1
ATOM 1589 O O . GLN A 1 211 ? 22.5 -0.608 -11.133 1 96.12 211 GLN A O 1
ATOM 1594 N N . THR A 1 212 ? 20.625 -1.691 -10.727 1 94.75 212 THR A N 1
ATOM 1595 C CA . THR A 1 212 ? 20.031 -0.59 -9.969 1 94.75 212 THR A CA 1
ATOM 1596 C C . THR A 1 212 ? 20.859 -0.292 -8.727 1 94.75 212 THR A C 1
ATOM 1598 O O . THR A 1 212 ? 21.125 0.871 -8.406 1 94.75 212 THR A O 1
ATOM 1601 N N . ARG A 1 213 ? 21.219 -1.33 -8.062 1 94.25 213 ARG A N 1
ATOM 1602 C CA . ARG A 1 213 ? 22.031 -1.197 -6.863 1 94.25 213 ARG A CA 1
ATOM 1603 C C . ARG A 1 213 ? 23.312 -0.425 -7.156 1 94.25 213 ARG A C 1
ATOM 1605 O O . ARG A 1 213 ? 23.672 0.497 -6.422 1 94.25 213 ARG A O 1
ATOM 1612 N N . ARG A 1 214 ? 23.984 -0.734 -8.203 1 93.38 214 ARG A N 1
ATOM 1613 C CA . ARG A 1 214 ? 25.25 -0.096 -8.562 1 93.38 214 ARG A CA 1
ATOM 1614 C C . ARG A 1 214 ? 25.047 1.375 -8.906 1 93.38 214 ARG A C 1
ATOM 1616 O O . ARG A 1 214 ? 25.859 2.223 -8.555 1 93.38 214 ARG A O 1
ATOM 1623 N N . VAL A 1 215 ? 24 1.612 -9.555 1 89.81 215 VAL A N 1
ATOM 1624 C CA . VAL A 1 215 ? 23.688 2.998 -9.883 1 89.81 215 VAL A CA 1
ATOM 1625 C C . VAL A 1 215 ? 23.469 3.803 -8.602 1 89.81 215 VAL A C 1
ATOM 1627 O O . VAL A 1 215 ? 24.016 4.902 -8.461 1 89.81 215 VAL A O 1
ATOM 1630 N N . LEU A 1 216 ? 22.75 3.266 -7.711 1 88.75 216 LEU A N 1
ATOM 1631 C CA . LEU A 1 216 ? 22.422 3.961 -6.473 1 88.75 216 LEU A CA 1
ATOM 1632 C C . LEU A 1 216 ? 23.656 4.117 -5.59 1 88.75 216 LEU A C 1
ATOM 1634 O O . LEU A 1 216 ? 23.844 5.156 -4.957 1 88.75 216 LEU A O 1
ATOM 1638 N N . GLU A 1 217 ? 24.438 3.1 -5.551 1 87.25 217 GLU A N 1
ATOM 1639 C CA . GLU A 1 217 ? 25.641 3.123 -4.738 1 87.25 217 GLU A CA 1
ATOM 1640 C C . GLU A 1 217 ? 26.625 4.184 -5.234 1 87.25 217 GLU A C 1
ATOM 1642 O O . GLU A 1 217 ? 27.422 4.719 -4.453 1 87.25 217 GLU A O 1
ATOM 1647 N N . ASN A 1 218 ? 26.484 4.492 -6.484 1 84.44 218 ASN A N 1
ATOM 1648 C CA . ASN A 1 218 ? 27.422 5.441 -7.078 1 84.44 218 ASN A CA 1
ATOM 1649 C C . ASN A 1 218 ? 26.797 6.824 -7.238 1 84.44 218 ASN A C 1
ATOM 1651 O O . ASN A 1 218 ? 27.438 7.742 -7.758 1 84.44 218 ASN A O 1
ATOM 1655 N N . ALA A 1 219 ? 25.594 6.793 -6.809 1 77.94 219 ALA A N 1
ATOM 1656 C CA . ALA A 1 219 ? 24.906 8.07 -6.953 1 77.94 219 ALA A CA 1
ATOM 1657 C C . ALA A 1 219 ? 25.406 9.086 -5.93 1 77.94 219 ALA A C 1
ATOM 1659 O O . ALA A 1 219 ? 25.719 8.727 -4.793 1 77.94 219 ALA A O 1
ATOM 1660 N N . ASP A 1 220 ? 25.672 10.352 -6.43 1 74.06 220 ASP A N 1
ATOM 1661 C CA . ASP A 1 220 ? 26 11.477 -5.566 1 74.06 220 ASP A CA 1
ATOM 1662 C C . ASP A 1 220 ? 24.812 12.414 -5.406 1 74.06 220 ASP A C 1
ATOM 1664 O O . ASP A 1 220 ? 23.906 12.438 -6.246 1 74.06 220 ASP A O 1
ATOM 1668 N N . ASP A 1 221 ? 24.719 13.039 -4.332 1 68.69 221 ASP A N 1
ATOM 1669 C CA . ASP A 1 221 ? 23.609 13.938 -4.012 1 68.69 221 ASP A CA 1
ATOM 1670 C C . ASP A 1 221 ? 23.375 14.945 -5.133 1 68.69 221 ASP A C 1
ATOM 1672 O O . ASP A 1 221 ? 22.266 15.453 -5.301 1 68.69 221 ASP A O 1
ATOM 1676 N N . THR A 1 222 ? 24.359 15.188 -5.867 1 70.12 222 THR A N 1
ATOM 1677 C CA . THR A 1 222 ? 24.25 16.172 -6.941 1 70.12 222 THR A CA 1
ATOM 1678 C C . THR A 1 222 ? 23.391 15.633 -8.086 1 70.12 222 THR A C 1
ATOM 1680 O O . THR A 1 222 ? 22.953 16.391 -8.945 1 70.12 222 THR A O 1
ATOM 1683 N N . ALA A 1 223 ? 23.078 14.383 -7.895 1 67.19 223 ALA A N 1
ATOM 1684 C CA . ALA A 1 223 ? 22.25 13.75 -8.914 1 67.19 223 ALA A CA 1
ATOM 1685 C C . ALA A 1 223 ? 20.766 14.07 -8.703 1 67.19 223 ALA A C 1
ATOM 1687 O O . ALA A 1 223 ? 19.953 13.898 -9.609 1 67.19 223 ALA A O 1
ATOM 1688 N N . PHE A 1 224 ? 20.5 14.617 -7.574 1 76.94 224 PHE A N 1
ATOM 1689 C CA . PHE A 1 224 ? 19.109 14.922 -7.273 1 76.94 224 PHE A CA 1
ATOM 1690 C C . PHE A 1 224 ? 18.812 16.406 -7.5 1 76.94 224 PHE A C 1
ATOM 1692 O O . PHE A 1 224 ? 19.562 17.266 -7.035 1 76.94 224 PHE A O 1
ATOM 1699 N N . ALA A 1 225 ? 17.75 16.594 -8.109 1 79.06 225 ALA A N 1
ATOM 1700 C CA . ALA A 1 225 ? 17.453 17.953 -8.578 1 79.06 225 ALA A CA 1
ATOM 1701 C C . ALA A 1 225 ? 16.547 18.688 -7.609 1 79.06 225 ALA A C 1
ATOM 1703 O O . ALA A 1 225 ? 16.438 19.922 -7.648 1 79.06 225 ALA A O 1
ATOM 1704 N N . GLY A 1 226 ? 15.984 18.031 -6.734 1 87.56 226 GLY A N 1
ATOM 1705 C CA . GLY A 1 226 ? 15 18.672 -5.871 1 87.56 226 GLY A CA 1
ATOM 1706 C C . GLY A 1 226 ? 15.625 19.422 -4.715 1 87.56 226 GLY A C 1
ATOM 1707 O O . GLY A 1 226 ? 16.484 18.891 -4.012 1 87.56 226 GLY A O 1
ATOM 1708 N N . ASP A 1 227 ? 15.219 20.703 -4.523 1 91.44 227 ASP A N 1
ATOM 1709 C CA . ASP A 1 227 ? 15.633 21.531 -3.4 1 91.44 227 ASP A CA 1
ATOM 1710 C C . ASP A 1 227 ? 14.703 21.344 -2.203 1 91.44 227 ASP A C 1
ATOM 1712 O O . ASP A 1 227 ? 13.539 21.734 -2.246 1 91.44 227 ASP A O 1
ATOM 1716 N N . PRO A 1 228 ? 15.219 20.766 -1.183 1 92.56 228 PRO A N 1
ATOM 1717 C CA . PRO A 1 228 ? 14.344 20.5 -0.04 1 92.56 228 PRO A CA 1
ATOM 1718 C C . PRO A 1 228 ? 13.734 21.766 0.549 1 92.56 228 PRO A C 1
ATOM 1720 O O . PRO A 1 228 ? 12.609 21.734 1.062 1 92.56 228 PRO A O 1
ATOM 1723 N N . ALA A 1 229 ? 14.422 22.875 0.451 1 93.81 229 ALA A N 1
ATOM 1724 C CA . ALA A 1 229 ? 13.891 24.125 0.963 1 93.81 229 ALA A CA 1
ATOM 1725 C C . ALA A 1 229 ? 12.695 24.594 0.137 1 93.81 229 ALA A C 1
ATOM 1727 O O . ALA A 1 229 ? 11.703 25.094 0.686 1 93.81 229 ALA A O 1
ATOM 1728 N N . LYS A 1 230 ? 12.805 24.484 -1.159 1 95.06 230 LYS A N 1
ATOM 1729 C CA . LYS A 1 230 ? 11.695 24.859 -2.031 1 95.06 230 LYS A CA 1
ATOM 1730 C C . LYS A 1 230 ? 10.508 23.922 -1.838 1 95.06 230 LYS A C 1
ATOM 1732 O O . LYS A 1 230 ? 9.359 24.359 -1.839 1 95.06 230 LYS A O 1
ATOM 1737 N N . ILE A 1 231 ? 10.812 22.672 -1.663 1 95.5 231 ILE A N 1
ATOM 1738 C CA . ILE A 1 231 ? 9.758 21.688 -1.431 1 95.5 231 ILE A CA 1
ATOM 1739 C C . ILE A 1 231 ? 9.039 22 -0.121 1 95.5 231 ILE A C 1
ATOM 1741 O O . ILE A 1 231 ? 7.809 22.016 -0.067 1 95.5 231 ILE A O 1
ATOM 1745 N N . ALA A 1 232 ? 9.805 22.312 0.887 1 96.94 232 ALA A N 1
ATOM 1746 C CA . ALA A 1 232 ? 9.227 22.672 2.178 1 96.94 232 ALA A CA 1
ATOM 1747 C C . ALA A 1 232 ? 8.328 23.906 2.047 1 96.94 232 ALA A C 1
ATOM 1749 O O . ALA A 1 232 ? 7.238 23.938 2.625 1 96.94 232 ALA A O 1
ATOM 1750 N N . ALA A 1 233 ? 8.75 24.875 1.261 1 97 233 ALA A N 1
ATOM 1751 C CA . ALA A 1 233 ? 7.98 26.109 1.068 1 97 233 ALA A CA 1
ATOM 1752 C C . ALA A 1 233 ? 6.66 25.812 0.359 1 97 233 ALA A C 1
ATOM 1754 O O . ALA A 1 233 ? 5.621 26.375 0.721 1 97 233 ALA A O 1
ATOM 1755 N N . VAL A 1 234 ? 6.719 24.969 -0.664 1 97.12 234 VAL A N 1
ATOM 1756 C CA . VAL A 1 234 ? 5.516 24.609 -1.409 1 97.12 234 VAL A CA 1
ATOM 1757 C C . VAL A 1 234 ? 4.543 23.859 -0.497 1 97.12 234 VAL A C 1
ATOM 1759 O O . VAL A 1 234 ? 3.334 24.109 -0.542 1 97.12 234 VAL A O 1
ATOM 1762 N N . ILE A 1 235 ? 5.062 22.969 0.337 1 97.56 235 ILE A N 1
ATOM 1763 C CA . ILE A 1 235 ? 4.227 22.234 1.281 1 97.56 235 ILE A CA 1
ATOM 1764 C C . ILE A 1 235 ? 3.582 23.203 2.266 1 97.56 235 ILE A C 1
ATOM 1766 O O . ILE A 1 235 ? 2.369 23.172 2.488 1 97.56 235 ILE A O 1
ATOM 1770 N N . TYR A 1 236 ? 4.371 24.125 2.834 1 97.75 236 TYR A N 1
ATOM 1771 C CA . TYR A 1 236 ? 3.854 25.109 3.766 1 97.75 236 TYR A CA 1
ATOM 1772 C C . TYR A 1 236 ? 2.738 25.938 3.123 1 97.75 236 TYR A C 1
ATOM 1774 O O . TYR A 1 236 ? 1.662 26.094 3.703 1 97.75 236 TYR A O 1
ATOM 1782 N N . ASP A 1 237 ? 2.98 26.391 1.879 1 96.62 237 ASP A N 1
ATOM 1783 C CA . ASP A 1 237 ? 2.008 27.203 1.168 1 96.62 237 ASP A CA 1
ATOM 1784 C C . ASP A 1 237 ? 0.714 26.438 0.919 1 96.62 237 ASP A C 1
ATOM 1786 O O . ASP A 1 237 ? -0.376 27.016 0.961 1 96.62 237 ASP A O 1
ATOM 1790 N N . SER A 1 238 ? 0.843 25.156 0.664 1 96.31 238 SER A N 1
ATOM 1791 C CA . SER A 1 238 ? -0.339 24.344 0.406 1 96.31 238 SER A CA 1
ATOM 1792 C C . SER A 1 238 ? -1.251 24.297 1.627 1 96.31 238 SER A C 1
ATOM 1794 O O . SER A 1 238 ? -2.461 24.109 1.496 1 96.31 238 SER A O 1
ATOM 1796 N N . THR A 1 239 ? -0.692 24.422 2.842 1 96.62 239 THR A N 1
ATOM 1797 C CA . THR A 1 239 ? -1.489 24.344 4.062 1 96.62 239 THR A CA 1
ATOM 1798 C C . THR A 1 239 ? -2.35 25.578 4.238 1 96.62 239 THR A C 1
ATOM 1800 O O . THR A 1 239 ? -3.291 25.594 5.035 1 96.62 239 THR A O 1
ATOM 1803 N N . ARG A 1 240 ? -2.057 26.641 3.496 1 95.06 240 ARG A N 1
ATOM 1804 C CA . ARG A 1 240 ? -2.828 27.875 3.549 1 95.06 240 ARG A CA 1
ATOM 1805 C C . ARG A 1 240 ? -3.932 27.875 2.498 1 95.06 240 ARG A C 1
ATOM 1807 O O . ARG A 1 240 ? -4.789 28.766 2.496 1 95.06 240 ARG A O 1
ATOM 1814 N N . ASN A 1 241 ? -3.877 26.891 1.578 1 93.69 241 ASN A N 1
ATOM 1815 C CA . ASN A 1 241 ? -4.926 26.719 0.581 1 93.69 241 ASN A CA 1
ATOM 1816 C C . ASN A 1 241 ? -6.152 26.031 1.175 1 93.69 241 ASN A C 1
ATOM 1818 O O . ASN A 1 241 ? -6.074 24.891 1.631 1 93.69 241 ASN A O 1
ATOM 1822 N N . PRO A 1 242 ? -7.305 26.688 1.165 1 91.5 242 PRO A N 1
ATOM 1823 C CA . PRO A 1 242 ? -8.508 26.078 1.735 1 91.5 242 PRO A CA 1
ATOM 1824 C C . PRO A 1 242 ? -8.969 24.844 0.963 1 91.5 242 PRO A C 1
ATOM 1826 O O . PRO A 1 242 ? -9.727 24.016 1.491 1 91.5 242 PRO A O 1
ATOM 1829 N N . ASP A 1 243 ? -8.531 24.75 -0.269 1 92.62 243 ASP A N 1
ATOM 1830 C CA . ASP A 1 243 ? -8.859 23.594 -1.104 1 92.62 243 ASP A CA 1
ATOM 1831 C C . ASP A 1 243 ? -7.609 23.047 -1.788 1 92.62 243 ASP A C 1
ATOM 1833 O O . ASP A 1 243 ? -7.488 23.109 -3.014 1 92.62 243 ASP A O 1
ATOM 1837 N N . PRO A 1 244 ? -6.727 22.422 -0.988 1 95.31 244 PRO A N 1
ATOM 1838 C CA . PRO A 1 244 ? -5.469 21.922 -1.544 1 95.31 244 PRO A CA 1
ATOM 1839 C C . PRO A 1 244 ? -5.652 20.672 -2.393 1 95.31 244 PRO A C 1
ATOM 1841 O O . PRO A 1 244 ? -6.648 19.953 -2.238 1 95.31 244 PRO A O 1
ATOM 1844 N N . PRO A 1 245 ? -4.746 20.484 -3.309 1 95.81 245 PRO A N 1
ATOM 1845 C CA . PRO A 1 245 ? -4.816 19.234 -4.078 1 95.81 245 PRO A CA 1
ATOM 1846 C C . PRO A 1 245 ? -4.527 18 -3.23 1 95.81 245 PRO A C 1
ATOM 1848 O O . PRO A 1 245 ? -3.771 18.078 -2.258 1 95.81 245 PRO A O 1
ATOM 1851 N N . LEU A 1 246 ? -5.094 16.891 -3.627 1 97.25 246 LEU A N 1
ATOM 1852 C CA . LEU A 1 246 ? -4.828 15.625 -2.939 1 97.25 246 LEU A CA 1
ATOM 1853 C C . LEU A 1 246 ? -3.381 15.188 -3.143 1 97.25 246 LEU A C 1
ATOM 1855 O O . LEU A 1 246 ? -2.768 14.617 -2.24 1 97.25 246 LEU A O 1
ATOM 1859 N N . ARG A 1 247 ? -2.877 15.461 -4.328 1 97.5 247 ARG A N 1
ATOM 1860 C CA . ARG A 1 247 ? -1.504 15.078 -4.641 1 97.5 247 ARG A CA 1
ATOM 1861 C C . ARG A 1 247 ? -0.685 16.281 -5.082 1 97.5 247 ARG A C 1
ATOM 1863 O O . ARG A 1 247 ? -1.146 17.094 -5.895 1 97.5 247 ARG A O 1
ATOM 1870 N N . LEU A 1 248 ? 0.417 16.438 -4.484 1 96.69 248 LEU A N 1
ATOM 1871 C CA . LEU A 1 248 ? 1.443 17.406 -4.855 1 96.69 248 LEU A CA 1
ATOM 1872 C C . LEU A 1 248 ? 2.693 16.703 -5.375 1 96.69 248 LEU A C 1
ATOM 1874 O O . LEU A 1 248 ? 3.555 16.297 -4.59 1 96.69 248 LEU A O 1
ATOM 1878 N N . THR A 1 249 ? 2.738 16.578 -6.684 1 96.69 249 THR A N 1
ATOM 1879 C CA . THR A 1 249 ? 3.914 16 -7.324 1 96.69 249 THR A CA 1
ATOM 1880 C C . THR A 1 249 ? 5.016 17.047 -7.473 1 96.69 249 THR A C 1
ATOM 1882 O O . THR A 1 249 ? 4.82 18.078 -8.125 1 96.69 249 THR A O 1
ATOM 1885 N N . LEU A 1 250 ? 6.133 16.781 -6.859 1 95.88 250 LEU A N 1
ATOM 1886 C CA . LEU A 1 250 ? 7.168 17.812 -6.797 1 95.88 250 LEU A CA 1
ATOM 1887 C C . LEU A 1 250 ? 8.477 17.297 -7.379 1 95.88 250 LEU A C 1
ATOM 1889 O O . LEU A 1 250 ? 9.117 16.406 -6.797 1 95.88 250 LEU A O 1
ATOM 1893 N N . GLY A 1 251 ? 8.93 17.875 -8.43 1 94.19 251 GLY A N 1
ATOM 1894 C CA . GLY A 1 251 ? 10.117 17.5 -9.18 1 94.19 251 GLY A CA 1
ATOM 1895 C C . GLY A 1 251 ? 9.812 17.094 -10.609 1 94.19 251 GLY A C 1
ATOM 1896 O O . GLY A 1 251 ? 8.836 16.406 -10.875 1 94.19 251 GLY A O 1
ATOM 1897 N N . ASP A 1 252 ? 10.695 17.5 -11.539 1 92.38 252 ASP A N 1
ATOM 1898 C CA . ASP A 1 252 ? 10.523 17.141 -12.945 1 92.38 252 ASP A CA 1
ATOM 1899 C C . ASP A 1 252 ? 10.617 15.633 -13.141 1 92.38 252 ASP A C 1
ATOM 1901 O O . ASP A 1 252 ? 9.852 15.055 -13.922 1 92.38 252 ASP A O 1
ATOM 1905 N N . ASP A 1 253 ? 11.492 15.117 -12.469 1 91.5 253 ASP A N 1
ATOM 1906 C CA . ASP A 1 253 ? 11.664 13.672 -12.57 1 91.5 253 ASP A CA 1
ATOM 1907 C C . ASP A 1 253 ? 10.43 12.93 -12.055 1 91.5 253 ASP A C 1
ATOM 1909 O O . ASP A 1 253 ? 9.984 11.961 -12.664 1 91.5 253 ASP A O 1
ATOM 1913 N N . SER A 1 254 ? 9.914 13.422 -10.945 1 94.31 254 SER A N 1
ATOM 1914 C CA . SER A 1 254 ? 8.703 12.82 -10.391 1 94.31 254 SER A CA 1
ATOM 1915 C C . SER A 1 254 ? 7.531 12.945 -11.352 1 94.31 254 SER A C 1
ATOM 1917 O O . SER A 1 254 ? 6.809 11.969 -11.586 1 94.31 254 SER A O 1
ATOM 1919 N N . TYR A 1 255 ? 7.324 14.117 -11.914 1 95.81 255 TYR A N 1
ATOM 1920 C CA . TYR A 1 255 ? 6.254 14.336 -12.875 1 95.81 255 TYR A CA 1
ATOM 1921 C C . TYR A 1 255 ? 6.355 13.352 -14.039 1 95.81 255 TYR A C 1
ATOM 1923 O O . TYR A 1 255 ? 5.379 12.688 -14.383 1 95.81 255 TYR A O 1
ATOM 1931 N N . HIS A 1 256 ? 7.512 13.242 -14.602 1 95.69 256 HIS A N 1
ATOM 1932 C CA . HIS A 1 256 ? 7.691 12.414 -15.789 1 95.69 256 HIS A CA 1
ATOM 1933 C C . HIS A 1 256 ? 7.523 10.938 -15.461 1 95.69 256 HIS A C 1
ATOM 1935 O O . HIS A 1 256 ? 6.875 10.195 -16.203 1 95.69 256 HIS A O 1
ATOM 1941 N N . ALA A 1 257 ? 8.125 10.547 -14.367 1 95.25 257 ALA A N 1
ATOM 1942 C CA . ALA A 1 257 ? 8.039 9.141 -13.977 1 95.25 257 ALA A CA 1
ATOM 1943 C C . ALA A 1 257 ? 6.59 8.727 -13.719 1 95.25 257 ALA A C 1
ATOM 1945 O O . ALA A 1 257 ? 6.145 7.676 -14.18 1 95.25 257 ALA A O 1
ATOM 1946 N N . ILE A 1 258 ? 5.852 9.547 -12.984 1 97.31 258 ILE A N 1
ATOM 1947 C CA . ILE A 1 258 ? 4.465 9.242 -12.648 1 97.31 258 ILE A CA 1
ATOM 1948 C C . ILE A 1 258 ? 3.609 9.273 -13.914 1 97.31 258 ILE A C 1
ATOM 1950 O O . ILE A 1 258 ? 2.746 8.414 -14.109 1 97.31 258 ILE A O 1
ATOM 1954 N N . ARG A 1 259 ? 3.854 10.242 -14.758 1 97.56 259 ARG A N 1
ATOM 1955 C CA . ARG A 1 259 ? 3.076 10.344 -15.992 1 97.56 259 ARG A CA 1
ATOM 1956 C C . ARG A 1 259 ? 3.264 9.102 -16.859 1 97.56 259 ARG A C 1
ATOM 1958 O O . ARG A 1 259 ? 2.295 8.562 -17.391 1 97.56 259 ARG A O 1
ATOM 1965 N N . VAL A 1 260 ? 4.492 8.695 -16.984 1 97.19 260 VAL A N 1
ATOM 1966 C CA . VAL A 1 260 ? 4.785 7.492 -17.766 1 97.19 260 VAL A CA 1
ATOM 1967 C C . VAL A 1 260 ? 4.082 6.289 -17.125 1 97.19 260 VAL A C 1
ATOM 1969 O O . VAL A 1 260 ? 3.441 5.504 -17.828 1 97.19 260 VAL A O 1
ATOM 1972 N N . GLY A 1 261 ? 4.184 6.164 -15.836 1 96.62 261 GLY A N 1
ATOM 1973 C CA . GLY A 1 261 ? 3.535 5.062 -15.141 1 96.62 261 GLY A CA 1
ATOM 1974 C C . GLY A 1 261 ? 2.033 5.027 -15.352 1 96.62 261 GLY A C 1
ATOM 1975 O O . GLY A 1 261 ? 1.472 3.975 -15.664 1 96.62 261 GLY A O 1
ATOM 1976 N N . LEU A 1 262 ? 1.378 6.156 -15.219 1 97.44 262 LEU A N 1
ATOM 1977 C CA . LEU A 1 262 ? -0.071 6.246 -15.367 1 97.44 262 LEU A CA 1
ATOM 1978 C C . LEU A 1 262 ? -0.49 5.969 -16.812 1 97.44 262 LEU A C 1
ATOM 1980 O O . LEU A 1 262 ? -1.48 5.273 -17.047 1 97.44 262 LEU A O 1
ATOM 1984 N N . THR A 1 263 ? 0.251 6.496 -17.781 1 97.81 263 THR A N 1
ATOM 1985 C CA . THR A 1 263 ? -0.097 6.324 -19.188 1 97.81 263 THR A CA 1
ATOM 1986 C C . THR A 1 263 ? 0.07 4.871 -19.609 1 97.81 263 THR A C 1
ATOM 1988 O O . THR A 1 263 ? -0.761 4.332 -20.344 1 97.81 263 THR A O 1
ATOM 1991 N N . GLU A 1 264 ? 1.139 4.254 -19.125 1 96.94 264 GLU A N 1
ATOM 1992 C CA . GLU A 1 264 ? 1.364 2.852 -19.453 1 96.94 264 GLU A CA 1
ATOM 1993 C C . GLU A 1 264 ? 0.293 1.959 -18.828 1 96.94 264 GLU A C 1
ATOM 1995 O O . GLU A 1 264 ? -0.157 0.996 -19.453 1 96.94 264 GLU A O 1
ATOM 2000 N N . ARG A 1 265 ? -0.084 2.248 -17.641 1 96.81 265 ARG A N 1
ATOM 2001 C CA . ARG A 1 265 ? -1.128 1.472 -16.984 1 96.81 265 ARG A CA 1
ATOM 2002 C C . ARG A 1 265 ? -2.467 1.637 -17.688 1 96.81 265 ARG A C 1
ATOM 2004 O O . ARG A 1 265 ? -3.221 0.672 -17.844 1 96.81 265 ARG A O 1
ATOM 2011 N N . LEU A 1 266 ? -2.734 2.881 -18.094 1 97.38 266 LEU A N 1
ATOM 2012 C CA . LEU A 1 266 ? -3.973 3.15 -18.828 1 97.38 266 LEU A CA 1
ATOM 2013 C C . LEU A 1 266 ? -3.998 2.4 -20.156 1 97.38 266 LEU A C 1
ATOM 2015 O O . LEU A 1 266 ? -5.023 1.828 -20.531 1 97.38 266 LEU A O 1
ATOM 2019 N N . ALA A 1 267 ? -2.875 2.398 -20.828 1 97.25 267 ALA A N 1
ATOM 2020 C CA . ALA A 1 267 ? -2.785 1.691 -22.109 1 97.25 267 ALA A CA 1
ATOM 2021 C C . ALA A 1 267 ? -3.004 0.193 -21.922 1 97.25 267 ALA A C 1
ATOM 2023 O O . ALA A 1 267 ? -3.75 -0.431 -22.688 1 97.25 267 ALA A O 1
ATOM 2024 N N . ALA A 1 268 ? -2.385 -0.375 -20.938 1 96.25 268 ALA A N 1
ATOM 2025 C CA . ALA A 1 268 ? -2.531 -1.8 -20.656 1 96.25 268 ALA A CA 1
ATOM 2026 C C . ALA A 1 268 ? -3.971 -2.137 -20.266 1 96.25 268 ALA A C 1
ATOM 2028 O O . ALA A 1 268 ? -4.5 -3.176 -20.672 1 96.25 268 ALA A O 1
ATOM 2029 N N . LEU A 1 269 ? -4.582 -1.279 -19.484 1 96.94 269 LEU A N 1
ATOM 2030 C CA . LEU A 1 269 ? -5.977 -1.449 -19.078 1 96.94 269 LEU A CA 1
ATOM 2031 C C . LEU A 1 269 ? -6.887 -1.472 -20.312 1 96.94 269 LEU A C 1
ATOM 2033 O O . LEU A 1 269 ? -7.746 -2.348 -20.422 1 96.94 269 LEU A O 1
ATOM 2037 N N . ASP A 1 270 ? -6.688 -0.535 -21.172 1 96.56 270 ASP A N 1
ATOM 2038 C CA . ASP A 1 270 ? -7.543 -0.418 -22.344 1 96.56 270 ASP A CA 1
ATOM 2039 C C . ASP A 1 270 ? -7.387 -1.631 -23.266 1 96.56 270 ASP A C 1
ATOM 2041 O O . ASP A 1 270 ? -8.352 -2.068 -23.891 1 96.56 270 ASP A O 1
ATOM 2045 N N . GLU A 1 271 ? -6.211 -2.195 -23.281 1 93.88 271 GLU A N 1
ATOM 2046 C CA . GLU A 1 271 ? -5.957 -3.387 -24.078 1 93.88 271 GLU A CA 1
ATOM 2047 C C . GLU A 1 271 ? -6.691 -4.602 -23.516 1 93.88 271 GLU A C 1
ATOM 2049 O O . GLU A 1 271 ? -6.973 -5.559 -24.25 1 93.88 271 GLU A O 1
ATOM 2054 N N . SER A 1 272 ? -7.023 -4.551 -22.266 1 91.5 272 SER A N 1
ATOM 2055 C CA . SER A 1 272 ? -7.602 -5.711 -21.594 1 91.5 272 SER A CA 1
ATOM 2056 C C . SER A 1 272 ? -9.117 -5.594 -21.5 1 91.5 272 SER A C 1
ATOM 2058 O O . SER A 1 272 ? -9.766 -6.414 -20.844 1 91.5 272 SER A O 1
ATOM 2060 N N . ARG A 1 273 ? -9.75 -4.672 -22.125 1 93.44 273 ARG A N 1
ATOM 2061 C CA . ARG A 1 273 ? -11.156 -4.328 -21.938 1 93.44 273 ARG A CA 1
ATOM 2062 C C . ARG A 1 273 ? -12.055 -5.527 -22.234 1 93.44 273 ARG A C 1
ATOM 2064 O O . ARG A 1 273 ? -12.953 -5.84 -21.453 1 93.44 273 ARG A O 1
ATOM 2071 N N . GLU A 1 274 ? -11.789 -6.203 -23.344 1 91.88 274 GLU A N 1
ATOM 2072 C CA . GLU A 1 274 ? -12.633 -7.332 -23.734 1 91.88 274 GLU A CA 1
ATOM 2073 C C . GLU A 1 274 ? -12.547 -8.461 -22.703 1 91.88 274 GLU A C 1
ATOM 2075 O O . GLU A 1 274 ? -13.562 -9.055 -22.344 1 91.88 274 GLU A O 1
ATOM 2080 N N . LEU A 1 275 ? -11.367 -8.742 -22.312 1 92.81 275 LEU A N 1
ATOM 2081 C CA . LEU A 1 275 ? -11.172 -9.781 -21.312 1 92.81 275 LEU A CA 1
ATOM 2082 C C . LEU A 1 275 ? -11.883 -9.406 -20 1 92.81 275 LEU A C 1
ATOM 2084 O O . LEU A 1 275 ? -12.508 -10.258 -19.375 1 92.81 275 LEU A O 1
ATOM 2088 N N . SER A 1 276 ? -11.773 -8.18 -19.609 1 91.56 276 SER A N 1
ATOM 2089 C CA . SER A 1 276 ? -12.414 -7.707 -18.391 1 91.56 276 SER A CA 1
ATOM 2090 C C . SER A 1 276 ? -13.922 -7.93 -18.438 1 91.56 276 SER A C 1
ATOM 2092 O O . SER A 1 276 ? -14.531 -8.32 -17.438 1 91.56 276 SER A O 1
ATOM 2094 N N . ALA A 1 277 ? -14.477 -7.738 -19.547 1 90.31 277 ALA A N 1
ATOM 2095 C CA . ALA A 1 277 ? -15.922 -7.844 -19.719 1 90.31 277 ALA A CA 1
ATOM 2096 C C . ALA A 1 277 ? -16.359 -9.305 -19.797 1 90.31 277 ALA A C 1
ATOM 2098 O O . ALA A 1 277 ? -17.531 -9.625 -19.562 1 90.31 277 ALA A O 1
ATOM 2099 N N . SER A 1 278 ? -15.453 -10.18 -20.062 1 90.56 278 SER A N 1
ATOM 2100 C CA . SER A 1 278 ? -15.781 -11.562 -20.391 1 90.56 278 SER A CA 1
ATOM 2101 C C . SER A 1 278 ? -16.141 -12.359 -19.141 1 90.56 278 SER A C 1
ATOM 2103 O O . SER A 1 278 ? -16.672 -13.461 -19.234 1 90.56 278 SER A O 1
ATOM 2105 N N . VAL A 1 279 ? -15.992 -11.766 -17.953 1 90.88 279 VAL A N 1
ATOM 2106 C CA . VAL A 1 279 ? -16.125 -12.578 -16.734 1 90.88 279 VAL A CA 1
ATOM 2107 C C . VAL A 1 279 ? -17.469 -12.289 -16.062 1 90.88 279 VAL A C 1
ATOM 2109 O O . VAL A 1 279 ? -17.719 -12.758 -14.953 1 90.88 279 VAL A O 1
ATOM 2112 N N . ALA A 1 280 ? -18.281 -11.531 -16.688 1 87.19 280 ALA A N 1
ATOM 2113 C CA . ALA A 1 280 ? -19.609 -11.266 -16.156 1 87.19 280 ALA A CA 1
ATOM 2114 C C . ALA A 1 280 ? -20.531 -12.477 -16.312 1 87.19 280 ALA A C 1
ATOM 2116 O O . ALA A 1 280 ? -20.328 -13.305 -17.203 1 87.19 280 ALA A O 1
ATOM 2117 N N . PHE A 1 281 ? -21.453 -12.625 -15.328 1 85.69 281 PHE A N 1
ATOM 2118 C CA . PHE A 1 281 ? -22.5 -13.633 -15.531 1 85.69 281 PHE A CA 1
ATOM 2119 C C . PHE A 1 281 ? -23.203 -13.414 -16.859 1 85.69 281 PHE A C 1
ATOM 2121 O O . PHE A 1 281 ? -23.453 -12.273 -17.25 1 85.69 281 PHE A O 1
ATOM 2128 N N . THR A 1 282 ? -23.312 -14.484 -17.609 1 75.5 282 THR A N 1
ATOM 2129 C CA . THR A 1 282 ? -24.094 -14.422 -18.844 1 75.5 282 THR A CA 1
ATOM 2130 C C . THR A 1 282 ? -25.562 -14.734 -18.578 1 75.5 282 THR A C 1
ATOM 2132 O O . THR A 1 282 ? -25.875 -15.633 -17.797 1 75.5 282 THR A O 1
ATOM 2135 N N . ASP A 1 283 ? -26.5 -13.719 -18.734 1 56.09 283 ASP A N 1
ATOM 2136 C CA . ASP A 1 283 ? -27.922 -14.023 -18.719 1 56.09 283 ASP A CA 1
ATOM 2137 C C . ASP A 1 283 ? -28.234 -15.266 -19.562 1 56.09 283 ASP A C 1
ATOM 2139 O O . ASP A 1 283 ? -27.562 -15.523 -20.547 1 56.09 283 ASP A O 1
ATOM 2143 N N . MET B 1 1 ? 14.242 -26.75 -22.641 1 38.25 1 MET B N 1
ATOM 2144 C CA . MET B 1 1 ? 13.57 -27.031 -21.375 1 38.25 1 MET B CA 1
ATOM 2145 C C . MET B 1 1 ? 12.117 -26.594 -21.422 1 38.25 1 MET B C 1
ATOM 2147 O O . MET B 1 1 ? 11.812 -25.469 -21.844 1 38.25 1 MET B O 1
ATOM 2151 N N . THR B 1 2 ? 11.211 -27.438 -21.5 1 47.56 2 THR B N 1
ATOM 2152 C CA . THR B 1 2 ? 9.797 -27.078 -21.562 1 47.56 2 THR B CA 1
ATOM 2153 C C . THR B 1 2 ? 9.469 -26 -20.547 1 47.56 2 THR B C 1
ATOM 2155 O O . THR B 1 2 ? 9.898 -26.078 -19.391 1 47.56 2 THR B O 1
ATOM 2158 N N . ALA B 1 3 ? 8.953 -25.062 -21.094 1 61.97 3 ALA B N 1
ATOM 2159 C CA . ALA B 1 3 ? 8.57 -23.969 -20.188 1 61.97 3 ALA B CA 1
ATOM 2160 C C . ALA B 1 3 ? 7.66 -24.469 -19.078 1 61.97 3 ALA B C 1
ATOM 2162 O O . ALA B 1 3 ? 6.871 -25.406 -19.281 1 61.97 3 ALA B O 1
ATOM 2163 N N . ARG B 1 4 ? 7.957 -24.281 -17.922 1 70.44 4 ARG B N 1
ATOM 2164 C CA . ARG B 1 4 ? 7.172 -24.656 -16.75 1 70.44 4 ARG B CA 1
ATOM 2165 C C . ARG B 1 4 ? 5.68 -24.531 -17.031 1 70.44 4 ARG B C 1
ATOM 2167 O O . ARG B 1 4 ? 4.883 -25.328 -16.516 1 70.44 4 ARG B O 1
ATOM 2174 N N . SER B 1 5 ? 5.359 -23.656 -17.938 1 73.62 5 SER B N 1
ATOM 2175 C CA . SER B 1 5 ? 3.965 -23.422 -18.297 1 73.62 5 SER B CA 1
ATOM 2176 C C . SER B 1 5 ? 3.381 -24.609 -19.047 1 73.62 5 SER B C 1
ATOM 2178 O O . SER B 1 5 ? 2.16 -24.766 -19.125 1 73.62 5 SER B O 1
ATOM 2180 N N . ASP B 1 6 ? 4.238 -25.453 -19.453 1 75.12 6 ASP B N 1
ATOM 2181 C CA . ASP B 1 6 ? 3.777 -26.547 -20.297 1 75.12 6 ASP B CA 1
ATOM 2182 C C . ASP B 1 6 ? 3.73 -27.859 -19.531 1 75.12 6 ASP B C 1
ATOM 2184 O O . ASP B 1 6 ? 3.408 -28.906 -20.094 1 75.12 6 ASP B O 1
ATOM 2188 N N . GLN B 1 7 ? 4.031 -27.719 -18.297 1 83.5 7 GLN B N 1
ATOM 2189 C CA . GLN B 1 7 ? 4.008 -28.938 -17.5 1 83.5 7 GLN B CA 1
ATOM 2190 C C . GLN B 1 7 ? 2.605 -29.547 -17.453 1 83.5 7 GLN B C 1
ATOM 2192 O O . GLN B 1 7 ? 1.614 -28.812 -17.344 1 83.5 7 GLN B O 1
ATOM 2197 N N . ALA B 1 8 ? 2.545 -30.812 -17.578 1 85.62 8 ALA B N 1
ATOM 2198 C CA . ALA B 1 8 ? 1.262 -31.5 -17.625 1 85.62 8 ALA B CA 1
ATOM 2199 C C . ALA B 1 8 ? 0.536 -31.406 -16.281 1 85.62 8 ALA B C 1
ATOM 2201 O O . ALA B 1 8 ? -0.664 -31.125 -16.234 1 85.62 8 ALA B O 1
ATOM 2202 N N . VAL B 1 9 ? 1.25 -31.625 -15.203 1 94.75 9 VAL B N 1
ATOM 2203 C CA . VAL B 1 9 ? 0.724 -31.516 -13.844 1 94.75 9 VAL B CA 1
ATOM 2204 C C . VAL B 1 9 ? 1.527 -30.484 -13.055 1 94.75 9 VAL B C 1
ATOM 2206 O O . VAL B 1 9 ? 2.756 -30.562 -12.984 1 94.75 9 VAL B O 1
ATOM 2209 N N . ARG B 1 10 ? 0.845 -29.594 -12.562 1 96.94 10 ARG B N 1
ATOM 2210 C CA . ARG B 1 10 ? 1.488 -28.516 -11.82 1 96.94 10 ARG B CA 1
ATOM 2211 C C . ARG B 1 10 ? 1.003 -28.484 -10.375 1 96.94 10 ARG B C 1
ATOM 2213 O O . ARG B 1 10 ? -0.08 -28.984 -10.062 1 96.94 10 ARG B O 1
ATOM 2220 N N . HIS B 1 11 ? 1.834 -27.922 -9.508 1 98 11 HIS B N 1
ATOM 2221 C CA . HIS B 1 11 ? 1.518 -27.812 -8.086 1 98 11 HIS B CA 1
ATOM 2222 C C . HIS B 1 11 ? 1.2 -26.375 -7.699 1 98 11 HIS B C 1
ATOM 2224 O O . HIS B 1 11 ? 2.031 -25.484 -7.875 1 98 11 HIS B O 1
ATOM 2230 N N . TRP B 1 12 ? -0.02 -26.203 -7.172 1 98.56 12 TRP B N 1
ATOM 2231 C CA . TRP B 1 12 ? -0.511 -24.891 -6.738 1 98.56 12 TRP B CA 1
ATOM 2232 C C . TRP B 1 12 ? -0.449 -24.766 -5.219 1 98.56 12 TRP B C 1
ATOM 2234 O O . TRP B 1 12 ? -0.765 -25.719 -4.496 1 98.56 12 TRP B O 1
ATOM 2244 N N . PHE B 1 13 ? 0.003 -23.625 -4.754 1 98.81 13 PHE B N 1
ATOM 2245 C CA . PHE B 1 13 ? -0.194 -23.188 -3.379 1 98.81 13 PHE B CA 1
ATOM 2246 C C . PHE B 1 13 ? -1.184 -22.016 -3.316 1 98.81 13 PHE B C 1
ATOM 2248 O O . PHE B 1 13 ? -0.945 -20.969 -3.9 1 98.81 13 PHE B O 1
ATOM 2255 N N . ILE B 1 14 ? -2.326 -22.203 -2.637 1 98.62 14 ILE B N 1
ATOM 2256 C CA . ILE B 1 14 ? -3.395 -21.203 -2.629 1 98.62 14 ILE B CA 1
ATOM 2257 C C . ILE B 1 14 ? -3.76 -20.844 -1.189 1 98.62 14 ILE B C 1
ATOM 2259 O O . ILE B 1 14 ? -4.082 -21.719 -0.389 1 98.62 14 ILE B O 1
ATOM 2263 N N . THR B 1 15 ? -3.713 -19.562 -0.887 1 97.81 15 THR B N 1
ATOM 2264 C CA . THR B 1 15 ? -4.18 -19.141 0.429 1 97.81 15 THR B CA 1
ATOM 2265 C C . THR B 1 15 ? -5.656 -18.766 0.385 1 97.81 15 THR B C 1
ATOM 2267 O O . THR B 1 15 ? -6.141 -18.25 -0.624 1 97.81 15 THR B O 1
ATOM 2270 N N . GLY B 1 16 ? -6.344 -18.969 1.537 1 94.5 16 GLY B N 1
ATOM 2271 C CA . GLY B 1 16 ? -7.75 -18.609 1.621 1 94.5 16 GLY B CA 1
ATOM 2272 C C . GLY B 1 16 ? -8.617 -19.406 0.665 1 94.5 16 GLY B C 1
ATOM 2273 O O . GLY B 1 16 ? -9.414 -18.828 -0.081 1 94.5 16 GLY B O 1
ATOM 2274 N N . ALA B 1 17 ? -8.523 -20.703 0.707 1 94.88 17 ALA B N 1
ATOM 2275 C CA . ALA B 1 17 ? -9.156 -21.562 -0.304 1 94.88 17 ALA B CA 1
ATOM 2276 C C . ALA B 1 17 ? -10.586 -21.922 0.095 1 94.88 17 ALA B C 1
ATOM 2278 O O . ALA B 1 17 ? -11.312 -22.547 -0.682 1 94.88 17 ALA B O 1
ATOM 2279 N N . SER B 1 18 ? -10.992 -21.531 1.232 1 87.69 18 SER B N 1
ATOM 2280 C CA . SER B 1 18 ? -12.328 -21.906 1.701 1 87.69 18 SER B CA 1
ATOM 2281 C C . SER B 1 18 ? -13.398 -20.984 1.114 1 87.69 18 SER B C 1
ATOM 2283 O O . SER B 1 18 ? -14.578 -21.328 1.089 1 87.69 18 SER B O 1
ATOM 2285 N N . GLY B 1 19 ? -12.984 -19.828 0.723 1 77.12 19 GLY B N 1
ATOM 2286 C CA . GLY B 1 19 ? -13.984 -18.859 0.331 1 77.12 19 GLY B CA 1
ATOM 2287 C C . GLY B 1 19 ? -13.867 -18.422 -1.118 1 77.12 19 GLY B C 1
ATOM 2288 O O . GLY B 1 19 ? -12.844 -18.672 -1.763 1 77.12 19 GLY B O 1
ATOM 2289 N N . GLY B 1 20 ? -15.008 -17.922 -1.686 1 82.5 20 GLY B N 1
ATOM 2290 C CA . GLY B 1 20 ? -15.305 -17.203 -2.912 1 82.5 20 GLY B CA 1
ATOM 2291 C C . GLY B 1 20 ? -14.406 -17.594 -4.07 1 82.5 20 GLY B C 1
ATOM 2292 O O . GLY B 1 20 ? -14.562 -18.672 -4.652 1 82.5 20 GLY B O 1
ATOM 2293 N N . LEU B 1 21 ? -13.336 -16.859 -4.336 1 90.88 21 LEU B N 1
ATOM 2294 C CA . LEU B 1 21 ? -12.469 -17.016 -5.5 1 90.88 21 LEU B CA 1
ATOM 2295 C C . LEU B 1 21 ? -11.438 -18.125 -5.266 1 90.88 21 LEU B C 1
ATOM 2297 O O . LEU B 1 21 ? -11.125 -18.875 -6.184 1 90.88 21 LEU B O 1
ATOM 2301 N N . GLY B 1 22 ? -10.977 -18.297 -4.02 1 94.75 22 GLY B N 1
ATOM 2302 C CA . GLY B 1 22 ? -10 -19.328 -3.689 1 94.75 22 GLY B CA 1
ATOM 2303 C C . GLY B 1 22 ? -10.516 -20.734 -3.889 1 94.75 22 GLY B C 1
ATOM 2304 O O . GLY B 1 22 ? -9.805 -21.594 -4.398 1 94.75 22 GLY B O 1
ATOM 2305 N N . HIS B 1 23 ? -11.727 -20.906 -3.48 1 95.06 23 HIS B N 1
ATOM 2306 C CA . HIS B 1 23 ? -12.352 -22.203 -3.645 1 95.06 23 HIS B CA 1
ATOM 2307 C C . HIS B 1 23 ? -12.516 -22.562 -5.121 1 95.06 23 HIS B C 1
ATOM 2309 O O . HIS B 1 23 ? -12.18 -23.672 -5.539 1 95.06 23 HIS B O 1
ATOM 2315 N N . HIS B 1 24 ? -13.008 -21.625 -5.879 1 95.56 24 HIS B N 1
ATOM 2316 C CA . HIS B 1 24 ? -13.219 -21.828 -7.309 1 95.56 24 HIS B CA 1
ATOM 2317 C C . HIS B 1 24 ? -11.898 -22.078 -8.031 1 95.56 24 HIS B C 1
ATOM 2319 O O . HIS B 1 24 ? -11.828 -22.891 -8.953 1 95.56 24 HIS B O 1
ATOM 2325 N N . LEU B 1 25 ? -10.891 -21.391 -7.621 1 97.12 25 LEU B N 1
ATOM 2326 C CA . LEU B 1 25 ? -9.586 -21.547 -8.25 1 97.12 25 LEU B CA 1
ATOM 2327 C C . LEU B 1 25 ? -8.984 -22.906 -7.934 1 97.12 25 LEU B C 1
ATOM 2329 O O . LEU B 1 25 ? -8.43 -23.562 -8.812 1 97.12 25 LEU B O 1
ATOM 2333 N N . ALA B 1 26 ? -9.055 -23.297 -6.648 1 97.81 26 ALA B N 1
ATOM 2334 C CA . ALA B 1 26 ? -8.586 -24.641 -6.266 1 97.81 26 ALA B CA 1
ATOM 2335 C C . ALA B 1 26 ? -9.289 -25.719 -7.074 1 97.81 26 ALA B C 1
ATOM 2337 O O . ALA B 1 26 ? -8.641 -26.609 -7.621 1 97.81 26 ALA B O 1
ATOM 2338 N N . GLU B 1 27 ? -10.562 -25.594 -7.168 1 97.38 27 GLU B N 1
ATOM 2339 C CA . GLU B 1 27 ? -11.344 -26.578 -7.914 1 97.38 27 GLU B CA 1
ATOM 2340 C C . GLU B 1 27 ? -10.969 -26.578 -9.391 1 97.38 27 GLU B C 1
ATOM 2342 O O . GLU B 1 27 ? -10.867 -27.641 -10.016 1 97.38 27 GLU B O 1
ATOM 2347 N N . CYS B 1 28 ? -10.828 -25.406 -9.945 1 97.69 28 CYS B N 1
ATOM 2348 C CA . CYS B 1 28 ? -10.453 -25.266 -11.344 1 97.69 28 CYS B CA 1
ATOM 2349 C C . CYS B 1 28 ? -9.133 -25.984 -11.625 1 97.69 28 CYS B C 1
ATOM 2351 O O . CYS B 1 28 ? -9.039 -26.766 -12.57 1 97.69 28 CYS B O 1
ATOM 2353 N N . ALA B 1 29 ? -8.125 -25.766 -10.805 1 98 29 ALA B N 1
ATOM 2354 C CA . ALA B 1 29 ? -6.824 -26.406 -10.961 1 98 29 ALA B CA 1
ATOM 2355 C C . ALA B 1 29 ? -6.93 -27.922 -10.844 1 98 29 ALA B C 1
ATOM 2357 O O . ALA B 1 29 ? -6.355 -28.656 -11.648 1 98 29 ALA B O 1
ATOM 2358 N N . LEU B 1 30 ? -7.691 -28.375 -9.875 1 97.94 30 LEU B N 1
ATOM 2359 C CA . LEU B 1 30 ? -7.867 -29.812 -9.641 1 97.94 30 LEU B CA 1
ATOM 2360 C C . LEU B 1 30 ? -8.57 -30.469 -10.82 1 97.94 30 LEU B C 1
ATOM 2362 O O . LEU B 1 30 ? -8.18 -31.562 -11.258 1 97.94 30 LEU B O 1
ATOM 2366 N N . ARG B 1 31 ? -9.562 -29.797 -11.336 1 97.19 31 ARG B N 1
ATOM 2367 C CA . ARG B 1 31 ? -10.305 -30.312 -12.477 1 97.19 31 ARG B CA 1
ATOM 2368 C C . ARG B 1 31 ? -9.398 -30.484 -13.688 1 97.19 31 ARG B C 1
ATOM 2370 O O . ARG B 1 31 ? -9.609 -31.375 -14.516 1 97.19 31 ARG B O 1
ATOM 2377 N N . GLN B 1 32 ? -8.398 -29.688 -13.805 1 96.31 32 GLN B N 1
ATOM 2378 C CA . GLN B 1 32 ? -7.477 -29.703 -14.938 1 96.31 32 GLN B CA 1
ATOM 2379 C C . GLN B 1 32 ? -6.375 -30.75 -14.727 1 96.31 32 GLN B C 1
ATOM 2381 O O . GLN B 1 32 ? -5.496 -30.906 -15.57 1 96.31 32 GLN B O 1
ATOM 2386 N N . GLY B 1 33 ? -6.34 -31.375 -13.516 1 96.25 33 GLY B N 1
ATOM 2387 C CA . GLY B 1 33 ? -5.395 -32.469 -13.266 1 96.25 33 GLY B CA 1
ATOM 2388 C C . GLY B 1 33 ? -4.211 -32.031 -12.422 1 96.25 33 GLY B C 1
ATOM 2389 O O . GLY B 1 33 ? -3.328 -32.844 -12.125 1 96.25 33 GLY B O 1
ATOM 2390 N N . ASP B 1 34 ? -4.191 -30.766 -12.016 1 97.56 34 ASP B N 1
ATOM 2391 C CA . ASP B 1 34 ? -3.098 -30.25 -11.211 1 97.56 34 ASP B CA 1
ATOM 2392 C C . ASP B 1 34 ? -3.232 -30.688 -9.75 1 97.56 34 ASP B C 1
ATOM 2394 O O . ASP B 1 34 ? -4.258 -31.25 -9.359 1 97.56 34 ASP B O 1
ATOM 2398 N N . ARG B 1 35 ? -2.17 -30.516 -9.016 1 97.75 35 ARG B N 1
ATOM 2399 C CA . ARG B 1 35 ? -2.162 -30.703 -7.566 1 97.75 35 ARG B CA 1
ATOM 2400 C C . ARG B 1 35 ? -2.293 -29.375 -6.844 1 97.75 35 ARG B C 1
ATOM 2402 O O . ARG B 1 35 ? -1.797 -28.344 -7.324 1 97.75 35 ARG B O 1
ATOM 2409 N N . VAL B 1 36 ? -2.922 -29.422 -5.66 1 98.38 36 VAL B N 1
ATOM 2410 C CA . VAL B 1 36 ? -3.164 -28.172 -4.949 1 98.38 36 VAL B CA 1
ATOM 2411 C C . VAL B 1 36 ? -2.836 -28.359 -3.469 1 98.38 36 VAL B C 1
ATOM 2413 O O . VAL B 1 36 ? -3.273 -29.312 -2.84 1 98.38 36 VAL B O 1
ATOM 2416 N N . THR B 1 37 ? -1.977 -27.547 -2.936 1 98.5 37 THR B N 1
ATOM 2417 C CA . THR B 1 37 ? -1.925 -27.266 -1.505 1 98.5 37 THR B CA 1
ATOM 2418 C C . THR B 1 37 ? -2.748 -26.031 -1.164 1 98.5 37 THR B C 1
ATOM 2420 O O . THR B 1 37 ? -2.383 -24.922 -1.535 1 98.5 37 THR B O 1
ATOM 2423 N N . ALA B 1 38 ? -3.838 -26.266 -0.476 1 98.06 38 ALA B N 1
ATOM 2424 C CA . ALA B 1 38 ? -4.77 -25.188 -0.122 1 98.06 38 ALA B CA 1
ATOM 2425 C C . ALA B 1 38 ? -4.695 -24.875 1.368 1 98.06 38 ALA B C 1
ATOM 2427 O O . ALA B 1 38 ? -4.676 -25.781 2.205 1 98.06 38 ALA B O 1
ATOM 2428 N N . THR B 1 39 ? -4.637 -23.578 1.659 1 97.44 39 THR B N 1
ATOM 2429 C CA . THR B 1 39 ? -4.641 -23.203 3.066 1 97.44 39 THR B CA 1
ATOM 2430 C C . THR B 1 39 ? -6.008 -22.656 3.48 1 97.44 39 THR B C 1
ATOM 2432 O O . THR B 1 39 ? -6.672 -21.969 2.701 1 97.44 39 THR B O 1
ATOM 2435 N N . VAL B 1 40 ? -6.43 -23.047 4.656 1 95.75 40 VAL B N 1
ATOM 2436 C CA . VAL B 1 40 ? -7.703 -22.656 5.242 1 95.75 40 VAL B CA 1
ATOM 2437 C C . VAL B 1 40 ? -7.523 -22.391 6.734 1 95.75 40 VAL B C 1
ATOM 2439 O O . VAL B 1 40 ? -6.52 -22.781 7.328 1 95.75 40 VAL B O 1
ATOM 2442 N N . ARG B 1 41 ? -8.523 -21.688 7.246 1 89.25 41 ARG B N 1
ATOM 2443 C CA . ARG B 1 41 ? -8.484 -21.469 8.688 1 89.25 41 ARG B CA 1
ATOM 2444 C C . ARG B 1 41 ? -9.031 -22.688 9.438 1 89.25 41 ARG B C 1
ATOM 2446 O O . ARG B 1 41 ? -8.625 -22.953 10.57 1 89.25 41 ARG B O 1
ATOM 2453 N N . ARG B 1 42 ? -10 -23.391 8.781 1 89 42 ARG B N 1
ATOM 2454 C CA . ARG B 1 42 ? -10.594 -24.609 9.344 1 89 42 ARG B CA 1
ATOM 2455 C C . ARG B 1 42 ? -10.391 -25.797 8.414 1 89 42 ARG B C 1
ATOM 2457 O O . ARG B 1 42 ? -10.836 -25.781 7.27 1 89 42 ARG B O 1
ATOM 2464 N N . ALA B 1 43 ? -9.867 -26.75 8.938 1 87.62 43 ALA B N 1
ATOM 2465 C CA . ALA B 1 43 ? -9.453 -27.906 8.141 1 87.62 43 ALA B CA 1
ATOM 2466 C C . ALA B 1 43 ? -10.633 -28.516 7.406 1 87.62 43 ALA B C 1
ATOM 2468 O O . ALA B 1 43 ? -10.484 -29.047 6.297 1 87.62 43 ALA B O 1
ATOM 2469 N N . THR B 1 44 ? -11.766 -28.391 7.895 1 91.06 44 THR B N 1
ATOM 2470 C CA . THR B 1 44 ? -12.93 -29.078 7.352 1 91.06 44 THR B CA 1
ATOM 2471 C C . THR B 1 44 ? -13.578 -28.25 6.246 1 91.06 44 THR B C 1
ATOM 2473 O O . THR B 1 44 ? -14.516 -28.703 5.586 1 91.06 44 THR B O 1
ATOM 2476 N N . ALA B 1 45 ? -13.062 -27.141 5.984 1 91.12 45 ALA B N 1
ATOM 2477 C CA . ALA B 1 45 ? -13.695 -26.203 5.059 1 91.12 45 ALA B CA 1
ATOM 2478 C C . ALA B 1 45 ? -13.68 -26.75 3.635 1 91.12 45 ALA B C 1
ATOM 2480 O O . ALA B 1 45 ? -14.5 -26.359 2.801 1 91.12 45 ALA B O 1
ATOM 2481 N N . LEU B 1 46 ? -12.797 -27.703 3.328 1 95.06 46 LEU B N 1
ATOM 2482 C CA . LEU B 1 46 ? -12.664 -28.203 1.964 1 95.06 46 LEU B CA 1
ATOM 2483 C C . LEU B 1 46 ? -13 -29.688 1.896 1 95.06 46 LEU B C 1
ATOM 2485 O O . LEU B 1 46 ? -12.453 -30.422 1.068 1 95.06 46 LEU B O 1
ATOM 2489 N N . ALA B 1 47 ? -13.859 -30.125 2.762 1 94.31 47 ALA B N 1
ATOM 2490 C CA . ALA B 1 47 ? -14.195 -31.547 2.854 1 94.31 47 ALA B CA 1
ATOM 2491 C C . ALA B 1 47 ? -14.719 -32.062 1.521 1 94.31 47 ALA B C 1
ATOM 2493 O O . ALA B 1 47 ? -14.383 -33.188 1.111 1 94.31 47 ALA B O 1
ATOM 2494 N N . ASP B 1 48 ? -15.5 -31.312 0.885 1 92.62 48 ASP B N 1
ATOM 2495 C CA . ASP B 1 48 ? -16.078 -31.719 -0.394 1 92.62 48 ASP B CA 1
ATOM 2496 C C . ASP B 1 48 ? -14.992 -31.922 -1.445 1 92.62 48 ASP B C 1
ATOM 2498 O O . ASP B 1 48 ? -15.031 -32.906 -2.199 1 92.62 48 ASP B O 1
ATOM 2502 N N . LEU B 1 49 ? -14.047 -31.016 -1.555 1 95.19 49 LEU B N 1
ATOM 2503 C CA . LEU B 1 49 ? -12.961 -31.141 -2.516 1 95.19 49 LEU B CA 1
ATOM 2504 C C . LEU B 1 49 ? -12.039 -32.312 -2.146 1 95.19 49 LEU B C 1
ATOM 2506 O O . LEU B 1 49 ? -11.516 -33 -3.027 1 95.19 49 LEU B O 1
ATOM 2510 N N . CYS B 1 50 ? -11.859 -32.5 -0.882 1 95.38 50 CYS B N 1
ATOM 2511 C CA . CYS B 1 50 ? -11.055 -33.625 -0.428 1 95.38 50 CYS B CA 1
ATOM 2512 C C . CYS B 1 50 ? -11.664 -34.938 -0.874 1 95.38 50 CYS B C 1
ATOM 2514 O O . CYS B 1 50 ? -10.953 -35.844 -1.34 1 95.38 50 CYS B O 1
ATOM 2516 N N . ASP B 1 51 ? -12.914 -35.031 -0.737 1 96.19 51 ASP B N 1
ATOM 2517 C CA . ASP B 1 51 ? -13.625 -36.25 -1.127 1 96.19 51 ASP B CA 1
ATOM 2518 C C . ASP B 1 51 ? -13.523 -36.469 -2.631 1 96.19 51 ASP B C 1
ATOM 2520 O O . ASP B 1 51 ? -13.352 -37.625 -3.074 1 96.19 51 ASP B O 1
ATOM 2524 N N . ALA B 1 52 ? -13.555 -35.438 -3.336 1 96.44 52 ALA B N 1
ATOM 2525 C CA . ALA B 1 52 ? -13.625 -35.531 -4.793 1 96.44 52 ALA B CA 1
ATOM 2526 C C . ALA B 1 52 ? -12.25 -35.812 -5.395 1 96.44 52 ALA B C 1
ATOM 2528 O O . ALA B 1 52 ? -12.133 -36.5 -6.41 1 96.44 52 ALA B O 1
ATOM 2529 N N . TYR B 1 53 ? -11.125 -35.25 -4.762 1 97.19 53 TYR B N 1
ATOM 2530 C CA . TYR B 1 53 ? -9.867 -35.25 -5.492 1 97.19 53 TYR B CA 1
ATOM 2531 C C . TYR B 1 53 ? -8.773 -35.969 -4.711 1 97.19 53 TYR B C 1
ATOM 2533 O O . TYR B 1 53 ? -7.699 -36.25 -5.246 1 97.19 53 TYR B O 1
ATOM 2541 N N . GLY B 1 54 ? -8.984 -36.25 -3.471 1 95 54 GLY B N 1
ATOM 2542 C CA . GLY B 1 54 ? -8.117 -37.125 -2.664 1 95 54 GLY B CA 1
ATOM 2543 C C . GLY B 1 54 ? -6.711 -36.562 -2.525 1 95 54 GLY B C 1
ATOM 2544 O O . GLY B 1 54 ? -6.523 -35.406 -2.158 1 95 54 GLY B O 1
ATOM 2545 N N . ASP B 1 55 ? -5.762 -37.344 -2.996 1 94.81 55 ASP B N 1
ATOM 2546 C CA . ASP B 1 55 ? -4.348 -37.094 -2.734 1 94.81 55 ASP B CA 1
ATOM 2547 C C . ASP B 1 55 ? -3.838 -35.906 -3.549 1 94.81 55 ASP B C 1
ATOM 2549 O O . ASP B 1 55 ? -2.744 -35.375 -3.297 1 94.81 55 ASP B O 1
ATOM 2553 N N . ARG B 1 56 ? -4.621 -35.469 -4.488 1 97 56 ARG B N 1
ATOM 2554 C CA . ARG B 1 56 ? -4.188 -34.312 -5.293 1 97 56 ARG B CA 1
ATOM 2555 C C . ARG B 1 56 ? -4.406 -33 -4.551 1 97 56 ARG B C 1
ATOM 2557 O O . ARG B 1 56 ? -3.895 -31.969 -4.961 1 97 56 ARG B O 1
ATOM 2564 N N . LEU B 1 57 ? -5.168 -33.094 -3.471 1 97.81 57 LEU B N 1
ATOM 2565 C CA . LEU B 1 57 ? -5.402 -31.922 -2.635 1 97.81 57 LEU B CA 1
ATOM 2566 C C . LEU B 1 57 ? -4.801 -32.125 -1.247 1 97.81 57 LEU B C 1
ATOM 2568 O O . LEU B 1 57 ? -5.121 -33.094 -0.556 1 97.81 57 LEU B O 1
ATOM 2572 N N . THR B 1 58 ? -3.902 -31.266 -0.852 1 97.69 58 THR B N 1
ATOM 2573 C CA . THR B 1 58 ? -3.402 -31.156 0.515 1 97.69 58 THR B CA 1
ATOM 2574 C C . THR B 1 58 ? -3.969 -29.922 1.203 1 97.69 58 THR B C 1
ATOM 2576 O O . THR B 1 58 ? -3.928 -28.828 0.648 1 97.69 58 THR B O 1
ATOM 2579 N N . VAL B 1 59 ? -4.523 -30.109 2.383 1 97.56 59 VAL B N 1
ATOM 2580 C CA . VAL B 1 59 ? -5.105 -29 3.125 1 97.56 59 VAL B CA 1
ATOM 2581 C C . VAL B 1 59 ? -4.195 -28.625 4.293 1 97.56 59 VAL B C 1
ATOM 2583 O O . VAL B 1 59 ? -3.838 -29.484 5.105 1 97.56 59 VAL B O 1
ATOM 2586 N N . GLU B 1 60 ? -3.746 -27.375 4.344 1 97.38 60 GLU B N 1
ATOM 2587 C CA . GLU B 1 60 ? -2.939 -26.828 5.426 1 97.38 60 GLU B CA 1
ATOM 2588 C C . GLU B 1 60 ? -3.719 -25.766 6.215 1 97.38 60 GLU B C 1
ATOM 2590 O O . GLU B 1 60 ? -4.395 -24.922 5.625 1 97.38 60 GLU B O 1
ATOM 2595 N N . VAL B 1 61 ? -3.662 -25.859 7.516 1 96.75 61 VAL B N 1
ATOM 2596 C CA . VAL B 1 61 ? -4.273 -24.844 8.359 1 96.75 61 VAL B CA 1
ATOM 2597 C C . VAL B 1 61 ? -3.309 -23.656 8.531 1 96.75 61 VAL B C 1
ATOM 2599 O O . VAL B 1 61 ? -2.176 -23.844 8.984 1 96.75 61 VAL B O 1
ATOM 2602 N N . LEU B 1 62 ? -3.76 -22.469 8.117 1 96 62 LEU B N 1
ATOM 2603 C CA . LEU B 1 62 ? -2.932 -21.266 8.172 1 96 62 LEU B CA 1
ATOM 2604 C C . LEU B 1 62 ? -3.779 -20.047 8.484 1 96 62 LEU B C 1
ATOM 2606 O O . LEU B 1 62 ? -4.75 -19.75 7.773 1 96 62 LEU B O 1
ATOM 2610 N N . ASP B 1 63 ? -3.477 -19.438 9.562 1 93.62 63 ASP B N 1
ATOM 2611 C CA . ASP B 1 63 ? -4.02 -18.125 9.891 1 93.62 63 ASP B CA 1
ATOM 2612 C C . ASP B 1 63 ? -3.014 -17.016 9.562 1 93.62 63 ASP B C 1
ATOM 2614 O O . ASP B 1 63 ? -2.002 -16.875 10.258 1 93.62 63 ASP B O 1
ATOM 2618 N N . LEU B 1 64 ? -3.352 -16.234 8.594 1 94 64 LEU B N 1
ATOM 2619 C CA . LEU B 1 64 ? -2.408 -15.242 8.078 1 94 64 LEU B CA 1
ATOM 2620 C C . LEU B 1 64 ? -2.266 -14.07 9.047 1 94 64 LEU B C 1
ATOM 2622 O O . LEU B 1 64 ? -1.353 -13.258 8.906 1 94 64 LEU B O 1
ATOM 2626 N N . ALA B 1 65 ? -3.152 -13.961 9.992 1 90.19 65 ALA B N 1
ATOM 2627 C CA . ALA B 1 65 ? -2.996 -12.945 11.039 1 90.19 65 ALA B CA 1
ATOM 2628 C C . ALA B 1 65 ? -1.903 -13.344 12.023 1 90.19 65 ALA B C 1
ATOM 2630 O O . ALA B 1 65 ? -1.519 -12.547 12.883 1 90.19 65 ALA B O 1
ATOM 2631 N N . GLU B 1 66 ? -1.415 -14.57 11.852 1 90.19 66 GLU B N 1
ATOM 2632 C CA . GLU B 1 66 ? -0.309 -15.086 12.648 1 90.19 66 GLU B CA 1
ATOM 2633 C C . GLU B 1 66 ? 0.927 -15.336 11.789 1 90.19 66 GLU B C 1
ATOM 2635 O O . GLU B 1 66 ? 1.201 -16.469 11.406 1 90.19 66 GLU B O 1
ATOM 2640 N N . PRO B 1 67 ? 1.714 -14.359 11.688 1 87.12 67 PRO B N 1
ATOM 2641 C CA . PRO B 1 67 ? 2.834 -14.438 10.75 1 87.12 67 PRO B CA 1
ATOM 2642 C C . PRO B 1 67 ? 3.766 -15.609 11.031 1 87.12 67 PRO B C 1
ATOM 2644 O O . PRO B 1 67 ? 4.387 -16.156 10.117 1 87.12 67 PRO B O 1
ATOM 2647 N N . HIS B 1 68 ? 3.865 -15.969 12.242 1 89.56 68 HIS B N 1
ATOM 2648 C CA . HIS B 1 68 ? 4.785 -17.031 12.625 1 89.56 68 HIS B CA 1
ATOM 2649 C C . HIS B 1 68 ? 4.344 -18.375 12.062 1 89.56 68 HIS B C 1
ATOM 2651 O O . HIS B 1 68 ? 5.121 -19.328 12.031 1 89.56 68 HIS B O 1
ATOM 2657 N N . ASP B 1 69 ? 3.105 -18.5 11.594 1 92.69 69 ASP B N 1
ATOM 2658 C CA . ASP B 1 69 ? 2.559 -19.75 11.07 1 92.69 69 ASP B CA 1
ATOM 2659 C C . ASP B 1 69 ? 2.896 -19.906 9.586 1 92.69 69 ASP B C 1
ATOM 2661 O O . ASP B 1 69 ? 2.762 -21 9.031 1 92.69 69 ASP B O 1
ATOM 2665 N N . ILE B 1 70 ? 3.369 -18.906 8.945 1 96.38 70 ILE B N 1
ATOM 2666 C CA . ILE B 1 70 ? 3.52 -18.906 7.496 1 96.38 70 ILE B CA 1
ATOM 2667 C C . ILE B 1 70 ? 4.707 -19.766 7.094 1 96.38 70 ILE B C 1
ATOM 2669 O O . ILE B 1 70 ? 4.57 -20.672 6.266 1 96.38 70 ILE B O 1
ATOM 2673 N N . ALA B 1 71 ? 5.809 -19.594 7.746 1 96.19 71 ALA B N 1
ATOM 2674 C CA . ALA B 1 71 ? 7.051 -20.266 7.348 1 96.19 71 ALA B CA 1
ATOM 2675 C C . ALA B 1 71 ? 6.922 -21.781 7.477 1 96.19 71 ALA B C 1
ATOM 2677 O O . ALA B 1 71 ? 7.266 -22.516 6.547 1 96.19 71 ALA B O 1
ATOM 2678 N N . PRO B 1 72 ? 6.379 -22.344 8.562 1 97.25 72 PRO B N 1
ATOM 2679 C CA . PRO B 1 72 ? 6.242 -23.797 8.688 1 97.25 72 PRO B CA 1
ATOM 2680 C C . PRO B 1 72 ? 5.348 -24.406 7.605 1 97.25 72 PRO B C 1
ATOM 2682 O O . PRO B 1 72 ? 5.625 -25.5 7.113 1 97.25 72 PRO B O 1
ATOM 2685 N N . VAL B 1 73 ? 4.324 -23.719 7.254 1 98 73 VAL B N 1
ATOM 2686 C CA . VAL B 1 73 ? 3.408 -24.219 6.234 1 98 73 VAL B CA 1
ATOM 2687 C C . VAL B 1 73 ? 4.105 -24.25 4.879 1 98 73 VAL B C 1
ATOM 2689 O O . VAL B 1 73 ? 3.979 -25.219 4.129 1 98 73 VAL B O 1
ATOM 2692 N N . ILE B 1 74 ? 4.844 -23.234 4.562 1 98.06 74 ILE B N 1
ATOM 2693 C CA . ILE B 1 74 ? 5.574 -23.172 3.303 1 98.06 74 ILE B CA 1
ATOM 2694 C C . ILE B 1 74 ? 6.641 -24.266 3.27 1 98.06 74 ILE B C 1
ATOM 2696 O O . ILE B 1 74 ? 6.809 -24.953 2.254 1 98.06 74 ILE B O 1
ATOM 2700 N N . GLU B 1 75 ? 7.305 -24.453 4.398 1 97.56 75 GLU B N 1
ATOM 2701 C CA . GLU B 1 75 ? 8.32 -25.484 4.488 1 97.56 75 GLU B CA 1
ATOM 2702 C C . GLU B 1 75 ? 7.727 -26.875 4.242 1 97.56 75 GLU B C 1
ATOM 2704 O O . GLU B 1 75 ? 8.273 -27.656 3.475 1 97.56 75 GLU B O 1
ATOM 2709 N N . ARG B 1 76 ? 6.609 -27.188 4.852 1 97.69 76 ARG B N 1
ATOM 2710 C CA . ARG B 1 76 ? 5.938 -28.453 4.645 1 97.69 76 ARG B CA 1
ATOM 2711 C C . ARG B 1 76 ? 5.516 -28.625 3.188 1 97.69 76 ARG B C 1
ATOM 2713 O O . ARG B 1 76 ? 5.617 -29.719 2.625 1 97.69 76 ARG B O 1
ATOM 2720 N N . THR B 1 77 ? 5.043 -27.531 2.625 1 98.25 77 THR B N 1
ATOM 2721 C CA . THR B 1 77 ? 4.613 -27.562 1.23 1 98.25 77 THR B CA 1
ATOM 2722 C C . THR B 1 77 ? 5.781 -27.891 0.308 1 98.25 77 THR B C 1
ATOM 2724 O O . THR B 1 77 ? 5.664 -28.734 -0.574 1 98.25 77 THR B O 1
ATOM 2727 N N . LEU B 1 78 ? 6.926 -27.281 0.542 1 97.69 78 LEU B N 1
ATOM 2728 C CA . LEU B 1 78 ? 8.094 -27.453 -0.311 1 97.69 78 LEU B CA 1
ATOM 2729 C C . LEU B 1 78 ? 8.734 -28.828 -0.095 1 97.69 78 LEU B C 1
ATOM 2731 O O . LEU B 1 78 ? 9.312 -29.406 -1.02 1 97.69 78 LEU B O 1
ATOM 2735 N N . LEU B 1 79 ? 8.609 -29.344 1.104 1 96.5 79 LEU B N 1
ATOM 2736 C CA . LEU B 1 79 ? 9.102 -30.688 1.38 1 96.5 79 LEU B CA 1
ATOM 2737 C C . LEU B 1 79 ? 8.32 -31.719 0.577 1 96.5 79 LEU B C 1
ATOM 2739 O O . LEU B 1 79 ? 8.875 -32.75 0.174 1 96.5 79 LEU B O 1
ATOM 2743 N N . ALA B 1 80 ? 7.051 -31.406 0.344 1 95.38 80 ALA B N 1
ATOM 2744 C CA . ALA B 1 80 ? 6.203 -32.312 -0.418 1 95.38 80 ALA B CA 1
ATOM 2745 C C . ALA B 1 80 ? 6.547 -32.281 -1.904 1 95.38 80 ALA B C 1
ATOM 2747 O O . ALA B 1 80 ? 6.203 -33.188 -2.656 1 95.38 80 ALA B O 1
ATOM 2748 N N . GLY B 1 81 ? 7.148 -31.188 -2.369 1 95.19 81 GLY B N 1
ATOM 2749 C CA . GLY B 1 81 ? 7.578 -31.062 -3.754 1 95.19 81 GLY B CA 1
ATOM 2750 C C . GLY B 1 81 ? 7.633 -29.625 -4.23 1 95.19 81 GLY B C 1
ATOM 2751 O O . GLY B 1 81 ? 7.172 -28.719 -3.535 1 95.19 81 GLY B O 1
ATOM 2752 N N . PRO B 1 82 ? 8.211 -29.438 -5.406 1 96.38 82 PRO B N 1
ATOM 2753 C CA . PRO B 1 82 ? 8.289 -28.094 -5.961 1 96.38 82 PRO B CA 1
ATOM 2754 C C . PRO B 1 82 ? 6.914 -27.469 -6.215 1 96.38 82 PRO B C 1
ATOM 2756 O O . PRO B 1 82 ? 5.961 -28.188 -6.523 1 96.38 82 PRO B O 1
ATOM 2759 N N . VAL B 1 83 ? 6.82 -26.172 -6.074 1 98.19 83 VAL B N 1
ATOM 2760 C CA . VAL B 1 83 ? 5.586 -25.422 -6.305 1 98.19 83 VAL B CA 1
ATOM 2761 C C . VAL B 1 83 ? 5.715 -24.578 -7.566 1 98.19 83 VAL B C 1
ATOM 2763 O O . VAL B 1 83 ? 6.66 -23.797 -7.699 1 98.19 83 VAL B O 1
ATOM 2766 N N . ASP B 1 84 ? 4.75 -24.688 -8.453 1 98.06 84 ASP B N 1
ATOM 2767 C CA . ASP B 1 84 ? 4.801 -24.016 -9.742 1 98.06 84 ASP B CA 1
ATOM 2768 C C . ASP B 1 84 ? 4.035 -22.688 -9.695 1 98.06 84 ASP B C 1
ATOM 2770 O O . ASP B 1 84 ? 4.391 -21.734 -10.391 1 98.06 84 ASP B O 1
ATOM 2774 N N . ILE B 1 85 ? 2.941 -22.688 -8.969 1 98.56 85 ILE B N 1
ATOM 2775 C CA . ILE B 1 85 ? 2.041 -21.531 -8.93 1 98.56 85 ILE B CA 1
ATOM 2776 C C . ILE B 1 85 ? 1.693 -21.188 -7.484 1 98.56 85 ILE B C 1
ATOM 2778 O O . ILE B 1 85 ? 1.279 -22.062 -6.719 1 98.56 85 ILE B O 1
ATOM 2782 N N . VAL B 1 86 ? 1.891 -20.016 -7.078 1 98.81 86 VAL B N 1
ATOM 2783 C CA . VAL B 1 86 ? 1.485 -19.5 -5.777 1 98.81 86 VAL B CA 1
ATOM 2784 C C . VAL B 1 86 ? 0.379 -18.453 -5.957 1 98.81 86 VAL B C 1
ATOM 2786 O O . VAL B 1 86 ? 0.503 -17.547 -6.77 1 98.81 86 VAL B O 1
ATOM 2789 N N . VAL B 1 87 ? -0.713 -18.625 -5.242 1 98.75 87 VAL B N 1
ATOM 2790 C CA . VAL B 1 87 ? -1.823 -17.672 -5.281 1 98.75 87 VAL B CA 1
ATOM 2791 C C . VAL B 1 87 ? -2.051 -17.094 -3.891 1 98.75 87 VAL B C 1
ATOM 2793 O O . VAL B 1 87 ? -2.514 -17.781 -2.984 1 98.75 87 VAL B O 1
ATOM 2796 N N . ASN B 1 88 ? -1.693 -15.867 -3.764 1 98.38 88 ASN B N 1
ATOM 2797 C CA . ASN B 1 88 ? -2.1 -15.109 -2.584 1 98.38 88 ASN B CA 1
ATOM 2798 C C . ASN B 1 88 ? -3.516 -14.562 -2.73 1 98.38 88 ASN B C 1
ATOM 2800 O O . ASN B 1 88 ? -3.719 -13.516 -3.344 1 98.38 88 ASN B O 1
ATOM 2804 N N . ASN B 1 89 ? -4.457 -15.234 -2.074 1 96.75 89 ASN B N 1
ATOM 2805 C CA . ASN B 1 89 ? -5.867 -14.961 -2.312 1 96.75 89 ASN B CA 1
ATOM 2806 C C . ASN B 1 89 ? -6.59 -14.57 -1.024 1 96.75 89 ASN B C 1
ATOM 2808 O O . ASN B 1 89 ? -7.594 -13.859 -1.062 1 96.75 89 ASN B O 1
ATOM 2812 N N . ALA B 1 90 ? -6.074 -15.016 0.111 1 92.06 90 ALA B N 1
ATOM 2813 C CA . ALA B 1 90 ? -6.746 -14.766 1.384 1 92.06 90 ALA B CA 1
ATOM 2814 C C . ALA B 1 90 ? -6.961 -13.266 1.607 1 92.06 90 ALA B C 1
ATOM 2816 O O . ALA B 1 90 ? -6.078 -12.461 1.324 1 92.06 90 ALA B O 1
ATOM 2817 N N . GLY B 1 91 ? -8.164 -12.961 2.066 1 89.31 91 GLY B N 1
ATOM 2818 C CA . GLY B 1 91 ? -8.43 -11.555 2.344 1 89.31 91 GLY B CA 1
ATOM 2819 C C . GLY B 1 91 ? -9.82 -11.305 2.887 1 89.31 91 GLY B C 1
ATOM 2820 O O . GLY B 1 91 ? -10.664 -12.211 2.881 1 89.31 91 GLY B O 1
ATOM 2821 N N . TYR B 1 92 ? -10.031 -10.172 3.432 1 90.81 92 TYR B N 1
ATOM 2822 C CA . TYR B 1 92 ? -11.297 -9.664 3.945 1 90.81 92 TYR B CA 1
ATOM 2823 C C . TYR B 1 92 ? -11.273 -8.148 4.047 1 90.81 92 TYR B C 1
ATOM 2825 O O . TYR B 1 92 ? -10.281 -7.508 3.691 1 90.81 92 TYR B O 1
ATOM 2833 N N . VAL B 1 93 ? -12.422 -7.633 4.391 1 92.38 93 VAL B N 1
ATOM 2834 C CA . VAL B 1 93 ? -12.492 -6.18 4.504 1 92.38 93 VAL B CA 1
ATOM 2835 C C . VAL B 1 93 ? -13.273 -5.797 5.762 1 92.38 93 VAL B C 1
ATOM 2837 O O . VAL B 1 93 ? -14.227 -6.484 6.145 1 92.38 93 VAL B O 1
ATOM 2840 N N . VAL B 1 94 ? -12.781 -4.812 6.453 1 95.62 94 VAL B N 1
ATOM 2841 C CA . VAL B 1 94 ? -13.516 -4.125 7.508 1 95.62 94 VAL B CA 1
ATOM 2842 C C . VAL B 1 94 ? -14.039 -2.785 6.992 1 95.62 94 VAL B C 1
ATOM 2844 O O . VAL B 1 94 ? -13.25 -1.93 6.574 1 95.62 94 VAL B O 1
ATOM 2847 N N . VAL B 1 95 ? -15.336 -2.633 7.055 1 96.62 95 VAL B N 1
ATOM 2848 C CA . VAL B 1 95 ? -16 -1.452 6.512 1 96.62 95 VAL B CA 1
ATOM 2849 C C . VAL B 1 95 ? -16.219 -0.426 7.621 1 96.62 95 VAL B C 1
ATOM 2851 O O . VAL B 1 95 ? -16.812 -0.741 8.656 1 96.62 95 VAL B O 1
ATOM 2854 N N . GLY B 1 96 ? -15.82 0.761 7.441 1 97.75 96 GLY B N 1
ATOM 2855 C CA . GLY B 1 96 ? -15.984 1.869 8.375 1 97.75 96 GLY B CA 1
ATOM 2856 C C . GLY B 1 96 ? -14.953 2.967 8.172 1 97.75 96 GLY B C 1
ATOM 2857 O O . GLY B 1 96 ? -14 2.799 7.414 1 97.75 96 GLY B O 1
ATOM 2858 N N . ALA B 1 97 ? -15.195 4.082 8.812 1 98.56 97 ALA B N 1
ATOM 2859 C CA . ALA B 1 97 ? -14.219 5.164 8.773 1 98.56 97 ALA B CA 1
ATOM 2860 C C . ALA B 1 97 ? -12.906 4.746 9.438 1 98.56 97 ALA B C 1
ATOM 2862 O O . ALA B 1 97 ? -12.906 3.926 10.359 1 98.56 97 ALA B O 1
ATOM 2863 N N . ALA B 1 98 ? -11.844 5.328 8.984 1 98.62 98 ALA B N 1
ATOM 2864 C CA . ALA B 1 98 ? -10.555 5.105 9.625 1 98.62 98 ALA B CA 1
ATOM 2865 C C . ALA B 1 98 ? -10.625 5.418 11.117 1 98.62 98 ALA B C 1
ATOM 2867 O O . ALA B 1 98 ? -10.062 4.691 11.938 1 98.62 98 ALA B O 1
ATOM 2868 N N . GLU B 1 99 ? -11.289 6.469 11.469 1 98.38 99 GLU B N 1
ATOM 2869 C CA . GLU B 1 99 ? -11.453 6.875 12.859 1 98.38 99 GLU B CA 1
ATOM 2870 C C . GLU B 1 99 ? -12.195 5.812 13.656 1 98.38 99 GLU B C 1
ATOM 2872 O O . GLU B 1 99 ? -11.984 5.672 14.867 1 98.38 99 GLU B O 1
ATOM 2877 N N . GLU B 1 100 ? -13.055 5.043 12.992 1 98.38 100 GLU B N 1
ATOM 2878 C CA . GLU B 1 100 ? -13.883 4.039 13.656 1 98.38 100 GLU B CA 1
ATOM 2879 C C . GLU B 1 100 ? -13.117 2.738 13.867 1 98.38 100 GLU B C 1
ATOM 2881 O O . GLU B 1 100 ? -13.531 1.891 14.664 1 98.38 100 GLU B O 1
ATOM 2886 N N . MET B 1 101 ? -12.086 2.516 13.148 1 98.06 101 MET B N 1
ATOM 2887 C CA . MET B 1 101 ? -11.352 1.259 13.219 1 98.06 101 MET B CA 1
ATOM 2888 C C . MET B 1 101 ? -10.438 1.228 14.445 1 98.06 101 MET B C 1
ATOM 2890 O O . MET B 1 101 ? -9.797 2.225 14.766 1 98.06 101 MET B O 1
ATOM 2894 N N . THR B 1 102 ? -10.438 0.082 15.141 1 96.81 102 THR B N 1
ATOM 2895 C CA . THR B 1 102 ? -9.453 -0.108 16.203 1 96.81 102 THR B CA 1
ATOM 2896 C C . THR B 1 102 ? -8.062 -0.309 15.609 1 96.81 102 THR B C 1
ATOM 2898 O O . THR B 1 102 ? -7.922 -0.662 14.43 1 96.81 102 THR B O 1
ATOM 2901 N N . VAL B 1 103 ? -7.07 -0.09 16.406 1 96.31 103 VAL B N 1
ATOM 2902 C CA . VAL B 1 103 ? -5.695 -0.32 15.969 1 96.31 103 VAL B CA 1
ATOM 2903 C C . VAL B 1 103 ? -5.523 -1.776 15.547 1 96.31 103 VAL B C 1
ATOM 2905 O O . VAL B 1 103 ? -4.84 -2.066 14.562 1 96.31 103 VAL B O 1
ATOM 2908 N N . GLU B 1 104 ? -6.137 -2.639 16.234 1 95.88 104 GLU B N 1
ATOM 2909 C CA . GLU B 1 104 ? -6.051 -4.062 15.93 1 95.88 104 GLU B CA 1
ATOM 2910 C C . GLU B 1 104 ? -6.676 -4.379 14.57 1 95.88 104 GLU B C 1
ATOM 2912 O O . GLU B 1 104 ? -6.133 -5.176 13.805 1 95.88 104 GLU B O 1
ATOM 2917 N N . GLN B 1 105 ? -7.816 -3.801 14.281 1 96.62 105 GLN B N 1
ATOM 2918 C CA . GLN B 1 105 ? -8.469 -4.008 13 1 96.62 105 GLN B CA 1
ATOM 2919 C C . GLN B 1 105 ? -7.582 -3.537 11.844 1 96.62 105 GLN B C 1
ATOM 2921 O O . GLN B 1 105 ? -7.512 -4.188 10.805 1 96.62 105 GLN B O 1
ATOM 2926 N N . ILE B 1 106 ? -6.941 -2.416 12.039 1 97.44 106 ILE B N 1
ATOM 2927 C CA . ILE B 1 106 ? -6.043 -1.874 11.023 1 97.44 106 ILE B CA 1
ATOM 2928 C C . ILE B 1 106 ? -4.848 -2.807 10.844 1 97.44 106 ILE B C 1
ATOM 2930 O O . ILE B 1 106 ? -4.535 -3.215 9.719 1 97.44 106 ILE B O 1
ATOM 2934 N N . ARG B 1 107 ? -4.23 -3.199 11.93 1 95.81 107 ARG B N 1
ATOM 2935 C CA . ARG B 1 107 ? -3.051 -4.059 11.898 1 95.81 107 ARG B CA 1
ATOM 2936 C C . ARG B 1 107 ? -3.377 -5.41 11.266 1 95.81 107 ARG B C 1
ATOM 2938 O O . ARG B 1 107 ? -2.609 -5.922 10.453 1 95.81 107 ARG B O 1
ATOM 2945 N N . ASP B 1 108 ? -4.477 -5.953 11.648 1 96 108 ASP B N 1
ATOM 2946 C CA . ASP B 1 108 ? -4.871 -7.258 11.133 1 96 108 ASP B CA 1
ATOM 2947 C C . ASP B 1 108 ? -5.074 -7.219 9.617 1 96 108 ASP B C 1
ATOM 2949 O O . ASP B 1 108 ? -4.684 -8.148 8.906 1 96 108 ASP B O 1
ATOM 2953 N N . GLN B 1 109 ? -5.707 -6.195 9.141 1 97.12 109 GLN B N 1
ATOM 2954 C CA . GLN B 1 109 ? -5.914 -6.082 7.699 1 97.12 109 GLN B CA 1
ATOM 2955 C C . GLN B 1 109 ? -4.586 -5.961 6.957 1 97.12 109 GLN B C 1
ATOM 2957 O O . GLN B 1 109 ? -4.395 -6.586 5.914 1 97.12 109 GLN B O 1
ATOM 2962 N N . ILE B 1 110 ? -3.666 -5.168 7.5 1 97.5 110 ILE B N 1
ATOM 2963 C CA . ILE B 1 110 ? -2.365 -4.996 6.863 1 97.5 110 ILE B CA 1
ATOM 2964 C C . ILE B 1 110 ? -1.592 -6.312 6.902 1 97.5 110 ILE B C 1
ATOM 2966 O O . ILE B 1 110 ? -0.938 -6.684 5.926 1 97.5 110 ILE B O 1
ATOM 2970 N N . ASP B 1 111 ? -1.684 -6.996 7.984 1 96.62 111 ASP B N 1
ATOM 2971 C CA . ASP B 1 111 ? -0.979 -8.266 8.133 1 96.62 111 ASP B CA 1
ATOM 2972 C C . ASP B 1 111 ? -1.502 -9.305 7.141 1 96.62 111 ASP B C 1
ATOM 2974 O O . ASP B 1 111 ? -0.719 -9.961 6.453 1 96.62 111 ASP B O 1
ATOM 2978 N N . VAL B 1 112 ? -2.768 -9.391 7.02 1 96.62 112 VAL B N 1
ATOM 2979 C CA . VAL B 1 112 ? -3.389 -10.453 6.23 1 96.62 112 VAL B CA 1
ATOM 2980 C C . VAL B 1 112 ? -3.322 -10.102 4.746 1 96.62 112 VAL B C 1
ATOM 2982 O O . VAL B 1 112 ? -3.016 -10.961 3.914 1 96.62 112 VAL B O 1
ATOM 2985 N N . LEU B 1 113 ? -3.553 -8.836 4.434 1 97.38 113 LEU B N 1
ATOM 2986 C CA . LEU B 1 113 ? -3.773 -8.461 3.041 1 97.38 113 LEU B CA 1
ATOM 2987 C C . LEU B 1 113 ? -2.469 -8.016 2.385 1 97.38 113 LEU B C 1
ATOM 2989 O O . LEU B 1 113 ? -2.373 -7.965 1.156 1 97.38 113 LEU B O 1
ATOM 2993 N N . LEU B 1 114 ? -1.497 -7.684 3.186 1 98.25 114 LEU B N 1
ATOM 2994 C CA . LEU B 1 114 ? -0.275 -7.137 2.605 1 98.25 114 LEU B CA 1
ATOM 2995 C C . LEU B 1 114 ? 0.949 -7.898 3.102 1 98.25 114 LEU B C 1
ATOM 2997 O O . LEU B 1 114 ? 1.65 -8.539 2.314 1 98.25 114 LEU B O 1
ATOM 3001 N N . MET B 1 115 ? 1.152 -7.953 4.402 1 97.81 115 MET B N 1
ATOM 3002 C CA . MET B 1 115 ? 2.359 -8.555 4.961 1 97.81 115 MET B CA 1
ATOM 3003 C C . MET B 1 115 ? 2.447 -10.031 4.602 1 97.81 115 MET B C 1
ATOM 3005 O O . MET B 1 115 ? 3.492 -10.508 4.145 1 97.81 115 MET B O 1
ATOM 3009 N N . ALA B 1 116 ? 1.377 -10.734 4.785 1 98.06 116 ALA B N 1
ATOM 3010 C CA . ALA B 1 116 ? 1.38 -12.172 4.539 1 98.06 116 ALA B CA 1
ATOM 3011 C C . ALA B 1 116 ? 1.698 -12.477 3.076 1 98.06 116 ALA B C 1
ATOM 3013 O O . ALA B 1 116 ? 2.623 -13.242 2.781 1 98.06 116 ALA B O 1
ATOM 3014 N N . PRO B 1 117 ? 0.997 -11.836 2.141 1 98.31 117 PRO B N 1
ATOM 3015 C CA . PRO B 1 117 ? 1.355 -12.109 0.747 1 98.31 117 PRO B CA 1
ATOM 3016 C C . PRO B 1 117 ? 2.801 -11.734 0.426 1 98.31 117 PRO B C 1
ATOM 3018 O O . PRO B 1 117 ? 3.443 -12.383 -0.399 1 98.31 117 PRO B O 1
ATOM 3021 N N . MET B 1 118 ? 3.324 -10.688 1.027 1 98.5 118 MET B N 1
ATOM 3022 C CA . MET B 1 118 ? 4.715 -10.305 0.798 1 98.5 118 MET B CA 1
ATOM 3023 C C . MET B 1 118 ? 5.668 -11.391 1.291 1 98.5 118 MET B C 1
ATOM 3025 O O . MET B 1 118 ? 6.605 -11.766 0.585 1 98.5 118 MET B O 1
ATOM 3029 N N . LEU B 1 119 ? 5.41 -11.875 2.473 1 98.06 119 LEU B N 1
ATOM 3030 C CA . LEU B 1 119 ? 6.281 -12.875 3.078 1 98.06 119 LEU B CA 1
ATOM 3031 C C . LEU B 1 119 ? 6.184 -14.203 2.336 1 98.06 119 LEU B C 1
ATOM 3033 O O . LEU B 1 119 ? 7.191 -14.883 2.137 1 98.06 119 LEU B O 1
ATOM 3037 N N . ILE B 1 120 ? 4.973 -14.57 1.95 1 98.69 120 ILE B N 1
ATOM 3038 C CA . ILE B 1 120 ? 4.773 -15.805 1.194 1 98.69 120 ILE B CA 1
ATOM 3039 C C . ILE B 1 120 ? 5.484 -15.703 -0.153 1 98.69 120 ILE B C 1
ATOM 3041 O O . ILE B 1 120 ? 6.207 -16.625 -0.551 1 98.69 120 ILE B O 1
ATOM 3045 N N . THR B 1 121 ? 5.289 -14.578 -0.844 1 98.75 121 THR B N 1
ATOM 3046 C CA . THR B 1 121 ? 5.965 -14.352 -2.115 1 98.75 121 THR B CA 1
ATOM 3047 C C . THR B 1 121 ? 7.48 -14.477 -1.954 1 98.75 121 THR B C 1
ATOM 3049 O O . THR B 1 121 ? 8.125 -15.227 -2.686 1 98.75 121 THR B O 1
ATOM 3052 N N . ARG B 1 122 ? 8.016 -13.789 -0.979 1 98.44 122 ARG B N 1
ATOM 3053 C CA . ARG B 1 122 ? 9.445 -13.82 -0.713 1 98.44 122 ARG B CA 1
ATOM 3054 C C . ARG B 1 122 ? 9.93 -15.258 -0.507 1 98.44 122 ARG B C 1
ATOM 3056 O O . ARG B 1 122 ? 10.977 -15.641 -1.033 1 98.44 122 ARG B O 1
ATOM 3063 N N . ALA B 1 123 ? 9.219 -16.031 0.224 1 98.06 123 ALA B N 1
ATOM 3064 C CA . ALA B 1 123 ? 9.625 -17.375 0.622 1 98.06 123 ALA B CA 1
ATOM 3065 C C . ALA B 1 123 ? 9.695 -18.312 -0.585 1 98.06 123 ALA B C 1
ATOM 3067 O O . ALA B 1 123 ? 10.453 -19.281 -0.586 1 98.06 123 ALA B O 1
ATOM 3068 N N . PHE B 1 124 ? 8.938 -18.031 -1.635 1 98.69 124 PHE B N 1
ATOM 3069 C CA . PHE B 1 124 ? 8.875 -18.938 -2.773 1 98.69 124 PHE B CA 1
ATOM 3070 C C . PHE B 1 124 ? 9.852 -18.516 -3.861 1 98.69 124 PHE B C 1
ATOM 3072 O O . PHE B 1 124 ? 10.055 -19.234 -4.836 1 98.69 124 PHE B O 1
ATOM 3079 N N . LEU B 1 125 ? 10.523 -17.328 -3.723 1 98.62 125 LEU B N 1
ATOM 3080 C CA . LEU B 1 125 ? 11.367 -16.812 -4.785 1 98.62 125 LEU B CA 1
ATOM 3081 C C . LEU B 1 125 ? 12.586 -17.719 -5.004 1 98.62 125 LEU B C 1
ATOM 3083 O O . LEU B 1 125 ? 12.859 -18.125 -6.133 1 98.62 125 LEU B O 1
ATOM 3087 N N . LYS B 1 126 ? 13.227 -18.062 -3.955 1 98.31 126 LYS B N 1
ATOM 3088 C CA . LYS B 1 126 ? 14.438 -18.875 -4.109 1 98.31 126 LYS B CA 1
ATOM 3089 C C . LYS B 1 126 ? 14.102 -20.25 -4.676 1 98.31 126 LYS B C 1
ATOM 3091 O O . LYS B 1 126 ? 14.688 -20.688 -5.668 1 98.31 126 LYS B O 1
ATOM 3096 N N . PRO B 1 127 ? 13.125 -20.984 -4.082 1 98.31 127 PRO B N 1
ATOM 3097 C CA . PRO B 1 127 ? 12.766 -22.281 -4.66 1 98.31 127 PRO B CA 1
ATOM 3098 C C . PRO B 1 127 ? 12.375 -22.188 -6.133 1 98.31 127 PRO B C 1
ATOM 3100 O O . PRO B 1 127 ? 12.758 -23.047 -6.934 1 98.31 127 PRO B O 1
ATOM 3103 N N . MET B 1 128 ? 11.641 -21.156 -6.516 1 98.06 128 MET B N 1
ATOM 3104 C CA . MET B 1 128 ? 11.211 -21 -7.898 1 98.06 128 MET B CA 1
ATOM 3105 C C . MET B 1 128 ? 12.391 -20.672 -8.805 1 98.06 128 MET B C 1
ATOM 3107 O O . MET B 1 128 ? 12.477 -21.172 -9.922 1 98.06 128 MET B O 1
ATOM 3111 N N . ARG B 1 129 ? 13.258 -19.812 -8.297 1 97.69 129 ARG B N 1
ATOM 3112 C CA . ARG B 1 129 ? 14.461 -19.5 -9.055 1 97.69 129 ARG B CA 1
ATOM 3113 C C . ARG B 1 129 ? 15.289 -20.75 -9.305 1 97.69 129 ARG B C 1
ATOM 3115 O O . ARG B 1 129 ? 15.742 -21 -10.43 1 97.69 129 ARG B O 1
ATOM 3122 N N . GLU B 1 130 ? 15.398 -21.562 -8.305 1 97.12 130 GLU B N 1
ATOM 3123 C CA . GLU B 1 130 ? 16.234 -22.75 -8.383 1 97.12 130 GLU B CA 1
ATOM 3124 C C . GLU B 1 130 ? 15.617 -23.812 -9.305 1 97.12 130 GLU B C 1
ATOM 3126 O O . GLU B 1 130 ? 16.328 -24.578 -9.945 1 97.12 130 GLU B O 1
ATOM 3131 N N . GLN B 1 131 ? 14.32 -23.828 -9.43 1 95.5 131 GLN B N 1
ATOM 3132 C CA . GLN B 1 131 ? 13.68 -24.812 -10.281 1 95.5 131 GLN B CA 1
ATOM 3133 C C . GLN B 1 131 ? 13.5 -24.297 -11.703 1 95.5 131 GLN B C 1
ATOM 3135 O O . GLN B 1 131 ? 12.953 -24.984 -12.562 1 95.5 131 GLN B O 1
ATOM 3140 N N . GLY B 1 132 ? 13.859 -23.016 -11.906 1 94.94 132 GLY B N 1
ATOM 3141 C CA . GLY B 1 132 ? 13.906 -22.484 -13.258 1 94.94 132 GLY B CA 1
ATOM 3142 C C . GLY B 1 132 ? 12.695 -21.641 -13.602 1 94.94 132 GLY B C 1
ATOM 3143 O O . GLY B 1 132 ? 12.453 -21.344 -14.773 1 94.94 132 GLY B O 1
ATOM 3144 N N . GLY B 1 133 ? 11.883 -21.328 -12.562 1 96.38 133 GLY B N 1
ATOM 3145 C CA . GLY B 1 133 ? 10.758 -20.453 -12.82 1 96.38 133 GLY B CA 1
ATOM 3146 C C . GLY B 1 133 ? 9.57 -20.719 -11.922 1 96.38 133 GLY B C 1
ATOM 3147 O O . GLY B 1 133 ? 9.633 -21.594 -11.047 1 96.38 133 GLY B O 1
ATOM 3148 N N . GLY B 1 134 ? 8.508 -19.922 -12.156 1 97.31 134 GLY B N 1
ATOM 3149 C CA . GLY B 1 134 ? 7.266 -20.031 -11.406 1 97.31 134 GLY B CA 1
ATOM 3150 C C . GLY B 1 134 ? 6.301 -18.891 -11.68 1 97.31 134 GLY B C 1
ATOM 3151 O O . GLY B 1 134 ? 6.637 -17.938 -12.391 1 97.31 134 GLY B O 1
ATOM 3152 N N . ARG B 1 135 ? 5.07 -19.094 -11.195 1 98.19 135 ARG B N 1
ATOM 3153 C CA . ARG B 1 135 ? 4.016 -18.094 -11.312 1 98.19 135 ARG B CA 1
ATOM 3154 C C . ARG B 1 135 ? 3.498 -17.688 -9.938 1 98.19 135 ARG B C 1
ATOM 3156 O O . ARG B 1 135 ? 3.268 -18.531 -9.078 1 98.19 135 ARG B O 1
ATOM 3163 N N . ILE B 1 136 ? 3.439 -16.406 -9.742 1 98.69 136 ILE B N 1
ATOM 3164 C CA . ILE B 1 136 ? 2.846 -15.883 -8.516 1 98.69 136 ILE B CA 1
ATOM 3165 C C . ILE B 1 136 ? 1.659 -14.992 -8.859 1 98.69 136 ILE B C 1
ATOM 3167 O O . ILE B 1 136 ? 1.795 -14.039 -9.633 1 98.69 136 ILE B O 1
ATOM 3171 N N . ILE B 1 137 ? 0.527 -15.344 -8.344 1 98.75 137 ILE B N 1
ATOM 3172 C CA . ILE B 1 137 ? -0.712 -14.609 -8.555 1 98.75 137 ILE B CA 1
ATOM 3173 C C . ILE B 1 137 ? -1.115 -13.898 -7.266 1 98.75 137 ILE B C 1
ATOM 3175 O O . ILE B 1 137 ? -1.243 -14.531 -6.215 1 98.75 137 ILE B O 1
ATOM 3179 N N . GLN B 1 138 ? -1.227 -12.586 -7.336 1 98.5 138 GLN B N 1
ATOM 3180 C CA . GLN B 1 138 ? -1.736 -11.758 -6.242 1 98.5 138 GLN B CA 1
ATOM 3181 C C . GLN B 1 138 ? -3.186 -11.359 -6.492 1 98.5 138 GLN B C 1
ATOM 3183 O O . GLN B 1 138 ? -3.488 -10.68 -7.477 1 98.5 138 GLN B O 1
ATOM 3188 N N . ILE B 1 139 ? -4.051 -11.758 -5.617 1 97.06 139 ILE B N 1
ATOM 3189 C CA . ILE B 1 139 ? -5.426 -11.289 -5.742 1 97.06 139 ILE B CA 1
ATOM 3190 C C . ILE B 1 139 ? -5.559 -9.906 -5.102 1 97.06 139 ILE B C 1
ATOM 3192 O O . ILE B 1 139 ? -5.695 -9.789 -3.883 1 97.06 139 ILE B O 1
ATOM 3196 N N . SER B 1 140 ? -5.539 -8.992 -5.941 1 95.62 140 SER B N 1
ATOM 3197 C CA . SER B 1 140 ? -5.785 -7.609 -5.547 1 95.62 140 SER B CA 1
ATOM 3198 C C . SER B 1 140 ? -7.262 -7.25 -5.676 1 95.62 140 SER B C 1
ATOM 3200 O O . SER B 1 140 ? -8.117 -7.93 -5.113 1 95.62 140 SER B O 1
ATOM 3202 N N . SER B 1 141 ? -7.59 -6.148 -6.203 1 89.25 141 SER B N 1
ATOM 3203 C CA . SER B 1 141 ? -8.93 -5.602 -6.391 1 89.25 141 SER B CA 1
ATOM 3204 C C . SER B 1 141 ? -8.898 -4.344 -7.254 1 89.25 141 SER B C 1
ATOM 3206 O O . SER B 1 141 ? -7.832 -3.771 -7.488 1 89.25 141 SER B O 1
ATOM 3208 N N . MET B 1 142 ? -10.086 -4.051 -7.797 1 86.44 142 MET B N 1
ATOM 3209 C CA . MET B 1 142 ? -10.18 -2.678 -8.289 1 86.44 142 MET B CA 1
ATOM 3210 C C . MET 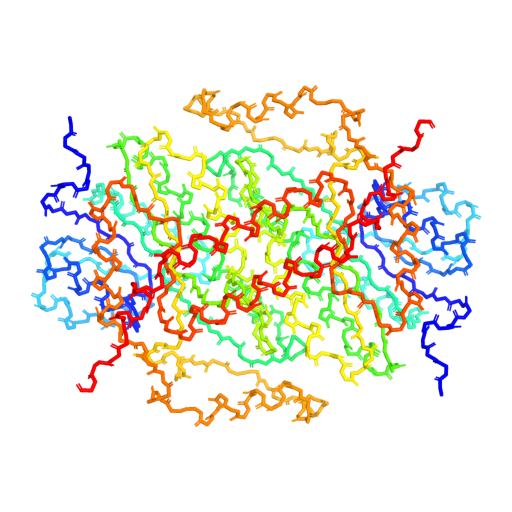B 1 142 ? -9.781 -1.685 -7.199 1 86.44 142 MET B C 1
ATOM 3212 O O . MET B 1 142 ? -9.234 -0.622 -7.492 1 86.44 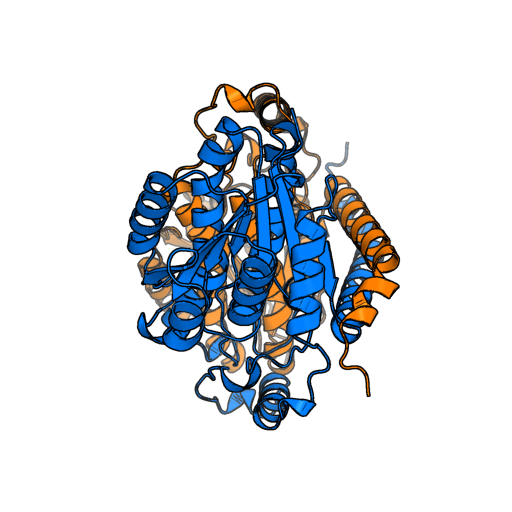142 MET B O 1
ATOM 3216 N N . GLY B 1 143 ? -9.938 -2.084 -5.977 1 90.06 143 GLY B N 1
ATOM 3217 C CA . GLY B 1 143 ? -9.586 -1.278 -4.82 1 90.06 143 GLY B CA 1
ATOM 3218 C C . GLY B 1 143 ? -8.086 -1.158 -4.609 1 90.06 143 GLY B C 1
ATOM 3219 O O . GLY B 1 143 ? -7.637 -0.529 -3.65 1 90.06 143 GLY B O 1
ATOM 3220 N N . GLY B 1 144 ? -7.324 -1.713 -5.414 1 92.56 144 GLY B N 1
ATOM 3221 C CA . GLY B 1 144 ? -5.879 -1.536 -5.434 1 92.56 144 GLY B CA 1
ATOM 3222 C C . GLY B 1 144 ? -5.43 -0.403 -6.336 1 92.56 144 GLY B C 1
ATOM 3223 O O . GLY B 1 144 ? -4.246 -0.061 -6.367 1 92.56 144 GLY B O 1
ATOM 3224 N N . GLN B 1 145 ? -6.445 0.203 -7.043 1 90.88 145 GLN B N 1
ATOM 3225 C CA . GLN B 1 145 ? -6.137 1.267 -7.992 1 90.88 145 GLN B CA 1
ATOM 3226 C C . GLN B 1 145 ? -7.02 2.49 -7.754 1 90.88 145 GLN B C 1
ATOM 3228 O O . GLN B 1 145 ? -6.691 3.594 -8.195 1 90.88 145 GLN B O 1
ATOM 3233 N N . VAL B 1 146 ? -8.133 2.26 -7.098 1 92.5 146 VAL B N 1
ATOM 3234 C CA . VAL B 1 146 ? -9.055 3.332 -6.719 1 92.5 146 VAL B CA 1
ATOM 3235 C C . VAL B 1 146 ? -9.492 3.152 -5.266 1 92.5 146 VAL B C 1
ATOM 3237 O O . VAL B 1 146 ? -9.586 2.023 -4.777 1 92.5 146 VAL B O 1
ATOM 3240 N N . ALA B 1 147 ? -9.758 4.262 -4.617 1 94.31 147 ALA B N 1
ATOM 3241 C CA . ALA B 1 147 ? -10.117 4.164 -3.205 1 94.31 147 ALA B CA 1
ATOM 3242 C C . ALA B 1 147 ? -11.477 4.805 -2.941 1 94.31 147 ALA B C 1
ATOM 3244 O O . ALA B 1 147 ? -11.805 5.836 -3.531 1 94.31 147 ALA B O 1
ATOM 3245 N N . VAL B 1 148 ? -12.258 4.199 -2.121 1 93.81 148 VAL B N 1
ATOM 3246 C CA . VAL B 1 148 ? -13.562 4.699 -1.696 1 93.81 148 VAL B CA 1
ATOM 3247 C C . VAL B 1 148 ? -13.562 4.918 -0.185 1 93.81 148 VAL B C 1
ATOM 3249 O O . VAL B 1 148 ? -12.742 4.344 0.533 1 93.81 148 VAL B O 1
ATOM 3252 N N . PRO B 1 149 ? -14.492 5.734 0.225 1 96.69 149 PRO B N 1
ATOM 3253 C CA . PRO B 1 149 ? -14.586 5.848 1.683 1 96.69 149 PRO B CA 1
ATOM 3254 C C . PRO B 1 149 ? -15 4.543 2.352 1 96.69 149 PRO B C 1
ATOM 3256 O O . PRO B 1 149 ? -15.664 3.711 1.729 1 96.69 149 PRO B O 1
ATOM 3259 N N . THR B 1 150 ? -14.547 4.254 3.596 1 96.31 150 THR B N 1
ATOM 3260 C CA . THR B 1 150 ? -14.914 3.152 4.48 1 96.31 150 THR B CA 1
ATOM 3261 C C . THR B 1 150 ? -13.93 1.996 4.34 1 96.31 150 THR B C 1
ATOM 3263 O O . THR B 1 150 ? -14.016 1.007 5.074 1 96.31 150 THR B O 1
ATOM 3266 N N . HIS B 1 151 ? -12.984 2.055 3.393 1 97.12 151 HIS B N 1
ATOM 3267 C CA . HIS B 1 151 ? -12.109 0.918 3.131 1 97.12 151 HIS B CA 1
ATOM 3268 C C . HIS B 1 151 ? -10.641 1.31 3.273 1 97.12 151 HIS B C 1
ATOM 3270 O O . HIS B 1 151 ? -9.781 0.768 2.576 1 97.12 151 HIS B O 1
ATOM 3276 N N . SER B 1 152 ? -10.375 2.252 4.117 1 98.25 152 SER B N 1
ATOM 3277 C CA . SER B 1 152 ? -9.07 2.898 4.156 1 98.25 152 SER B CA 1
ATOM 3278 C C . SER B 1 152 ? -7.953 1.878 4.348 1 98.25 152 SER B C 1
ATOM 3280 O O . SER B 1 152 ? -7.004 1.833 3.564 1 98.25 152 SER B O 1
ATOM 3282 N N . ALA B 1 153 ? -8.047 0.991 5.367 1 98.19 153 ALA B N 1
ATOM 3283 C CA . ALA B 1 153 ? -7.004 0.006 5.637 1 98.19 153 ALA B CA 1
ATOM 3284 C C . ALA B 1 153 ? -6.938 -1.038 4.523 1 98.19 153 ALA B C 1
ATOM 3286 O O . ALA B 1 153 ? -5.855 -1.508 4.168 1 98.19 153 ALA B O 1
ATOM 3287 N N . TYR B 1 154 ? -8.047 -1.39 3.977 1 97.62 154 TYR B N 1
ATOM 3288 C CA . TYR B 1 154 ? -8.117 -2.307 2.844 1 97.62 154 TYR B CA 1
ATOM 3289 C C . TYR B 1 154 ? -7.371 -1.743 1.641 1 97.62 154 TYR B C 1
ATOM 3291 O O . TYR B 1 154 ? -6.57 -2.441 1.016 1 97.62 154 TYR B O 1
ATOM 3299 N N . HIS B 1 155 ? -7.656 -0.481 1.323 1 98.31 155 HIS B N 1
ATOM 3300 C CA . HIS B 1 155 ? -6.984 0.174 0.205 1 98.31 155 HIS B CA 1
ATOM 3301 C C . HIS B 1 155 ? -5.484 0.285 0.45 1 98.31 155 HIS B C 1
ATOM 3303 O O . HIS B 1 155 ? -4.688 0.107 -0.472 1 98.31 155 HIS B O 1
ATOM 3309 N N . ALA B 1 156 ? -5.113 0.592 1.696 1 98.69 156 ALA B N 1
ATOM 3310 C CA . ALA B 1 156 ? -3.691 0.617 2.025 1 98.69 156 ALA B CA 1
ATOM 3311 C C . ALA B 1 156 ? -3.02 -0.705 1.662 1 98.69 156 ALA B C 1
ATOM 3313 O O . ALA B 1 156 ? -1.97 -0.718 1.016 1 98.69 156 ALA B O 1
ATOM 3314 N N . ALA B 1 157 ? -3.645 -1.735 2.01 1 98.31 157 ALA B N 1
ATOM 3315 C CA . ALA B 1 157 ? -3.072 -3.062 1.801 1 98.31 157 ALA B CA 1
ATOM 3316 C C . ALA B 1 157 ? -3.045 -3.42 0.317 1 98.31 157 ALA B C 1
ATOM 3318 O O . ALA B 1 157 ? -2.021 -3.875 -0.199 1 98.31 157 ALA B O 1
ATOM 3319 N N . LYS B 1 158 ? -4.148 -3.215 -0.374 1 98.38 158 LYS B N 1
ATOM 3320 C CA . LYS B 1 158 ? -4.246 -3.641 -1.768 1 98.38 158 LYS B CA 1
ATOM 3321 C C . LYS B 1 158 ? -3.377 -2.771 -2.67 1 98.38 158 LYS B C 1
ATOM 3323 O O . LYS B 1 158 ? -2.75 -3.271 -3.607 1 98.38 158 LYS B O 1
ATOM 3328 N N . TRP B 1 159 ? -3.336 -1.453 -2.418 1 98.5 159 TRP B N 1
ATOM 3329 C CA . TRP B 1 159 ? -2.396 -0.6 -3.139 1 98.5 159 TRP B CA 1
ATOM 3330 C C . TRP B 1 159 ? -0.956 -1.017 -2.854 1 98.5 159 TRP B C 1
ATOM 3332 O O . TRP B 1 159 ? -0.131 -1.082 -3.768 1 98.5 159 TRP B O 1
ATOM 3342 N N . GLY B 1 160 ? -0.713 -1.253 -1.57 1 98.69 160 GLY B N 1
ATOM 3343 C CA . GLY B 1 160 ? 0.61 -1.733 -1.208 1 98.69 160 GLY B CA 1
ATOM 3344 C C . GLY B 1 160 ? 1.008 -3 -1.943 1 98.69 160 GLY B C 1
ATOM 3345 O O . GLY B 1 160 ? 2.143 -3.123 -2.408 1 98.69 160 GLY B O 1
ATOM 3346 N N . LEU B 1 161 ? 0.057 -3.893 -2.062 1 98.62 161 LEU B N 1
ATOM 3347 C CA . LEU B 1 161 ? 0.299 -5.145 -2.771 1 98.62 161 LEU B CA 1
ATOM 3348 C C . LEU B 1 161 ? 0.628 -4.883 -4.238 1 98.62 161 LEU B C 1
ATOM 3350 O O . LEU B 1 161 ? 1.489 -5.551 -4.812 1 98.62 161 LEU B O 1
ATOM 3354 N N . GLU B 1 162 ? -0.028 -3.918 -4.844 1 98.44 162 GLU B N 1
ATOM 3355 C CA . GLU B 1 162 ? 0.246 -3.545 -6.23 1 98.44 162 GLU B CA 1
ATOM 3356 C C . GLU B 1 162 ? 1.673 -3.027 -6.391 1 98.44 162 GLU B C 1
ATOM 3358 O O . GLU B 1 162 ? 2.404 -3.475 -7.277 1 98.44 162 GLU B O 1
ATOM 3363 N N . GLY B 1 163 ? 2.076 -2.135 -5.52 1 98.5 163 GLY B N 1
ATOM 3364 C CA . GLY B 1 163 ? 3.424 -1.588 -5.582 1 98.5 163 GLY B CA 1
ATOM 3365 C C . GLY B 1 163 ? 4.5 -2.631 -5.363 1 98.5 163 GLY B C 1
ATOM 3366 O O . GLY B 1 163 ? 5.492 -2.674 -6.094 1 98.5 163 GLY B O 1
ATOM 3367 N N . PHE B 1 164 ? 4.273 -3.498 -4.375 1 98.81 164 PHE B N 1
ATOM 3368 C CA . PHE B 1 164 ? 5.184 -4.598 -4.086 1 98.81 164 PHE B CA 1
ATOM 3369 C C . PHE B 1 164 ? 5.355 -5.492 -5.309 1 98.81 164 PHE B C 1
ATOM 3371 O O . PHE B 1 164 ? 6.484 -5.812 -5.699 1 98.81 164 PHE B O 1
ATOM 3378 N N . THR B 1 165 ? 4.266 -5.801 -5.898 1 98.75 165 THR B N 1
ATOM 3379 C CA . THR B 1 165 ? 4.242 -6.773 -6.984 1 98.75 165 THR B CA 1
ATOM 3380 C C . THR B 1 165 ? 4.902 -6.203 -8.234 1 98.75 165 THR B C 1
ATOM 3382 O O . THR B 1 165 ? 5.656 -6.902 -8.922 1 98.75 165 THR B O 1
ATOM 3385 N N . GLU B 1 166 ? 4.613 -4.973 -8.523 1 98.12 166 GLU B N 1
ATOM 3386 C CA . GLU B 1 166 ? 5.246 -4.328 -9.672 1 98.12 166 GLU B CA 1
ATOM 3387 C C . GLU B 1 166 ? 6.766 -4.316 -9.531 1 98.12 166 GLU B C 1
ATOM 3389 O O . GLU B 1 166 ? 7.488 -4.586 -10.492 1 98.12 166 GLU B O 1
ATOM 3394 N N . SER B 1 167 ? 7.25 -4.047 -8.352 1 98.44 167 SER B N 1
ATOM 3395 C CA . SER B 1 167 ? 8.688 -4.023 -8.094 1 98.44 167 SER B CA 1
ATOM 3396 C C . SER B 1 167 ? 9.289 -5.418 -8.211 1 98.44 167 SER B C 1
ATOM 3398 O O . SER B 1 167 ? 10.234 -5.629 -8.977 1 98.44 167 SER B O 1
ATOM 3400 N N . VAL B 1 168 ? 8.711 -6.375 -7.594 1 98.75 168 VAL B N 1
ATOM 3401 C CA . VAL B 1 168 ? 9.242 -7.73 -7.543 1 98.75 168 VAL B CA 1
ATOM 3402 C C . VAL B 1 168 ? 9.211 -8.352 -8.938 1 98.75 168 VAL B C 1
ATOM 3404 O O . VAL B 1 168 ? 10.125 -9.102 -9.312 1 98.75 168 VAL B O 1
ATOM 3407 N N . SER B 1 169 ? 8.156 -8.078 -9.695 1 98.56 169 SER B N 1
ATOM 3408 C CA . SER B 1 169 ? 8.055 -8.633 -11.047 1 98.56 169 SER B CA 1
ATOM 3409 C C . SER B 1 169 ? 9.266 -8.258 -11.891 1 98.56 169 SER B C 1
ATOM 3411 O O . SER B 1 169 ? 9.727 -9.047 -12.711 1 98.56 169 SER B O 1
ATOM 3413 N N . ARG B 1 170 ? 9.781 -7.09 -11.648 1 97.62 170 ARG B N 1
ATOM 3414 C CA . ARG B 1 170 ? 10.961 -6.621 -12.383 1 97.62 170 ARG B CA 1
ATOM 3415 C C . ARG B 1 170 ? 12.234 -7.258 -11.836 1 97.62 170 ARG B C 1
ATOM 3417 O O . ARG B 1 170 ? 13.18 -7.496 -12.578 1 97.62 170 ARG B O 1
ATOM 3424 N N . GLU B 1 171 ? 12.234 -7.594 -10.578 1 98.44 171 GLU B N 1
ATOM 3425 C CA . GLU B 1 171 ? 13.414 -8.164 -9.93 1 98.44 171 GLU B CA 1
ATOM 3426 C C . GLU B 1 171 ? 13.672 -9.586 -10.414 1 98.44 171 GLU B C 1
ATOM 3428 O O . GLU B 1 171 ? 14.82 -10.008 -10.523 1 98.44 171 GLU B O 1
ATOM 3433 N N . VAL B 1 172 ? 12.578 -10.305 -10.758 1 98.31 172 VAL B N 1
ATOM 3434 C CA . VAL B 1 172 ? 12.734 -11.75 -10.875 1 98.31 172 VAL B CA 1
ATOM 3435 C C . VAL B 1 172 ? 12.461 -12.188 -12.312 1 98.31 172 VAL B C 1
ATOM 3437 O O . VAL B 1 172 ? 12.422 -13.383 -12.602 1 98.31 172 VAL B O 1
ATOM 3440 N N . ALA B 1 173 ? 12.273 -11.219 -13.18 1 96.62 173 ALA B N 1
ATOM 3441 C CA . ALA B 1 173 ? 11.891 -11.508 -14.562 1 96.62 173 ALA B CA 1
ATOM 3442 C C . ALA B 1 173 ? 12.914 -12.43 -15.227 1 96.62 173 ALA B C 1
ATOM 3444 O O . ALA B 1 173 ? 12.547 -13.336 -15.969 1 96.62 173 ALA B O 1
ATOM 3445 N N . GLU B 1 174 ? 14.148 -12.289 -14.922 1 96.06 174 GLU B N 1
ATOM 3446 C CA . GLU B 1 174 ? 15.219 -13.023 -15.586 1 96.06 174 GLU B CA 1
ATOM 3447 C C . GLU B 1 174 ? 15.289 -14.461 -15.094 1 96.06 174 GLU B C 1
ATOM 3449 O O . GLU B 1 174 ? 15.961 -15.305 -15.695 1 96.06 174 GLU B O 1
ATOM 3454 N N . PHE B 1 175 ? 14.586 -14.758 -14.062 1 97.06 175 PHE B N 1
ATOM 3455 C CA . PHE B 1 175 ? 14.609 -16.109 -13.5 1 97.06 175 PHE B CA 1
ATOM 3456 C C . PHE B 1 175 ? 13.438 -16.938 -14.016 1 97.06 175 PHE B C 1
ATOM 3458 O O . PHE B 1 175 ? 13.219 -18.047 -13.562 1 97.06 175 PHE B O 1
ATOM 3465 N N . GLY B 1 176 ? 12.633 -16.297 -14.914 1 96 176 GLY B N 1
ATOM 3466 C CA . GLY B 1 176 ? 11.461 -17.016 -15.414 1 96 176 GLY B CA 1
ATOM 3467 C C . GLY B 1 176 ? 10.305 -17.016 -14.438 1 96 176 GLY B C 1
ATOM 3468 O O . GLY B 1 176 ? 9.359 -17.797 -14.586 1 96 176 GLY B O 1
ATOM 3469 N N . ILE B 1 177 ? 10.398 -16.219 -13.391 1 97.81 177 ILE B N 1
ATOM 3470 C CA . ILE B 1 177 ? 9.297 -16.047 -12.445 1 97.81 177 ILE B CA 1
ATOM 3471 C C . ILE B 1 177 ? 8.43 -14.867 -12.875 1 97.81 177 ILE B C 1
ATOM 3473 O O . ILE B 1 177 ? 8.93 -13.766 -13.094 1 97.81 177 ILE B O 1
ATOM 3477 N N . ARG B 1 178 ? 7.148 -15.125 -13.094 1 98.12 178 ARG B N 1
ATOM 3478 C CA . ARG B 1 178 ? 6.227 -14.078 -13.539 1 98.12 178 ARG B CA 1
ATOM 3479 C C . ARG B 1 178 ? 5.148 -13.82 -12.484 1 98.12 178 ARG B C 1
ATOM 3481 O O . ARG B 1 178 ? 4.629 -14.758 -11.883 1 98.12 178 ARG B O 1
ATOM 3488 N N . LEU B 1 179 ? 4.891 -12.594 -12.219 1 98.56 179 LEU B N 1
ATOM 3489 C CA . LEU B 1 179 ? 3.832 -12.203 -11.297 1 98.56 179 LEU B CA 1
ATOM 3490 C C . LEU B 1 179 ? 2.66 -11.578 -12.039 1 98.56 179 LEU B C 1
ATOM 3492 O O . LEU B 1 179 ? 2.852 -10.906 -13.062 1 98.56 179 LEU B O 1
ATOM 3496 N N . THR B 1 180 ? 1.445 -11.812 -11.531 1 98.38 180 THR B N 1
ATOM 3497 C CA . THR B 1 180 ? 0.227 -11.188 -12.039 1 98.38 180 THR B CA 1
ATOM 3498 C C . THR B 1 180 ? -0.627 -10.656 -10.891 1 98.38 180 THR B C 1
ATOM 3500 O O . THR B 1 180 ? -0.803 -11.336 -9.875 1 98.38 180 THR B O 1
ATOM 3503 N N . LEU B 1 181 ? -1.007 -9.43 -11.039 1 98.31 181 LEU B N 1
ATOM 3504 C CA . LEU B 1 181 ? -2.031 -8.82 -10.195 1 98.31 181 LEU B CA 1
ATOM 3505 C C . LEU B 1 181 ? -3.42 -9.031 -10.789 1 98.31 181 LEU B C 1
ATOM 3507 O O . LEU B 1 181 ? -3.693 -8.586 -11.906 1 98.31 181 LEU B O 1
ATOM 3511 N N . VAL B 1 182 ? -4.258 -9.75 -10.078 1 97.75 182 VAL B N 1
ATOM 3512 C CA . VAL B 1 182 ? -5.652 -9.867 -10.477 1 97.75 182 VAL B CA 1
ATOM 3513 C C . VAL B 1 182 ? -6.488 -8.789 -9.789 1 97.75 182 VAL B C 1
ATOM 3515 O O . VAL B 1 182 ? -6.445 -8.656 -8.562 1 97.75 182 VAL B O 1
ATOM 3518 N N . GLU B 1 183 ? -7.188 -8.039 -10.562 1 97 183 GLU B N 1
ATOM 3519 C CA . GLU B 1 183 ? -7.98 -6.926 -10.055 1 97 183 GLU B CA 1
ATOM 3520 C C . GLU B 1 183 ? -9.469 -7.125 -10.344 1 97 183 GLU B C 1
ATOM 3522 O O . GLU B 1 183 ? -10.016 -6.492 -11.25 1 97 183 GLU B O 1
ATOM 3527 N N . PRO B 1 184 ? -10.102 -7.898 -9.523 1 93.38 184 PRO B N 1
ATOM 3528 C CA . PRO B 1 184 ? -11.531 -8.133 -9.727 1 93.38 184 PRO B CA 1
ATOM 3529 C C . PRO B 1 184 ? -12.391 -6.969 -9.234 1 93.38 184 PRO B C 1
ATOM 3531 O O . PRO B 1 184 ? -11.984 -6.227 -8.336 1 93.38 184 PRO B O 1
ATOM 3534 N N . GLY B 1 185 ? -13.562 -6.809 -9.859 1 90 185 GLY B N 1
ATOM 3535 C CA . GLY B 1 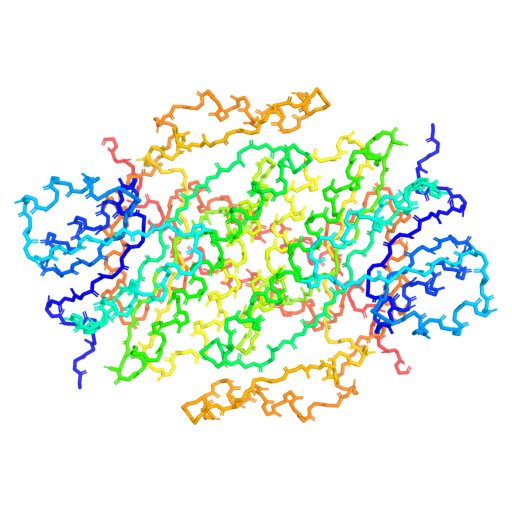185 ? -14.617 -5.973 -9.32 1 90 185 GLY B CA 1
ATOM 3536 C C . GLY B 1 185 ? -15.562 -6.723 -8.406 1 90 185 GLY B C 1
ATOM 3537 O O . GLY B 1 185 ? -15.141 -7.598 -7.645 1 90 185 GLY B O 1
ATOM 3538 N N . GLY B 1 186 ? -16.812 -6.211 -8.328 1 81.25 186 GLY B N 1
ATOM 3539 C CA . GLY B 1 186 ? -17.812 -6.93 -7.562 1 81.25 186 GLY B CA 1
ATOM 3540 C C . GLY B 1 186 ? -18.047 -8.344 -8.062 1 81.25 186 GLY B C 1
ATOM 3541 O O . GLY B 1 186 ? -18.531 -8.547 -9.172 1 81.25 186 GLY B O 1
ATOM 3542 N N . THR B 1 187 ? -17.578 -9.289 -7.266 1 77.88 187 THR B N 1
ATOM 3543 C CA . THR B 1 187 ? -17.688 -10.703 -7.59 1 77.88 187 THR B CA 1
ATOM 3544 C C . THR B 1 187 ? -18.609 -11.414 -6.598 1 77.88 187 THR B C 1
ATOM 3546 O O . THR B 1 187 ? -18.562 -11.133 -5.395 1 77.88 187 THR B O 1
ATOM 3549 N N . ARG B 1 188 ? -19.406 -12.188 -7.156 1 72.5 188 ARG B N 1
ATOM 3550 C CA . ARG B 1 188 ? -20.328 -12.914 -6.289 1 72.5 188 ARG B CA 1
ATOM 3551 C C . ARG B 1 188 ? -19.625 -14.039 -5.547 1 72.5 188 ARG B C 1
ATOM 3553 O O . ARG B 1 188 ? -19.688 -15.195 -5.961 1 72.5 188 ARG B O 1
ATOM 3560 N N . THR B 1 189 ? -18.844 -13.75 -4.586 1 70.12 189 THR B N 1
ATOM 3561 C CA . THR B 1 189 ? -18.047 -14.703 -3.82 1 70.12 189 THR B CA 1
ATOM 3562 C C . THR B 1 189 ? -18.562 -14.797 -2.383 1 70.12 189 THR B C 1
ATOM 3564 O O . THR B 1 189 ? -18 -15.531 -1.569 1 70.12 189 THR B O 1
ATOM 3567 N N . GLY B 1 190 ? -19.641 -14.125 -2.16 1 65.88 190 GLY B N 1
ATOM 3568 C CA . GLY B 1 190 ? -20.031 -13.977 -0.767 1 65.88 190 GLY B CA 1
ATOM 3569 C C . GLY B 1 190 ? -19.203 -12.945 -0.024 1 65.88 190 GLY B C 1
ATOM 3570 O O . GLY B 1 190 ? -19.312 -12.82 1.198 1 65.88 190 GLY B O 1
ATOM 3571 N N . PHE B 1 191 ? -18.438 -12.281 -0.814 1 65.19 191 PHE B N 1
ATOM 3572 C CA . PHE B 1 191 ? -17.547 -11.273 -0.245 1 65.19 191 PHE B CA 1
ATOM 3573 C C . PHE B 1 191 ? -18.344 -10.227 0.519 1 65.19 191 PHE B C 1
ATOM 3575 O O . PHE B 1 191 ? -17.984 -9.844 1.633 1 65.19 191 PHE B O 1
ATOM 3582 N N . ALA B 1 192 ? -19.438 -9.969 -0.01 1 63.44 192 ALA B N 1
ATOM 3583 C CA . ALA B 1 192 ? -20.281 -8.953 0.625 1 63.44 192 ALA B CA 1
ATOM 3584 C C . ALA B 1 192 ? -20.812 -9.453 1.964 1 63.44 192 ALA B C 1
ATOM 3586 O O . ALA B 1 192 ? -20.891 -8.688 2.932 1 63.44 192 ALA B O 1
ATOM 3587 N N . SER B 1 193 ? -21 -10.711 1.908 1 64.69 193 SER B N 1
ATOM 3588 C CA . SER B 1 193 ? -21.578 -11.266 3.131 1 64.69 193 SER B CA 1
ATOM 3589 C C . SER B 1 193 ? -20.5 -11.469 4.199 1 64.69 193 SER B C 1
ATOM 3591 O O . SER B 1 193 ? -20.828 -11.617 5.379 1 64.69 193 SER B O 1
ATOM 3593 N N . ALA B 1 194 ? -19.344 -11.375 3.703 1 73.88 194 ALA B N 1
ATOM 3594 C CA . ALA B 1 194 ? -18.25 -11.656 4.637 1 73.88 194 ALA B CA 1
ATOM 3595 C C . ALA B 1 194 ? -17.609 -10.375 5.137 1 73.88 194 ALA B C 1
ATOM 3597 O O . ALA B 1 194 ? -16.656 -10.414 5.938 1 73.88 194 ALA B O 1
ATOM 3598 N N . MET B 1 195 ? -18.234 -9.336 4.781 1 84.94 195 MET B N 1
ATOM 3599 C CA . MET B 1 195 ? -17.672 -8.055 5.211 1 84.94 195 MET B CA 1
ATOM 3600 C C . MET B 1 195 ? -17.875 -7.848 6.707 1 84.94 195 MET B C 1
ATOM 3602 O O . MET B 1 195 ? -18.938 -8.188 7.246 1 84.94 195 MET B O 1
ATOM 3606 N N . GLN B 1 196 ? -16.859 -7.391 7.32 1 92.88 196 GLN B N 1
ATOM 3607 C CA . GLN B 1 196 ? -16.938 -6.949 8.711 1 92.88 196 GLN B CA 1
ATOM 3608 C C . GLN B 1 196 ? -17.156 -5.441 8.797 1 92.88 196 GLN B C 1
ATOM 3610 O O . GLN B 1 196 ? -16.75 -4.699 7.895 1 92.88 196 GLN B O 1
ATOM 3615 N N . TYR B 1 197 ? -17.859 -5.055 9.836 1 95.62 197 TYR B N 1
ATOM 3616 C CA . TYR B 1 197 ? -18.156 -3.637 9.992 1 95.62 197 TYR B CA 1
ATOM 3617 C C . TYR B 1 197 ? -17.641 -3.105 11.32 1 95.62 197 TYR B C 1
ATOM 3619 O O . TYR B 1 197 ? -17.672 -3.805 12.328 1 95.62 197 TYR B O 1
ATOM 3627 N N . THR B 1 198 ? -17.203 -1.868 11.281 1 97.44 198 THR B N 1
ATOM 3628 C CA . THR B 1 198 ? -16.922 -1.163 12.531 1 97.44 198 THR B CA 1
ATOM 3629 C C . THR B 1 198 ? -18.219 -0.766 13.227 1 97.44 198 THR B C 1
ATOM 3631 O O . THR B 1 198 ? -19.297 -0.854 12.641 1 97.44 198 THR B O 1
ATOM 3634 N N . VAL B 1 199 ? -18.016 -0.397 14.516 1 96.5 199 VAL B N 1
ATOM 3635 C CA . VAL B 1 199 ? -19.141 0.246 15.195 1 96.5 199 VAL B CA 1
ATOM 3636 C C . VAL B 1 199 ? -19.344 1.651 14.633 1 96.5 199 VAL B C 1
ATOM 3638 O O . VAL B 1 199 ? -18.422 2.471 14.641 1 96.5 199 VAL B O 1
ATOM 3641 N N . GLU B 1 200 ? -20.516 1.878 14.195 1 96.38 200 GLU B N 1
ATOM 3642 C CA . GLU B 1 200 ? -20.828 3.172 13.594 1 96.38 200 GLU B CA 1
ATOM 3643 C C . GLU B 1 200 ? -20.75 4.293 14.625 1 96.38 200 GLU B C 1
ATOM 3645 O O . GLU B 1 200 ? -21.25 4.164 15.742 1 96.38 200 GLU B O 1
ATOM 3650 N N . SER B 1 201 ? -20.094 5.375 14.258 1 97.06 201 SER B N 1
ATOM 3651 C CA . SER B 1 201 ? -20.047 6.551 15.125 1 97.06 201 SER B CA 1
ATOM 3652 C C . SER B 1 201 ? -21 7.645 14.625 1 97.06 201 SER B C 1
ATOM 3654 O O . SER B 1 201 ? -21.219 7.781 13.422 1 97.06 201 SER B O 1
ATOM 3656 N N . GLU B 1 202 ? -21.453 8.445 15.477 1 97.31 202 GLU B N 1
ATOM 3657 C CA . GLU B 1 202 ? -22.469 9.461 15.188 1 97.31 202 GLU B CA 1
ATOM 3658 C C . GLU B 1 202 ? -21.953 10.469 14.164 1 97.31 202 GLU B C 1
ATOM 3660 O O . GLU B 1 202 ? -22.656 10.805 13.211 1 97.31 202 GLU B O 1
ATOM 3665 N N . PRO B 1 203 ? -20.766 10.898 14.312 1 97.81 203 PRO B N 1
ATOM 3666 C CA . PRO B 1 203 ? -20.328 11.961 13.398 1 97.81 203 PRO B CA 1
ATOM 3667 C C . PRO B 1 203 ? -20.297 11.5 11.938 1 97.81 203 PRO B C 1
ATOM 3669 O O . PRO B 1 203 ? -20.438 12.312 11.023 1 97.81 203 PRO B O 1
ATOM 3672 N N . TYR B 1 204 ? -20.172 10.234 11.695 1 98 204 TYR B N 1
ATOM 3673 C CA . TYR B 1 204 ? -19.953 9.75 10.344 1 98 204 TYR B CA 1
ATOM 3674 C C . TYR B 1 204 ? -21.266 9.273 9.719 1 98 204 TYR B C 1
ATOM 3676 O O . TYR B 1 204 ? -21.312 8.953 8.531 1 98 204 TYR B O 1
ATOM 3684 N N . ARG B 1 205 ? -22.312 9.234 10.445 1 96.75 205 ARG B N 1
ATOM 3685 C CA . ARG B 1 205 ? -23.578 8.648 10.023 1 96.75 205 ARG B CA 1
ATOM 3686 C C . ARG B 1 205 ? -24.125 9.359 8.797 1 96.75 205 ARG B C 1
ATOM 3688 O O . ARG B 1 205 ? -24.75 8.727 7.934 1 96.75 205 ARG B O 1
ATOM 3695 N N . GLN B 1 206 ? -23.906 10.664 8.695 1 96.06 206 GLN B N 1
ATOM 3696 C CA . GLN B 1 206 ? -24.516 11.422 7.609 1 96.06 206 GLN B CA 1
ATOM 3697 C C . GLN B 1 206 ? -23.453 11.867 6.602 1 96.06 206 GLN B C 1
ATOM 3699 O O . GLN B 1 206 ? -23.688 12.781 5.809 1 96.06 206 GLN B O 1
ATOM 3704 N N . THR B 1 207 ? -22.359 11.297 6.66 1 96.94 207 THR B N 1
ATOM 3705 C CA . THR B 1 207 ? -21.266 11.602 5.746 1 96.94 207 THR B CA 1
ATOM 3706 C C . THR B 1 207 ? -21.172 10.555 4.641 1 96.94 207 THR B C 1
ATOM 3708 O O . THR B 1 207 ? -22.016 9.648 4.566 1 96.94 207 THR B O 1
ATOM 3711 N N . ALA B 1 208 ? -20.203 10.711 3.793 1 96.62 208 ALA B N 1
ATOM 3712 C CA . ALA B 1 208 ? -19.938 9.727 2.744 1 96.62 208 ALA B CA 1
ATOM 3713 C C . ALA B 1 208 ? -19.75 8.336 3.336 1 96.62 208 ALA B C 1
ATOM 3715 O O . ALA B 1 208 ? -20.125 7.336 2.715 1 96.62 208 ALA B O 1
ATOM 3716 N N . VAL B 1 209 ? -19.234 8.281 4.551 1 97.69 209 VAL B N 1
ATOM 3717 C CA . VAL B 1 209 ? -19 7.008 5.227 1 97.69 209 VAL B CA 1
ATOM 3718 C C . VAL B 1 209 ? -20.344 6.328 5.512 1 97.69 209 VAL B C 1
ATOM 3720 O O . VAL B 1 209 ? -20.547 5.16 5.168 1 97.69 209 VAL B O 1
ATOM 3723 N N . GLY B 1 210 ? -21.219 7.105 6.141 1 96.94 210 GLY B N 1
ATOM 3724 C CA . GLY B 1 210 ? -22.531 6.551 6.449 1 96.94 210 GLY B CA 1
ATOM 3725 C C . GLY B 1 210 ? -23.297 6.125 5.219 1 96.94 210 GLY B C 1
ATOM 3726 O O . GLY B 1 210 ? -23.953 5.082 5.223 1 96.94 210 GLY B O 1
ATOM 3727 N N . GLN B 1 211 ? -23.234 6.906 4.199 1 96.19 211 GLN B N 1
ATOM 3728 C CA . GLN B 1 211 ? -23.922 6.594 2.951 1 96.19 211 GLN B CA 1
ATOM 3729 C C . GLN B 1 211 ? -23.375 5.305 2.336 1 96.19 211 GLN B C 1
ATOM 3731 O O . GLN B 1 211 ? -24.156 4.434 1.937 1 96.19 211 GLN B O 1
ATOM 3736 N N . THR B 1 212 ? -22.109 5.184 2.264 1 94.81 212 THR B N 1
ATOM 3737 C CA . THR B 1 212 ? -21.484 3.994 1.7 1 94.81 212 THR B CA 1
ATOM 3738 C C . THR B 1 212 ? -21.828 2.758 2.527 1 94.81 212 THR B C 1
ATOM 3740 O O . THR B 1 212 ? -22.141 1.702 1.976 1 94.81 212 THR B O 1
ATOM 3743 N N . ARG B 1 213 ? -21.734 2.926 3.795 1 94.38 213 ARG B N 1
ATOM 3744 C CA . ARG B 1 213 ? -22.062 1.836 4.707 1 94.38 213 ARG B CA 1
ATOM 3745 C C . ARG B 1 213 ? -23.469 1.311 4.457 1 94.38 213 ARG B C 1
ATOM 3747 O O . ARG B 1 213 ? -23.672 0.099 4.363 1 94.38 213 ARG B O 1
ATOM 3754 N N . ARG B 1 214 ? -24.422 2.158 4.316 1 93.5 214 ARG B N 1
ATOM 3755 C CA . ARG B 1 214 ? -25.812 1.774 4.109 1 93.5 214 ARG B 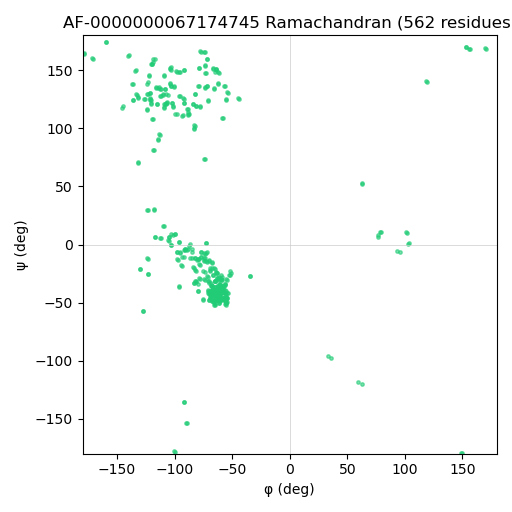CA 1
ATOM 3756 C C . ARG B 1 214 ? -25.984 1.058 2.777 1 93.5 214 ARG B C 1
ATOM 3758 O O . ARG B 1 214 ? -26.75 0.095 2.684 1 93.5 214 ARG B O 1
ATOM 3765 N N . VAL B 1 215 ? -25.312 1.536 1.83 1 89.94 215 VAL B N 1
ATOM 3766 C CA . VAL B 1 215 ? -25.375 0.891 0.523 1 89.94 215 VAL B CA 1
ATOM 3767 C C . VAL B 1 215 ? -24.844 -0.535 0.623 1 89.94 215 VAL B C 1
ATOM 3769 O O . VAL B 1 215 ? -25.469 -1.475 0.117 1 89.94 215 VAL B O 1
ATOM 3772 N N . LEU B 1 216 ? -23.781 -0.695 1.271 1 88.94 216 LEU B N 1
ATOM 3773 C CA . LEU B 1 216 ? -23.125 -1.998 1.381 1 88.94 216 LEU B CA 1
ATOM 3774 C C . LEU B 1 216 ? -23.953 -2.943 2.248 1 88.94 216 LEU B C 1
ATOM 3776 O O . LEU B 1 216 ? -24.062 -4.133 1.942 1 88.94 216 LEU B O 1
ATOM 3780 N N . GLU B 1 217 ? -24.469 -2.408 3.289 1 87.5 217 GLU B N 1
ATOM 3781 C CA . GLU B 1 217 ? -25.281 -3.213 4.203 1 87.5 217 GLU B CA 1
ATOM 3782 C C . GLU B 1 217 ? -26.531 -3.742 3.51 1 87.5 217 GLU B C 1
ATOM 3784 O O . GLU B 1 217 ? -27.047 -4.801 3.875 1 87.5 217 GLU B O 1
ATOM 3789 N N . ASN B 1 218 ? -26.922 -3.037 2.5 1 84.88 218 ASN B N 1
ATOM 3790 C CA . ASN B 1 218 ? -28.156 -3.416 1.816 1 84.88 218 ASN B CA 1
ATOM 3791 C C . ASN B 1 218 ? -27.875 -4.129 0.498 1 84.88 218 ASN B C 1
ATOM 3793 O O . ASN B 1 218 ? -28.797 -4.488 -0.231 1 84.88 218 ASN B O 1
ATOM 3797 N N . ALA B 1 219 ? -26.609 -4.207 0.318 1 78.25 219 ALA B N 1
ATOM 3798 C CA . ALA B 1 219 ? -26.25 -4.848 -0.943 1 78.25 219 ALA B CA 1
ATOM 3799 C C . ALA B 1 219 ? -26.484 -6.355 -0.878 1 78.25 219 ALA B C 1
ATOM 3801 O O . ALA B 1 219 ? -26.281 -6.977 0.167 1 78.25 219 ALA B O 1
ATOM 3802 N N . ASP B 1 220 ? -27.109 -6.902 -1.975 1 74.5 220 ASP B N 1
ATOM 3803 C CA . ASP B 1 220 ? -27.266 -8.344 -2.145 1 74.5 220 ASP B CA 1
ATOM 3804 C C . ASP B 1 220 ? -26.266 -8.883 -3.174 1 74.5 220 ASP B C 1
ATOM 3806 O O . ASP B 1 220 ? -25.766 -8.133 -4.016 1 74.5 220 ASP B O 1
ATOM 3810 N N . ASP B 1 221 ? -25.891 -10.062 -3.039 1 69.62 221 ASP B N 1
ATOM 3811 C CA . ASP B 1 221 ? -24.906 -10.695 -3.91 1 69.62 221 ASP B CA 1
ATOM 3812 C C . ASP B 1 221 ? -25.297 -10.531 -5.379 1 69.62 221 ASP B C 1
ATOM 3814 O O . ASP B 1 221 ? -24.422 -10.547 -6.258 1 69.62 221 ASP B O 1
ATOM 3818 N N . THR B 1 222 ? -26.5 -10.328 -5.613 1 71 222 THR B N 1
ATOM 3819 C CA . THR B 1 222 ? -26.969 -10.195 -6.988 1 71 222 THR B CA 1
ATOM 3820 C C . THR B 1 222 ? -26.531 -8.867 -7.594 1 71 222 THR B C 1
ATOM 3822 O O . THR B 1 222 ? -26.578 -8.688 -8.812 1 71 222 THR B O 1
ATOM 3825 N N . ALA B 1 223 ? -25.969 -8.094 -6.719 1 67.81 223 ALA B N 1
ATOM 3826 C CA . ALA B 1 223 ? -25.5 -6.789 -7.172 1 67.81 223 ALA B CA 1
ATOM 3827 C C . ALA B 1 223 ? -24.125 -6.906 -7.828 1 67.81 223 ALA B C 1
ATOM 3829 O O . ALA B 1 223 ? -23.688 -6 -8.547 1 67.81 223 ALA B O 1
ATOM 3830 N N . PHE B 1 224 ? -23.547 -8.039 -7.652 1 77.31 224 PHE B N 1
ATOM 3831 C CA . PHE B 1 224 ? -22.219 -8.219 -8.219 1 77.31 224 PHE B CA 1
ATOM 3832 C C . PHE B 1 224 ? -22.281 -9.008 -9.523 1 77.31 224 PHE B C 1
ATOM 3834 O O . PHE B 1 224 ? -22.953 -10.039 -9.594 1 77.31 224 PHE B O 1
ATOM 3841 N N . ALA B 1 225 ? -21.547 -8.523 -10.414 1 79.12 225 ALA B N 1
ATOM 3842 C CA . ALA B 1 225 ? -21.688 -9.055 -11.773 1 79.12 225 ALA B CA 1
ATOM 3843 C C . ALA B 1 225 ? -20.609 -10.102 -12.062 1 79.12 225 ALA B C 1
ATOM 3845 O O . ALA B 1 225 ? -20.75 -10.883 -13.008 1 79.12 225 ALA B O 1
ATOM 3846 N N . GLY B 1 226 ? -19.672 -10.195 -11.289 1 87.94 226 GLY B N 1
ATOM 3847 C CA . GLY B 1 226 ? -18.562 -11.086 -11.602 1 87.94 226 GLY B CA 1
ATOM 3848 C C . GLY B 1 226 ? -18.828 -12.531 -11.242 1 87.94 226 GLY B C 1
ATOM 3849 O O . GLY B 1 226 ? -19.266 -12.828 -10.125 1 87.94 226 GLY B O 1
ATOM 3850 N N . ASP B 1 227 ? -18.594 -13.461 -12.188 1 91.75 227 ASP B N 1
ATOM 3851 C CA . ASP B 1 227 ? -18.703 -14.906 -11.977 1 91.75 227 ASP B CA 1
ATOM 3852 C C . ASP B 1 227 ? -17.375 -15.477 -11.477 1 91.75 227 ASP B C 1
ATOM 3854 O O . ASP B 1 227 ? -16.391 -15.523 -12.211 1 91.75 227 ASP B O 1
ATOM 3858 N N . PRO B 1 228 ? -17.375 -15.906 -10.266 1 92.69 228 PRO B N 1
ATOM 3859 C CA . PRO B 1 228 ? -16.109 -16.406 -9.719 1 92.69 228 PRO B CA 1
ATOM 3860 C C . PRO B 1 228 ? -15.555 -17.578 -10.508 1 92.69 228 PRO B C 1
ATOM 3862 O O . PRO B 1 228 ? -14.336 -17.75 -10.602 1 92.69 228 PRO B O 1
ATOM 3865 N N . ALA B 1 229 ? -16.406 -18.375 -11.109 1 93.88 229 ALA B N 1
ATOM 3866 C CA . ALA B 1 229 ? -15.938 -19.5 -11.906 1 93.88 229 ALA B CA 1
ATOM 3867 C C . ALA B 1 229 ? -15.219 -19.031 -13.172 1 93.88 229 ALA B C 1
ATOM 3869 O O . ALA B 1 229 ? -14.195 -19.594 -13.562 1 93.88 229 ALA B O 1
ATOM 3870 N N . LYS B 1 230 ? -15.781 -18.031 -13.812 1 95.12 230 LYS B N 1
ATOM 3871 C CA . LYS B 1 230 ? -15.148 -17.484 -15.008 1 95.12 230 LYS B CA 1
ATOM 3872 C C . LYS B 1 230 ? -13.836 -16.797 -14.656 1 95.12 230 LYS B C 1
ATOM 3874 O O . LYS B 1 230 ? -12.852 -16.891 -15.391 1 95.12 230 LYS B O 1
ATOM 3879 N N . ILE B 1 231 ? -13.844 -16.109 -13.531 1 95.62 231 ILE B N 1
ATOM 3880 C CA . ILE B 1 231 ? -12.625 -15.445 -13.078 1 95.62 231 ILE B CA 1
ATOM 3881 C C . ILE B 1 231 ? -11.547 -16.484 -12.805 1 95.62 231 ILE B C 1
ATOM 3883 O O . ILE B 1 231 ? -10.398 -16.328 -13.227 1 95.62 231 ILE B O 1
ATOM 3887 N N . ALA B 1 232 ? -11.922 -17.547 -12.148 1 97 232 ALA B N 1
ATOM 3888 C CA . ALA B 1 232 ? -10.984 -18.625 -11.859 1 97 232 ALA B CA 1
ATOM 3889 C C . ALA B 1 232 ? -10.406 -19.203 -13.148 1 97 232 ALA B C 1
ATOM 3891 O O . ALA B 1 232 ? -9.203 -19.469 -13.234 1 97 232 ALA B O 1
ATOM 3892 N N . ALA B 1 233 ? -11.242 -19.359 -14.156 1 97.06 233 ALA B N 1
ATOM 3893 C CA . ALA B 1 233 ? -10.812 -19.922 -15.43 1 97.06 233 ALA B CA 1
ATOM 3894 C C . ALA B 1 233 ? -9.82 -19 -16.125 1 97.06 233 ALA B C 1
ATOM 3896 O O . ALA B 1 233 ? -8.828 -19.469 -16.703 1 97.06 233 ALA B O 1
ATOM 3897 N N . VAL B 1 234 ? -10.109 -17.703 -16.094 1 97.19 234 VAL B N 1
ATOM 3898 C CA . VAL B 1 234 ? -9.227 -16.719 -16.719 1 97.19 234 VAL B CA 1
ATOM 3899 C C . VAL B 1 234 ? -7.875 -16.719 -16.016 1 97.19 234 VAL B C 1
ATOM 3901 O O . VAL B 1 234 ? -6.824 -16.656 -16.656 1 97.19 234 VAL B O 1
ATOM 3904 N N . ILE B 1 235 ? -7.898 -16.797 -14.68 1 97.62 235 ILE B N 1
ATOM 3905 C CA . ILE B 1 235 ? -6.664 -16.844 -13.906 1 97.62 235 ILE B CA 1
ATOM 3906 C C . ILE B 1 235 ? -5.879 -18.109 -14.266 1 97.62 235 ILE B C 1
ATOM 3908 O O . ILE B 1 235 ? -4.68 -18.031 -14.547 1 97.62 235 ILE B O 1
ATOM 3912 N N . TYR B 1 236 ? -6.535 -19.25 -14.289 1 97.75 236 TYR B N 1
ATOM 3913 C CA . TYR B 1 236 ? -5.887 -20.516 -14.648 1 97.75 236 TYR B CA 1
ATOM 3914 C C . TYR B 1 236 ? -5.238 -20.406 -16.016 1 97.75 236 TYR B C 1
ATOM 3916 O O . TYR B 1 236 ? -4.062 -20.75 -16.188 1 97.75 236 TYR B O 1
ATOM 3924 N N . ASP B 1 237 ? -5.996 -19.875 -17 1 96.62 237 ASP B N 1
ATOM 3925 C CA . ASP B 1 237 ? -5.5 -19.766 -18.359 1 96.62 237 ASP B CA 1
ATOM 3926 C C . ASP B 1 237 ? -4.281 -18.844 -18.422 1 96.62 237 ASP B C 1
ATOM 3928 O O . ASP B 1 237 ? -3.361 -19.078 -19.219 1 96.62 237 ASP B O 1
ATOM 3932 N N . SER B 1 238 ? -4.281 -17.828 -17.625 1 96.25 238 SER B N 1
ATOM 3933 C CA . SER B 1 238 ? -3.16 -16.891 -17.625 1 96.25 238 SER B CA 1
ATOM 3934 C C . SER B 1 238 ? -1.868 -17.578 -17.203 1 96.25 238 SER B C 1
ATOM 3936 O O . SER B 1 238 ? -0.776 -17.156 -17.578 1 96.25 238 SER B O 1
ATOM 3938 N N . THR B 1 239 ? -1.948 -18.625 -16.375 1 96.62 239 THR B N 1
ATOM 3939 C CA . THR B 1 239 ? -0.756 -19.312 -15.883 1 96.62 239 THR B CA 1
ATOM 3940 C C . THR B 1 239 ? -0.108 -20.141 -16.984 1 96.62 239 THR B C 1
ATOM 3942 O O . THR B 1 239 ? 1.046 -20.547 -16.875 1 96.62 239 THR B O 1
ATOM 3945 N N . ARG B 1 240 ? -0.819 -20.359 -18.078 1 95 240 ARG B N 1
ATOM 3946 C CA . ARG B 1 240 ? -0.297 -21.109 -19.219 1 95 240 ARG B CA 1
ATOM 3947 C C . ARG B 1 240 ? 0.325 -20.172 -20.25 1 95 240 ARG B C 1
ATOM 3949 O O . ARG B 1 240 ? 0.958 -20.609 -21.203 1 95 240 ARG B O 1
ATOM 3956 N N . ASN B 1 241 ? 0.102 -18.844 -20.062 1 93.62 241 ASN B N 1
ATOM 3957 C CA . ASN B 1 241 ? 0.725 -17.828 -20.906 1 93.62 241 ASN B CA 1
ATOM 3958 C C . ASN B 1 241 ? 2.178 -17.594 -20.5 1 93.62 241 ASN B C 1
ATOM 3960 O O . ASN B 1 241 ? 2.457 -17.156 -19.375 1 93.62 241 ASN B O 1
ATOM 3964 N N . PRO B 1 242 ? 3.123 -17.844 -21.391 1 91.38 242 PRO B N 1
ATOM 3965 C CA . PRO B 1 242 ? 4.531 -17.641 -21.062 1 91.38 242 PRO B CA 1
ATOM 3966 C C . PRO B 1 242 ? 4.871 -16.172 -20.797 1 91.38 242 PRO B C 1
ATOM 3968 O O . PRO B 1 242 ? 5.895 -15.875 -20.172 1 91.38 242 PRO B O 1
ATOM 3971 N N . ASP B 1 243 ? 4.039 -15.289 -21.297 1 92.56 243 ASP B N 1
ATOM 3972 C CA . ASP B 1 243 ? 4.219 -13.859 -21.078 1 92.56 243 ASP B CA 1
ATOM 3973 C C . ASP B 1 243 ? 2.914 -13.203 -20.625 1 92.56 243 ASP B C 1
ATOM 3975 O O . ASP B 1 243 ? 2.346 -12.383 -21.344 1 92.56 243 ASP B O 1
ATOM 3979 N N . PRO B 1 244 ? 2.498 -13.516 -19.375 1 95.31 244 PRO B N 1
ATOM 3980 C CA . PRO B 1 244 ? 1.226 -12.984 -18.891 1 95.31 244 PRO B CA 1
ATOM 3981 C C . PRO B 1 244 ? 1.295 -11.492 -18.547 1 95.31 244 PRO B C 1
ATOM 3983 O O . PRO B 1 244 ? 2.381 -10.961 -18.312 1 95.31 244 PRO B O 1
ATOM 3986 N N . PRO B 1 245 ? 0.159 -10.859 -18.625 1 95.75 245 PRO B N 1
ATOM 3987 C CA . PRO B 1 245 ? 0.145 -9.453 -18.203 1 95.75 245 PRO B CA 1
ATOM 3988 C C . PRO B 1 245 ? 0.393 -9.281 -16.719 1 95.75 245 PRO B C 1
ATOM 3990 O O . PRO B 1 245 ? 0.039 -10.156 -15.922 1 95.75 245 PRO B O 1
ATOM 3993 N N . LEU B 1 246 ? 0.958 -8.156 -16.359 1 97.31 246 LEU B N 1
ATOM 3994 C CA . LEU B 1 246 ? 1.175 -7.852 -14.945 1 97.31 246 LEU B CA 1
ATOM 3995 C C . LEU B 1 246 ? -0.152 -7.648 -14.219 1 97.31 246 LEU B C 1
ATOM 3997 O O . LEU B 1 246 ? -0.29 -8.023 -13.055 1 97.31 246 LEU B O 1
ATOM 4001 N N . ARG B 1 247 ? -1.09 -7.055 -14.93 1 97.5 247 ARG B N 1
ATOM 4002 C CA . ARG B 1 247 ? -2.398 -6.797 -14.336 1 97.5 247 ARG B CA 1
ATOM 4003 C C . ARG B 1 247 ? -3.51 -7.43 -15.164 1 97.5 247 ARG B C 1
ATOM 4005 O O . ARG B 1 247 ? -3.52 -7.312 -16.391 1 97.5 247 ARG B O 1
ATOM 4012 N N . LEU B 1 248 ? -4.324 -8.141 -14.508 1 96.75 248 LEU B N 1
ATOM 4013 C CA . LEU B 1 248 ? -5.559 -8.703 -15.055 1 96.75 248 LEU B CA 1
ATOM 4014 C C . LEU B 1 248 ? -6.777 -8.062 -14.391 1 96.75 248 LEU B C 1
ATOM 4016 O O . LEU B 1 248 ? -7.211 -8.508 -13.328 1 96.75 248 LEU B O 1
ATOM 4020 N N . THR B 1 249 ? -7.281 -7.055 -15.062 1 96.75 249 THR B N 1
ATOM 4021 C CA . THR B 1 249 ? -8.5 -6.402 -14.594 1 96.75 249 THR B CA 1
ATOM 4022 C C . THR B 1 249 ? -9.734 -7.188 -15.023 1 96.75 249 THR B C 1
ATOM 4024 O O . THR B 1 249 ? -9.961 -7.379 -16.219 1 96.75 249 THR B O 1
ATOM 4027 N N . LEU B 1 250 ? -10.484 -7.637 -14.07 1 96 250 LEU B N 1
ATOM 4028 C CA . LEU B 1 250 ? -11.586 -8.547 -14.391 1 96 250 LEU B CA 1
ATOM 4029 C C . LEU B 1 250 ? -12.914 -7.996 -13.875 1 96 250 LEU B C 1
ATOM 4031 O O . LEU B 1 250 ? -13.141 -7.949 -12.664 1 96 250 LEU B O 1
ATOM 4035 N N . GLY B 1 251 ? -13.797 -7.695 -14.758 1 94.38 251 GLY B N 1
ATOM 4036 C CA . GLY B 1 251 ? -15.094 -7.098 -14.484 1 94.38 251 GLY B CA 1
ATOM 4037 C C . GLY B 1 251 ? -15.281 -5.746 -15.141 1 94.38 251 GLY B C 1
ATOM 4038 O O . GLY B 1 251 ? -14.367 -4.918 -15.156 1 94.38 251 GLY B O 1
ATOM 4039 N N . ASP B 1 252 ? -16.5 -5.504 -15.664 1 92.56 252 ASP B N 1
ATOM 4040 C CA . ASP B 1 252 ? -16.797 -4.227 -16.297 1 92.56 252 ASP B CA 1
ATOM 4041 C C . ASP B 1 252 ? -16.703 -3.076 -15.297 1 92.56 252 ASP B C 1
ATOM 4043 O O . ASP B 1 252 ? -16.203 -2 -15.625 1 92.56 252 ASP B O 1
ATOM 4047 N N . ASP B 1 253 ? -17.172 -3.359 -14.203 1 91.69 253 ASP B N 1
ATOM 4048 C CA . ASP B 1 253 ? -17.141 -2.338 -13.164 1 91.69 253 ASP B CA 1
ATOM 4049 C C . ASP B 1 253 ? -15.703 -2.004 -12.773 1 91.69 253 ASP B C 1
ATOM 4051 O O . ASP B 1 253 ? -15.352 -0.833 -12.60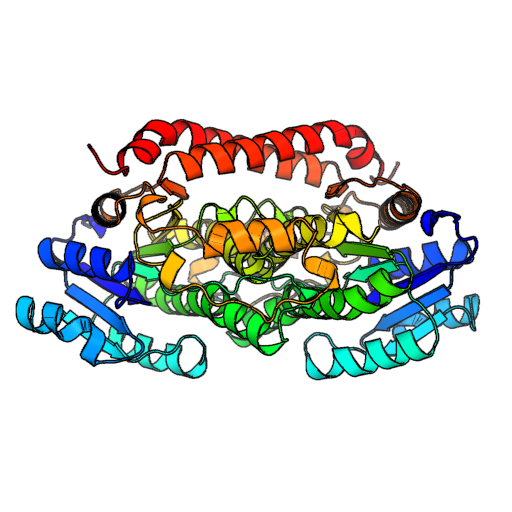2 1 91.69 253 ASP B O 1
ATOM 4055 N N . SER B 1 254 ? -14.898 -3.047 -12.664 1 94.44 254 SER B N 1
ATOM 4056 C CA . SER B 1 254 ? -13.484 -2.842 -12.344 1 94.44 254 SER B CA 1
ATOM 4057 C C . SER B 1 254 ? -12.789 -2.035 -13.438 1 94.44 254 SER B C 1
ATOM 4059 O O . SER B 1 254 ? -12.047 -1.092 -13.141 1 94.44 254 SER B O 1
ATOM 4061 N N . TYR B 1 255 ? -12.992 -2.391 -14.688 1 95.94 255 TYR B N 1
ATOM 4062 C CA . TYR B 1 255 ? -12.406 -1.666 -15.812 1 95.94 255 TYR B CA 1
ATOM 4063 C C . TYR B 1 255 ? -12.766 -0.186 -15.75 1 95.94 255 TYR B C 1
ATOM 4065 O O . TYR B 1 255 ? -11.883 0.675 -15.836 1 95.94 255 TYR B O 1
ATOM 4073 N N . HIS B 1 256 ? -14.008 0.108 -15.57 1 95.81 256 HIS B N 1
ATOM 4074 C CA . HIS B 1 256 ? -14.469 1.49 -15.609 1 95.81 256 HIS B CA 1
ATOM 4075 C C . HIS B 1 256 ? -13.953 2.281 -14.414 1 95.81 256 HIS B C 1
ATOM 4077 O O . HIS B 1 256 ? -13.508 3.422 -14.562 1 95.81 256 HIS B O 1
ATOM 4083 N N . ALA B 1 257 ? -14.031 1.652 -13.266 1 95.31 257 ALA B N 1
ATOM 4084 C CA . ALA B 1 257 ? -13.578 2.338 -12.062 1 95.31 257 ALA B CA 1
ATOM 4085 C C . ALA B 1 257 ? -12.086 2.67 -12.148 1 95.31 257 ALA B C 1
ATOM 4087 O O . ALA B 1 257 ? -11.68 3.787 -11.82 1 95.31 257 ALA B O 1
ATOM 4088 N N . ILE B 1 258 ? -11.281 1.717 -12.578 1 97.31 258 ILE B N 1
ATOM 4089 C CA . ILE B 1 258 ? -9.836 1.911 -12.664 1 97.31 258 ILE B CA 1
ATOM 4090 C C . ILE B 1 258 ? -9.523 2.945 -13.742 1 97.31 258 ILE B C 1
ATOM 4092 O O . ILE B 1 258 ? -8.664 3.807 -13.555 1 97.31 258 ILE B O 1
ATOM 4096 N N . ARG B 1 259 ? -10.219 2.855 -14.852 1 97.62 259 ARG B N 1
ATOM 4097 C CA . ARG B 1 259 ? -9.977 3.805 -15.93 1 97.62 259 ARG B CA 1
ATOM 4098 C C . ARG B 1 259 ? -10.266 5.234 -15.484 1 97.62 259 ARG B C 1
ATOM 4100 O O . ARG B 1 259 ? -9.484 6.145 -15.758 1 97.62 259 ARG B O 1
ATOM 4107 N N . VAL B 1 260 ? -11.367 5.395 -14.812 1 97.25 260 VAL B N 1
ATOM 4108 C CA . VAL B 1 260 ? -11.719 6.711 -14.297 1 97.25 260 VAL B CA 1
ATOM 4109 C C . VAL B 1 260 ? -10.648 7.188 -13.32 1 97.25 260 VAL B C 1
ATOM 4111 O O . VAL B 1 260 ? -10.195 8.328 -13.398 1 97.25 260 VAL B O 1
ATOM 4114 N N . GLY B 1 261 ? -10.242 6.32 -12.43 1 96.69 261 GLY B N 1
ATOM 4115 C CA . GLY B 1 261 ? -9.211 6.672 -11.461 1 96.69 261 GLY B CA 1
ATOM 4116 C C . GLY B 1 261 ? -7.906 7.102 -12.109 1 96.69 261 GLY B C 1
ATOM 4117 O O . GLY B 1 261 ? -7.336 8.133 -11.742 1 96.69 261 GLY B O 1
ATOM 4118 N N . LEU B 1 262 ? -7.445 6.355 -13.086 1 97.5 262 LEU B N 1
ATOM 4119 C CA . LEU B 1 262 ? -6.188 6.641 -13.766 1 97.5 262 LEU B CA 1
ATOM 4120 C C . LEU B 1 262 ? -6.289 7.934 -14.57 1 97.5 262 LEU B C 1
ATOM 4122 O O . LEU B 1 262 ? -5.355 8.742 -14.578 1 97.5 262 LEU B O 1
ATOM 4126 N N . THR B 1 263 ? -7.41 8.156 -15.25 1 97.88 263 THR B N 1
ATOM 4127 C CA . THR B 1 263 ? -7.578 9.336 -16.078 1 97.88 263 THR B CA 1
ATOM 4128 C C . THR B 1 263 ? -7.652 10.594 -15.227 1 97.88 263 THR B C 1
ATOM 4130 O O . THR B 1 263 ? -7.074 11.625 -15.586 1 97.88 263 THR B O 1
ATOM 4133 N N . GLU B 1 264 ? -8.344 10.484 -14.109 1 97 264 GLU B N 1
ATOM 4134 C CA . GLU B 1 264 ? -8.445 11.625 -13.211 1 97 264 GLU B CA 1
ATOM 4135 C C . GLU B 1 264 ? -7.086 11.961 -12.602 1 97 264 GLU B C 1
ATOM 4137 O O . GLU B 1 264 ? -6.742 13.141 -12.438 1 97 264 GLU B O 1
ATOM 4142 N N . ARG B 1 265 ? -6.355 10.977 -12.242 1 96.81 265 ARG B N 1
ATOM 4143 C CA . ARG B 1 265 ? -5.027 11.195 -11.672 1 96.81 265 ARG B CA 1
ATOM 4144 C C . ARG B 1 265 ? -4.09 11.82 -12.703 1 96.81 265 ARG B C 1
ATOM 4146 O O . ARG B 1 265 ? -3.293 12.695 -12.375 1 96.81 265 ARG B O 1
ATOM 4153 N N . LEU B 1 266 ? -4.191 11.32 -13.938 1 97.31 266 LEU B N 1
ATOM 4154 C CA . LEU B 1 266 ? -3.371 11.867 -15.016 1 97.31 266 LEU B CA 1
ATOM 4155 C C . LEU B 1 266 ? -3.711 13.328 -15.273 1 97.31 266 LEU B C 1
ATOM 4157 O O . LEU B 1 266 ? -2.814 14.156 -15.461 1 97.31 266 LEU B O 1
ATOM 4161 N N . ALA B 1 267 ? -4.988 13.641 -15.258 1 97.25 267 ALA B N 1
ATOM 4162 C CA . ALA B 1 267 ? -5.422 15.016 -15.469 1 97.25 267 ALA B CA 1
ATOM 4163 C C . ALA B 1 267 ? -4.906 15.93 -14.359 1 97.25 267 ALA B C 1
ATOM 4165 O O . ALA B 1 267 ? -4.395 17.016 -14.633 1 97.25 267 ALA B O 1
ATOM 4166 N N . ALA B 1 268 ? -5.016 15.5 -13.141 1 96.25 268 ALA B N 1
ATOM 4167 C CA . ALA B 1 268 ? -4.539 16.281 -12.008 1 96.25 268 ALA B CA 1
ATOM 4168 C C . ALA B 1 268 ? -3.025 16.469 -12.07 1 96.25 268 ALA B C 1
ATOM 4170 O O . ALA B 1 268 ? -2.518 17.562 -11.75 1 96.25 268 ALA B O 1
ATOM 4171 N N . LEU B 1 269 ? -2.322 15.43 -12.445 1 96.94 269 LEU B N 1
ATOM 4172 C CA . LEU B 1 269 ? -0.874 15.492 -12.602 1 96.94 269 LEU B CA 1
ATOM 4173 C C . LEU B 1 269 ? -0.485 16.531 -13.641 1 96.94 269 LEU B C 1
ATOM 4175 O O . LEU B 1 269 ? 0.401 17.359 -13.398 1 96.94 269 LEU B O 1
ATOM 4179 N N . ASP B 1 270 ? -1.138 16.5 -14.742 1 96.5 270 ASP B N 1
ATOM 4180 C CA . ASP B 1 270 ? -0.807 17.406 -15.836 1 96.5 270 ASP B CA 1
ATOM 4181 C C . ASP B 1 270 ? -1.082 18.859 -15.445 1 96.5 270 ASP B C 1
ATOM 4183 O O . ASP B 1 270 ? -0.354 19.766 -15.852 1 96.5 270 ASP B O 1
ATOM 4187 N N . GLU B 1 271 ? -2.072 19.047 -14.617 1 93.94 271 GLU B N 1
ATOM 4188 C CA . GLU B 1 271 ? -2.402 20.391 -14.141 1 93.94 271 GLU B CA 1
ATOM 4189 C C . GLU B 1 271 ? -1.324 20.922 -13.203 1 93.94 271 GLU B C 1
ATOM 4191 O O . GLU B 1 271 ? -1.176 22.141 -13.047 1 93.94 271 GLU B O 1
ATOM 4196 N N . SER B 1 272 ? -0.572 20.047 -12.625 1 91.56 272 SER B N 1
ATOM 4197 C CA . SER B 1 272 ? 0.396 20.438 -11.609 1 91.56 272 SER B CA 1
ATOM 4198 C C . SER B 1 272 ? 1.801 20.547 -12.188 1 91.56 272 SER B C 1
ATOM 4200 O O . SER B 1 272 ? 2.773 20.719 -11.453 1 91.56 272 SER B O 1
ATOM 4202 N N . ARG B 1 273 ? 1.996 20.484 -13.445 1 93.38 273 ARG B N 1
ATOM 4203 C CA . ARG B 1 273 ? 3.293 20.359 -14.102 1 93.38 273 ARG B CA 1
ATOM 4204 C C . ARG B 1 273 ? 4.207 21.516 -13.742 1 93.38 273 ARG B C 1
ATOM 4206 O O . ARG B 1 273 ? 5.371 21.312 -13.391 1 93.38 273 ARG B O 1
ATOM 4213 N N . GLU B 1 274 ? 3.686 22.719 -13.82 1 91.75 274 GLU B N 1
ATOM 4214 C CA . GLU B 1 274 ? 4.5 23.906 -13.547 1 91.75 274 GLU B CA 1
ATOM 4215 C C . GLU B 1 274 ? 4.98 23.922 -12.102 1 91.75 274 GLU B C 1
ATOM 4217 O O . GLU B 1 274 ? 6.145 24.219 -11.828 1 91.75 274 GLU B O 1
ATOM 4222 N N . LEU B 1 275 ? 4.09 23.625 -11.219 1 92.75 275 LEU B N 1
ATOM 4223 C CA . LEU B 1 275 ? 4.457 23.562 -9.812 1 92.75 275 LEU B CA 1
ATOM 4224 C C . LEU B 1 275 ? 5.52 22.484 -9.57 1 92.75 275 LEU B C 1
ATOM 4226 O O . LEU B 1 275 ? 6.465 22.703 -8.812 1 92.75 275 LEU B O 1
ATOM 4230 N N . SER B 1 276 ? 5.359 21.359 -10.188 1 91.5 276 SER B N 1
ATOM 4231 C CA . SER B 1 276 ? 6.32 20.266 -10.047 1 91.5 276 SER B CA 1
ATOM 4232 C C . SER B 1 276 ? 7.719 20.703 -10.469 1 91.5 276 SER B C 1
ATOM 4234 O O . SER B 1 276 ? 8.703 20.344 -9.82 1 91.5 276 SER B O 1
ATOM 4236 N N . ALA B 1 277 ? 7.785 21.469 -11.461 1 90.19 277 ALA B N 1
ATOM 4237 C CA . ALA B 1 277 ? 9.07 21.906 -12.008 1 90.19 277 ALA B CA 1
ATOM 4238 C C . ALA B 1 277 ? 9.68 23.016 -11.172 1 90.19 277 ALA B C 1
ATOM 4240 O O . ALA B 1 277 ? 10.883 23.266 -11.227 1 90.19 277 ALA B O 1
ATOM 4241 N N . SER B 1 278 ? 8.906 23.641 -10.359 1 90.44 278 SER B N 1
ATOM 4242 C CA . SER B 1 278 ? 9.312 24.859 -9.672 1 90.44 278 SER B CA 1
ATOM 4243 C C . SER B 1 278 ? 10.234 24.562 -8.5 1 90.44 278 SER B C 1
ATOM 4245 O O . SER B 1 278 ? 10.875 25.453 -7.957 1 90.44 278 SER B O 1
ATOM 4247 N N . VAL B 1 279 ? 10.438 23.266 -8.172 1 90.81 279 VAL B N 1
ATOM 4248 C CA . VAL B 1 279 ? 11.141 22.969 -6.93 1 90.81 279 VAL B CA 1
ATOM 4249 C C . VAL B 1 279 ? 12.57 22.516 -7.234 1 90.81 279 VAL B C 1
ATOM 4251 O O . VAL B 1 279 ? 13.289 22.078 -6.34 1 90.81 279 VAL B O 1
ATOM 4254 N N . ALA B 1 280 ? 12.961 22.594 -8.453 1 87.06 280 ALA B N 1
ATOM 4255 C CA . ALA B 1 280 ? 14.328 22.266 -8.828 1 87.06 280 ALA B CA 1
ATOM 4256 C C . ALA B 1 280 ? 15.305 23.344 -8.367 1 87.06 280 ALA B C 1
ATOM 4258 O O . ALA B 1 280 ? 14.922 24.5 -8.211 1 87.06 280 ALA B O 1
ATOM 4259 N N . PHE B 1 281 ? 16.547 22.891 -8.039 1 85.56 281 PHE B N 1
ATOM 4260 C CA . PHE B 1 281 ? 17.578 23.891 -7.805 1 85.56 281 PHE B CA 1
ATOM 4261 C C . PHE B 1 281 ? 17.703 24.828 -9 1 85.56 281 PHE B C 1
ATOM 4263 O O . PHE B 1 281 ? 17.594 24.406 -10.148 1 85.56 281 PHE B O 1
ATOM 4270 N N . THR B 1 282 ? 17.703 26.094 -8.688 1 74.88 282 THR B N 1
ATOM 4271 C CA . THR B 1 282 ? 17.953 27.078 -9.734 1 74.88 282 THR B CA 1
ATOM 4272 C C . THR B 1 282 ? 19.438 27.359 -9.883 1 74.88 282 THR B C 1
ATOM 4274 O O . THR B 1 282 ? 20.172 27.438 -8.891 1 74.88 282 THR B O 1
ATOM 4277 N N . ASP B 1 283 ? 20.094 26.984 -11.062 1 55.97 283 ASP B N 1
ATOM 4278 C CA . ASP B 1 283 ? 21.453 27.422 -11.352 1 55.97 283 ASP B CA 1
ATOM 4279 C C . ASP B 1 283 ? 21.625 28.906 -11.039 1 55.97 283 ASP B C 1
ATOM 4281 O O . ASP B 1 283 ? 20.688 29.688 -11.172 1 55.97 283 ASP B O 1
#

pLDDT: mean 93.24, std 8.74, range [37.66, 98.81]

Nearest PDB structures (foldseek):
  1fdu-assembly2_D  TM=8.570E-01  e=8.979E-18  Homo sapiens
  4nbu-assembly1_D  TM=8.413E-01  e=3.533E-17  Bacillus sp. SG-1
  4yxf-assembly1_A  TM=8.503E-01  e=1.418E-15  Pseudomonas fluorescens
  2ehd-assembly1_A  TM=8.168E-01  e=3.265E-15  Thermus thermophilus HB8
  2ehd-assembly1_B  TM=8.138E-01  e=1.075E-14  Thermus thermophilus HB8